Protein 6BS9 (pdb70)

Organism: Bacillus subtilis (strain 168) (NCBI:txid224308)

InterPro domains:
  IPR014198 Stage III sporulation protein AB [PF09548] (3-171)
  IPR014198 Stage III sporulation protein AB [PIRSF021435] (1-171)
  IPR014198 Stage III sporulation protein AB [TIGR02833] (3-171)

Secondary structure (DSSP, 8-state):
-HHHHHHHHHHHHHHHHHHHHHHHHH--S-HHHHHHHHHHHSPTTHHHHHHHHHHHHHS-S--HHHHHHHHHHHHGGGS---HHHHHHHHHHHHHTT--SHHHHHHHHHHHHHHHHHHHHHHHHHHHHT-/--TTHHHHHHHHHHHHHHHHHHHHHT-SS-HHHHHHHHHHHSPTTHHHHHHHHHHHHHSSS--HHHHHHHHHHHHGGGS---HHHHHHHHHHHHHHT--SHHHHHHHHHHHHHHHHHHHHHHHHHH-/-HHHHHHHHHHHHHHHHHHHHHH--S-HHHHHHHHHHTS-TTHHHHHHHHHHHHTSTT--HHHHHHHHHHHHGGGS---HHHHHHHHHHHHHHT--SHHHHHHHHHHHHHHHHHHHHHHHHH-/--TTHHHHHHHHHHHHHHHHHHHHHH--S-HHHHHHHHHHTS-TTHHHHHHHHHHHHHH-SS-HHHHHHHHHHHHGGGS---HHHHHHHHHHHHHHT--SHHHHHHHHHHHHHHHHHHHHHHHHHH-

Nearest PDB structures (foldseek):
  6bs9-assembly4_D  TM=9.910E-01  e=4.188E-15  Bacillus subtilis subsp. subtilis str. 168
  6hrn-assembly1_A  TM=2.417E-01  e=3.756E+00  Nostoc sp.
  8hfq-assembly1_e  TM=2.445E-01  e=6.783E+00  Synechocystis sp. PCC 6803 substr. Kazusa
  6bs9-assembly4_D  TM=1.003E+00  e=1.696E-15  Bacillus subtilis subsp. subtilis str. 168
  6bs9-assembly4_D  TM=1.008E+00  e=3.435E-17  Bacillus subtilis subsp. subtilis str. 168

Foldseek 3Di:
DLLVQALVLLVLVLVLLVQLLCCVQPNPDPSLRSLLVSLVPDDPDSSQLSPQLSVCVVPHPDQSLVSNLVSCVVSVVRGSYDPLLSVLSNQLSVLSPDPPSVVSSVSSVVSSVSSVVVSVVSVVVSVVVD/DDLVQALVLLVLVLVLLVQLLVCLQPNPDPQLRSLLVSLVPDDPDSSQLSPQLSVQVVVDPDQSLVSNLVSCVVSVVRGDYDPQLSVLSNQLSVLSPDPDNVVSSVSSVVSSVSSVVVSVVSVVVVD/DQALVLLVLVLVLLVQLLVVVLVPPDPSLVSLLVSLVVDDPDSSQLSPQLSVQVVDDVDQSLRSNLVSCVVSVVRGDYDVQLVVLSNQLSVLSPDPDSVVSSVSSVVSSVSSVVVSVVVVVVD/DDLVQALVLLVLVLVLLVQLLVVVLVPPDPNLRSLLVSLVVDDPDSSQLSPQLSVQVVVVPDDSLVSNLVSCVVSVVRGDYDVQLVVLSNQLSVLSPDPDSVVSSVSSVVSSVSSVVVSVVSVVVVD

Structure (mmCIF, N/CA/C/O backbone):
data_6BS9
#
_entry.id   6BS9
#
_cell.length_a   74.540
_cell.length_b   82.000
_cell.length_c   84.750
_cell.angle_alpha   90.000
_cell.angle_beta   90.000
_cell.angle_gamma   90.000
#
_symmetry.space_group_name_H-M   'P 21 2 21'
#
loop_
_entity.id
_entity.type
_entity.pdbx_description
1 polymer 'Stage III sporulation protein AB'
2 non-polymer 'SULFATE ION'
3 water water
#
loop_
_atom_site.group_PDB
_atom_site.id
_atom_site.type_symbol
_atom_site.label_atom_id
_atom_site.label_alt_id
_atom_site.label_comp_id
_atom_site.label_asym_id
_atom_site.label_entity_id
_atom_site.label_seq_id
_atom_site.pdbx_PDB_ins_code
_atom_site.Cartn_x
_atom_site.Cartn_y
_atom_site.Cartn_z
_atom_site.occupancy
_atom_site.B_iso_or_equiv
_atom_site.auth_seq_id
_atom_site.auth_comp_id
_atom_site.auth_asym_id
_atom_site.auth_atom_id
_atom_site.pdbx_PDB_model_num
ATOM 1 N N . GLY A 1 1 ? 16.709 -37.276 5.983 1.00 70.65 23 GLY A N 1
ATOM 2 C CA . GLY A 1 1 ? 18.017 -37.938 5.639 1.00 77.67 23 GLY A CA 1
ATOM 3 C C . GLY A 1 1 ? 18.844 -37.079 4.678 1.00 80.07 23 GLY A C 1
ATOM 4 O O . GLY A 1 1 ? 18.339 -36.663 3.623 1.00 74.15 23 GLY A O 1
ATOM 5 N N . SER A 1 2 ? 20.092 -36.776 5.072 1.00 79.97 24 SER A N 1
ATOM 6 C CA . SER A 1 2 ? 20.863 -35.681 4.470 1.00 77.11 24 SER A CA 1
ATOM 7 C C . SER A 1 2 ? 21.195 -35.875 3.045 1.00 73.62 24 SER A C 1
ATOM 8 O O . SER A 1 2 ? 20.992 -34.943 2.377 1.00 66.23 24 SER A O 1
ATOM 11 N N . HIS A 1 3 ? 21.652 -37.040 2.584 1.00 73.82 25 HIS A N 1
ATOM 12 C CA . HIS A 1 3 ? 21.824 -37.313 1.125 1.00 74.20 25 HIS A CA 1
ATOM 13 C C . HIS A 1 3 ? 20.577 -37.084 0.263 1.00 69.02 25 HIS A C 1
ATOM 14 O O . HIS A 1 3 ? 20.673 -36.687 -0.928 1.00 62.88 25 HIS A O 1
ATOM 21 N N . MET A 1 4 ? 19.434 -37.423 0.866 1.00 69.08 26 MET A N 1
ATOM 22 C CA . MET A 1 4 ? 18.116 -37.246 0.254 1.00 71.59 26 MET A CA 1
ATOM 23 C C . MET A 1 4 ? 17.632 -35.824 0.306 1.00 63.37 26 MET A C 1
ATOM 24 O O . MET A 1 4 ? 16.930 -35.404 -0.615 1.00 58.91 26 MET A O 1
ATOM 29 N N . GLU A 1 5 ? 17.888 -35.122 1.411 1.00 56.91 27 GLU A N 1
ATOM 30 C CA . GLU A 1 5 ? 17.289 -33.802 1.595 1.00 53.02 27 GLU A CA 1
ATOM 31 C C . GLU A 1 5 ? 18.047 -32.754 0.781 1.00 50.08 27 GLU A C 1
ATOM 32 O O . GLU A 1 5 ? 17.464 -31.795 0.329 1.00 46.98 27 GLU A O 1
ATOM 38 N N . ARG A 1 6 ? 19.364 -32.918 0.653 1.00 45.36 28 ARG A N 1
ATOM 39 C CA . ARG A 1 6 ? 20.210 -31.906 0.030 1.00 43.67 28 ARG A CA 1
ATOM 40 C C . ARG A 1 6 ? 19.812 -31.491 -1.416 1.00 38.78 28 ARG A C 1
ATOM 41 O O . ARG A 1 6 ? 19.652 -30.334 -1.667 1.00 37.09 28 ARG A O 1
ATOM 49 N N . PRO A 1 7 ? 19.628 -32.444 -2.339 1.00 38.47 29 PRO A N 1
ATOM 50 C CA . PRO A 1 7 ? 19.172 -32.077 -3.677 1.00 37.53 29 PRO A CA 1
ATOM 51 C C . PRO A 1 7 ? 17.857 -31.367 -3.713 1.00 37.93 29 PRO A C 1
ATOM 52 O O . PRO A 1 7 ? 17.707 -30.426 -4.496 1.00 36.63 29 PRO A O 1
ATOM 56 N N . ARG A 1 8 ? 16.905 -31.836 -2.888 1.00 38.25 30 ARG A N 1
ATOM 57 C CA . ARG A 1 8 ? 15.603 -31.230 -2.779 1.00 41.18 30 ARG A CA 1
ATOM 58 C C . ARG A 1 8 ? 15.717 -29.760 -2.297 1.00 37.46 30 ARG A C 1
ATOM 59 O O . ARG A 1 8 ? 15.004 -28.880 -2.807 1.00 33.50 30 ARG A O 1
ATOM 67 N N . GLN A 1 9 ? 16.605 -29.490 -1.361 1.00 33.33 31 GLN A N 1
ATOM 68 C CA . GLN A 1 9 ? 16.709 -28.150 -0.834 1.00 34.71 31 GLN A CA 1
ATOM 69 C C . GLN A 1 9 ? 17.427 -27.228 -1.832 1.00 34.95 31 GLN A C 1
ATOM 70 O O . GLN A 1 9 ? 17.048 -26.058 -1.992 1.00 32.87 31 GLN A O 1
ATOM 76 N N . ILE A 1 10 ? 18.383 -27.783 -2.584 1.00 31.84 32 ILE A N 1
ATOM 77 C CA . ILE A 1 10 ? 19.013 -27.006 -3.651 1.00 30.95 32 ILE A CA 1
ATOM 78 C C . ILE A 1 10 ? 18.011 -26.651 -4.711 1.00 30.15 32 ILE A C 1
ATOM 79 O O . ILE A 1 10 ? 17.942 -25.540 -5.167 1.00 29.95 32 ILE A O 1
ATOM 84 N N . ARG A 1 11 ? 17.145 -27.582 -5.032 1.00 32.20 33 ARG A N 1
ATOM 85 C CA . ARG A 1 11 ? 16.138 -27.359 -6.056 1.00 34.50 33 ARG A CA 1
ATOM 86 C C . ARG A 1 11 ? 15.213 -26.240 -5.672 1.00 33.81 33 ARG A C 1
ATOM 87 O O . ARG A 1 11 ? 14.891 -25.367 -6.489 1.00 35.74 33 ARG A O 1
ATOM 95 N N . GLN A 1 12 ? 14.775 -26.273 -4.420 1.00 35.67 34 GLN A N 1
ATOM 96 C CA . GLN A 1 12 ? 13.957 -25.182 -3.840 1.00 35.83 34 GLN A CA 1
ATOM 97 C C . GLN A 1 12 ? 14.652 -23.829 -3.858 1.00 35.12 34 GLN A C 1
ATOM 98 O O . GLN A 1 12 ? 14.018 -22.830 -4.137 1.00 34.10 34 GLN A O 1
ATOM 104 N N . LEU A 1 13 ? 15.972 -23.811 -3.522 1.00 34.27 35 LEU A N 1
ATOM 105 C CA . LEU A 1 13 ? 16.748 -22.579 -3.561 1.00 32.11 35 LEU A CA 1
ATOM 106 C C . LEU A 1 13 ? 16.850 -22.013 -4.985 1.00 32.11 35 LEU A C 1
ATOM 107 O O . LEU A 1 13 ? 16.682 -20.816 -5.185 1.00 30.88 35 LEU A O 1
ATOM 112 N N A ARG A 1 14 ? 17.060 -22.880 -5.965 0.50 31.57 36 ARG A N 1
ATOM 113 N N B ARG A 1 14 ? 17.059 -22.887 -5.967 0.50 32.60 36 ARG A N 1
ATOM 114 C CA A ARG A 1 14 ? 17.098 -22.473 -7.375 0.50 30.19 36 ARG A CA 1
ATOM 115 C CA B ARG A 1 14 ? 17.086 -22.436 -7.365 0.50 31.89 36 ARG A CA 1
ATOM 116 C C A ARG A 1 14 ? 15.762 -21.853 -7.798 0.50 31.80 36 ARG A C 1
ATOM 117 C C B ARG A 1 14 ? 15.756 -21.832 -7.785 0.50 32.83 36 ARG A C 1
ATOM 118 O O A ARG A 1 14 ? 15.749 -20.874 -8.532 0.50 34.56 36 ARG A O 1
ATOM 119 O O B ARG A 1 14 ? 15.746 -20.871 -8.532 0.50 35.61 36 ARG A O 1
ATOM 134 N N . ALA A 1 15 ? 14.637 -22.411 -7.342 1.00 31.03 37 ALA A N 1
ATOM 135 C CA . ALA A 1 15 ? 13.336 -21.863 -7.638 1.00 32.31 37 ALA A CA 1
ATOM 136 C C . ALA A 1 15 ? 13.182 -20.460 -7.045 1.00 32.83 37 ALA A C 1
ATOM 137 O O . ALA A 1 15 ? 12.752 -19.530 -7.700 1.00 32.68 37 ALA A O 1
ATOM 139 N N . ALA A 1 16 ? 13.457 -20.356 -5.757 1.00 31.13 38 ALA A N 1
ATOM 140 C CA . ALA A 1 16 ? 13.263 -19.149 -5.037 1.00 30.06 38 ALA A CA 1
ATOM 141 C C . ALA A 1 16 ? 14.194 -18.054 -5.561 1.00 31.62 38 ALA A C 1
ATOM 142 O O . ALA A 1 16 ? 13.736 -16.920 -5.784 1.00 29.85 38 ALA A O 1
ATOM 144 N N . LEU A 1 17 ? 15.490 -18.371 -5.738 1.00 30.15 39 LEU A N 1
ATOM 145 C CA . LEU A 1 17 ? 16.411 -17.372 -6.297 1.00 31.11 39 LEU A CA 1
ATOM 146 C C . LEU A 1 17 ? 16.127 -16.947 -7.741 1.00 29.21 39 LEU A C 1
ATOM 147 O O . LEU A 1 17 ? 16.308 -15.784 -8.118 1.00 27.41 39 LEU A O 1
ATOM 152 N N . GLN A 1 18 ? 15.600 -17.843 -8.536 1.00 29.90 40 GLN A N 1
ATOM 153 C CA . GLN A 1 18 ? 15.146 -17.420 -9.857 1.00 33.06 40 GLN A CA 1
ATOM 154 C C . GLN A 1 18 ? 14.037 -16.368 -9.741 1.00 33.50 40 GLN A C 1
ATOM 155 O O . GLN A 1 18 ? 14.030 -15.364 -10.455 1.00 36.08 40 GLN A O 1
ATOM 161 N N . SER A 1 19 ? 13.137 -16.547 -8.791 1.00 32.58 41 SER A N 1
ATOM 162 C CA . SER A 1 19 ? 12.054 -15.546 -8.589 1.00 32.05 41 SER A CA 1
ATOM 163 C C . SER A 1 19 ? 12.535 -14.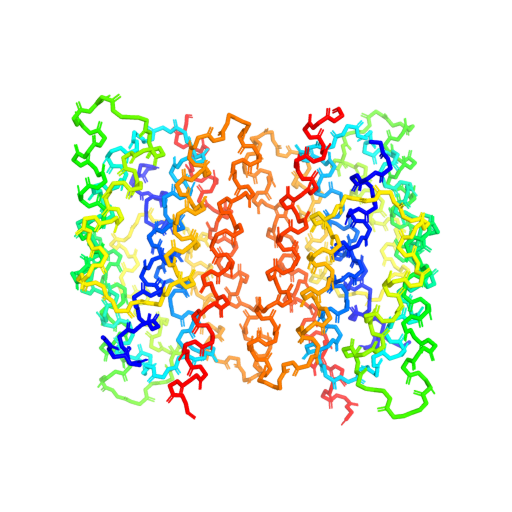256 -8.041 1.00 30.54 41 SER A C 1
ATOM 164 O O . SER A 1 19 ? 12.149 -13.198 -8.490 1.00 30.47 41 SER A O 1
ATOM 167 N N . LEU A 1 20 ? 13.510 -14.324 -7.162 1.00 31.88 42 LEU A N 1
ATOM 168 C CA . LEU A 1 20 ? 14.064 -13.078 -6.669 1.00 34.41 42 LEU A CA 1
ATOM 169 C C . LEU A 1 20 ? 14.874 -12.350 -7.723 1.00 36.36 42 LEU A C 1
ATOM 170 O O . LEU A 1 20 ? 14.805 -11.119 -7.779 1.00 39.28 42 LEU A O 1
ATOM 175 N N . GLU A 1 21 ? 15.680 -13.081 -8.506 1.00 36.78 43 GLU A N 1
ATOM 176 C CA . GLU A 1 21 ? 16.385 -12.474 -9.637 1.00 38.03 43 GLU A CA 1
ATOM 177 C C . GLU A 1 21 ? 15.443 -11.674 -10.495 1.00 36.75 43 GLU A C 1
ATOM 178 O O . GLU A 1 21 ? 15.729 -10.531 -10.856 1.00 41.25 43 GLU A O 1
ATOM 184 N N . ALA A 1 22 ? 14.308 -12.245 -10.841 1.00 36.05 44 ALA A N 1
ATOM 185 C CA . ALA A 1 22 ? 13.359 -11.504 -11.691 1.00 35.64 44 ALA A CA 1
ATOM 186 C C . ALA A 1 22 ? 12.881 -10.220 -11.038 1.00 37.92 44 ALA A C 1
ATOM 187 O O . ALA A 1 22 ? 12.756 -9.179 -11.689 1.00 37.89 44 ALA A O 1
ATOM 189 N N . GLU A 1 23 ? 12.603 -10.275 -9.745 1.00 40.70 45 GLU A N 1
ATOM 190 C CA . GLU A 1 23 ? 12.041 -9.077 -9.055 1.00 44.79 45 GLU A CA 1
ATOM 191 C C . GLU A 1 23 ? 13.077 -7.993 -8.887 1.00 42.87 45 GLU A C 1
ATOM 192 O O . GLU A 1 23 ? 12.784 -6.814 -9.022 1.00 44.38 45 GLU A O 1
ATOM 198 N N . ILE A 1 24 ? 14.303 -8.401 -8.618 1.00 39.98 46 ILE A N 1
ATOM 199 C CA . ILE A 1 24 ? 15.403 -7.452 -8.578 1.00 39.34 46 ILE A CA 1
ATOM 200 C C . ILE A 1 24 ? 15.544 -6.782 -9.943 1.00 40.40 46 ILE A C 1
ATOM 201 O O . ILE A 1 24 ? 15.611 -5.578 -10.030 1.00 43.78 46 ILE A O 1
ATOM 206 N N . MET A 1 25 ? 15.558 -7.580 -10.999 1.00 40.72 47 MET A N 1
ATOM 207 C CA . MET A 1 25 ? 15.844 -7.089 -12.362 1.00 45.17 47 MET A CA 1
ATOM 208 C C . MET A 1 25 ? 14.728 -6.224 -12.947 1.00 43.77 47 MET A C 1
ATOM 209 O O . MET A 1 25 ? 14.987 -5.162 -13.489 1.00 38.53 47 MET A O 1
ATOM 214 N N . TYR A 1 26 ? 13.488 -6.631 -12.786 1.00 45.66 48 TYR A N 1
ATOM 215 C CA . TYR A 1 26 ? 12.414 -5.974 -13.522 1.00 52.69 48 TYR A CA 1
ATOM 216 C C . TYR A 1 26 ? 11.132 -5.909 -12.777 1.00 56.19 48 TYR A C 1
ATOM 217 O O . TYR A 1 26 ? 10.173 -5.408 -13.307 1.00 62.54 48 TYR A O 1
ATOM 226 N N . GLY A 1 27 ? 11.131 -6.413 -11.555 1.00 61.43 49 GLY A N 1
ATOM 227 C CA . GLY A 1 27 ? 10.064 -6.271 -10.631 1.00 62.94 49 GLY A CA 1
ATOM 228 C C . GLY A 1 27 ? 9.727 -4.922 -10.111 1.00 58.82 49 GLY A C 1
ATOM 229 O O . GLY A 1 27 ? 10.542 -4.027 -9.989 1.00 62.57 49 GLY A O 1
ATOM 230 N N . HIS A 1 28 ? 8.463 -4.810 -9.835 1.00 59.41 50 HIS A N 1
ATOM 231 C CA . HIS A 1 28 ? 7.926 -3.658 -9.180 1.00 60.93 50 HIS A CA 1
ATOM 232 C C . HIS A 1 28 ? 7.535 -4.022 -7.753 1.00 53.51 50 HIS A C 1
ATOM 233 O O . HIS A 1 28 ? 6.939 -3.278 -7.042 1.00 57.11 50 HIS A O 1
ATOM 240 N N . THR A 1 29 ? 7.932 -5.201 -7.350 1.00 48.79 51 THR A N 1
ATOM 241 C CA . THR A 1 29 ? 7.649 -5.679 -6.041 1.00 48.37 51 THR A CA 1
ATOM 242 C C . THR A 1 29 ? 8.858 -5.332 -5.101 1.00 44.73 51 THR A C 1
ATOM 243 O O . THR A 1 29 ? 9.991 -5.628 -5.417 1.00 44.29 51 THR A O 1
ATOM 247 N N . PRO A 1 30 ? 8.593 -4.667 -3.968 1.00 43.69 52 PRO A N 1
ATOM 248 C CA . PRO A 1 30 ? 9.692 -4.521 -2.988 1.00 39.42 52 PRO A CA 1
ATOM 249 C C . PRO A 1 30 ? 10.254 -5.869 -2.560 1.00 38.53 52 PRO A C 1
ATOM 250 O O . PRO A 1 30 ? 9.548 -6.874 -2.496 1.00 37.01 52 PRO A O 1
ATOM 254 N N . LEU A 1 31 ? 11.565 -5.916 -2.437 1.00 37.13 53 LEU A N 1
ATOM 255 C CA . LEU A 1 31 ? 12.294 -7.152 -2.236 1.00 39.12 53 LEU A CA 1
ATOM 256 C C . LEU A 1 31 ? 11.711 -7.879 -0.972 1.00 37.01 53 LEU A C 1
ATOM 257 O O . LEU A 1 31 ? 11.596 -9.129 -0.931 1.00 37.21 53 LEU A O 1
ATOM 262 N N . HIS A 1 32 ? 11.405 -7.101 0.048 1.00 33.43 54 HIS A N 1
ATOM 263 C CA . HIS A 1 32 ? 10.864 -7.706 1.257 1.00 36.28 54 HIS A CA 1
ATOM 264 C C . HIS A 1 32 ? 9.532 -8.419 1.020 1.00 37.06 54 HIS A C 1
ATOM 265 O O . HIS A 1 32 ? 9.331 -9.534 1.494 1.00 36.88 54 HIS A O 1
ATOM 272 N N . THR A 1 33 ? 8.657 -7.829 0.218 1.00 36.38 55 THR A N 1
ATOM 273 C CA . THR A 1 33 ? 7.424 -8.475 -0.143 1.00 35.57 55 THR A CA 1
ATOM 274 C C . THR A 1 33 ? 7.672 -9.709 -1.040 1.00 34.90 55 THR A C 1
ATOM 275 O O . THR A 1 33 ? 7.108 -10.755 -0.829 1.00 37.01 55 THR A O 1
ATOM 279 N N . ALA A 1 34 ? 8.540 -9.611 -2.033 1.00 34.35 56 ALA A N 1
ATOM 280 C CA . ALA A 1 34 ? 8.836 -10.745 -2.902 1.00 32.16 56 ALA A CA 1
ATOM 281 C C . ALA A 1 34 ? 9.348 -11.937 -2.063 1.00 32.72 56 ALA A C 1
ATOM 282 O O . ALA A 1 34 ? 8.920 -13.079 -2.217 1.00 33.96 56 ALA A O 1
ATOM 284 N N . SER A 1 35 ? 10.241 -11.667 -1.130 1.00 31.01 57 SER A N 1
ATOM 285 C CA . SER A 1 35 ? 10.814 -12.725 -0.324 1.00 30.32 57 SER A CA 1
ATOM 286 C C . SER A 1 35 ? 9.735 -13.340 0.588 1.00 31.59 57 SER A C 1
ATOM 287 O O . SER A 1 35 ? 9.709 -14.575 0.798 1.00 28.85 57 SER A O 1
ATOM 290 N N . GLN A 1 36 ? 8.867 -12.509 1.135 1.00 32.67 58 GLN A N 1
ATOM 291 C CA . GLN A 1 36 ? 7.815 -13.028 1.999 1.00 35.62 58 GLN A CA 1
ATOM 292 C C . GLN A 1 36 ? 6.857 -13.906 1.174 1.00 36.11 58 GLN A C 1
ATOM 293 O O . GLN A 1 36 ? 6.451 -14.962 1.647 1.00 35.67 58 GLN A O 1
ATOM 299 N N . GLN A 1 37 ? 6.535 -13.509 -0.062 1.00 36.64 59 GLN A N 1
ATOM 300 C CA . GLN A 1 37 ? 5.646 -14.306 -0.925 1.00 37.24 59 GLN A CA 1
ATOM 301 C C . GLN A 1 37 ? 6.237 -15.678 -1.236 1.00 34.61 59 GLN A C 1
ATOM 302 O O . GLN A 1 37 ? 5.544 -16.687 -1.223 1.00 34.96 59 GLN A O 1
ATOM 308 N N . ILE A 1 38 ? 7.538 -15.722 -1.412 1.00 32.20 60 ILE A N 1
ATOM 309 C CA . ILE A 1 38 ? 8.208 -16.985 -1.579 1.00 32.34 60 ILE A CA 1
ATOM 310 C C . ILE A 1 38 ? 8.199 -17.772 -0.322 1.00 31.64 60 ILE A C 1
ATOM 311 O O . ILE A 1 38 ? 7.898 -18.979 -0.344 1.00 32.57 60 ILE A O 1
ATOM 316 N N . ALA A 1 39 ? 8.543 -17.148 0.798 1.00 30.82 61 ALA A N 1
ATOM 317 C CA . ALA A 1 39 ? 8.506 -17.867 2.086 1.00 32.10 61 ALA A CA 1
ATOM 318 C C . ALA A 1 39 ? 7.128 -18.597 2.325 1.00 34.35 61 ALA A C 1
ATOM 319 O O . ALA A 1 39 ? 7.108 -19.726 2.746 1.00 34.78 61 ALA A O 1
ATOM 321 N N . LYS A 1 40 ? 6.017 -17.955 1.976 1.00 37.21 62 LYS A N 1
ATOM 322 C CA . LYS A 1 40 ? 4.677 -18.521 2.208 1.00 39.84 62 LYS A CA 1
ATOM 323 C C . LYS A 1 40 ? 4.440 -19.799 1.418 1.00 40.45 62 LYS A C 1
ATOM 324 O O . LYS A 1 40 ? 3.700 -20.636 1.833 1.00 38.87 62 LYS A O 1
ATOM 330 N N . GLN A 1 41 ? 5.158 -19.975 0.321 1.00 42.43 63 GLN A N 1
ATOM 331 C CA . GLN A 1 41 ? 4.968 -21.121 -0.543 1.00 40.49 63 GLN A CA 1
ATOM 332 C C . GLN A 1 41 ? 5.917 -22.312 -0.258 1.00 40.02 63 GLN A C 1
ATOM 333 O O . GLN A 1 41 ? 5.497 -23.504 -0.111 1.00 39.04 63 GLN A O 1
ATOM 339 N N . LEU A 1 42 ? 7.168 -21.998 -0.061 1.00 39.04 64 LEU A N 1
ATOM 340 C CA . LEU A 1 42 ? 8.151 -23.037 0.239 1.00 37.31 64 LEU A CA 1
ATOM 341 C C . LEU A 1 42 ? 7.982 -23.726 1.594 1.00 35.22 64 LEU A C 1
ATOM 342 O O . LEU A 1 42 ? 7.553 -23.149 2.591 1.00 32.75 64 LEU A O 1
ATOM 347 N N . ALA A 1 43 ? 8.308 -24.998 1.583 1.00 34.60 65 ALA A N 1
ATOM 348 C CA . ALA A 1 43 ? 8.324 -25.816 2.746 1.00 34.96 65 ALA A CA 1
ATOM 349 C C . ALA A 1 43 ? 9.522 -25.450 3.598 1.00 33.56 65 ALA A C 1
ATOM 350 O O . ALA A 1 43 ? 10.492 -24.931 3.117 1.00 30.13 65 ALA A O 1
ATOM 352 N N . GLN A 1 44 ? 9.414 -25.797 4.869 1.00 34.65 66 GLN A N 1
ATOM 353 C CA . GLN A 1 44 ? 10.514 -25.660 5.812 1.00 36.13 66 GLN A CA 1
ATOM 354 C C . GLN A 1 44 ? 11.497 -26.769 5.570 1.00 33.30 66 GLN A C 1
ATOM 355 O O . GLN A 1 44 ? 11.093 -27.801 5.119 1.00 31.20 66 GLN A O 1
ATOM 361 N N . PRO A 1 45 ? 12.766 -26.554 5.842 1.00 32.84 67 PRO A N 1
ATOM 362 C CA . PRO A 1 45 ? 13.321 -25.339 6.516 1.00 34.29 67 PRO A CA 1
ATOM 363 C C . PRO A 1 45 ? 13.770 -24.194 5.573 1.00 35.67 67 PRO A C 1
ATOM 364 O O . PRO A 1 45 ? 14.010 -23.084 6.065 1.00 37.05 67 PRO A O 1
ATOM 368 N N . VAL A 1 46 ? 13.798 -24.415 4.251 1.00 32.68 68 VAL A N 1
ATOM 369 C CA . VAL A 1 46 ? 14.254 -23.365 3.330 1.00 31.76 68 VAL A CA 1
ATOM 370 C C . VAL A 1 46 ? 13.387 -22.124 3.378 1.00 32.57 68 VAL A C 1
ATOM 371 O O . VAL A 1 46 ? 13.887 -21.012 3.329 1.00 33.39 68 VAL A O 1
ATOM 375 N N . SER A 1 47 ? 12.088 -22.307 3.534 1.00 33.77 69 SER A N 1
ATOM 376 C CA . SER A 1 47 ? 11.158 -21.183 3.756 1.00 35.46 69 SER A CA 1
ATOM 377 C C . SER A 1 47 ? 11.627 -20.127 4.751 1.00 35.10 69 SER A C 1
ATOM 378 O O . SER A 1 47 ? 11.554 -18.927 4.471 1.00 38.08 69 SER A O 1
ATOM 381 N N . THR A 1 48 ? 12.219 -20.569 5.849 1.00 34.96 70 THR A N 1
ATOM 382 C CA . THR A 1 48 ? 12.704 -19.659 6.892 1.00 37.02 70 THR A CA 1
ATOM 383 C C . THR A 1 48 ? 13.863 -18.743 6.476 1.00 35.02 70 THR A C 1
ATOM 384 O O . THR A 1 48 ? 13.976 -17.590 6.915 1.00 35.44 70 THR A O 1
ATOM 388 N N . LEU A 1 49 ? 14.668 -19.188 5.520 1.00 33.15 71 LEU A N 1
ATOM 389 C CA . LEU A 1 49 ? 15.663 -18.292 4.954 1.00 33.08 71 LEU A CA 1
ATOM 390 C C . LEU A 1 49 ? 14.969 -17.045 4.382 1.00 32.40 71 LEU A C 1
ATOM 391 O O . LEU A 1 49 ? 15.467 -15.944 4.549 1.00 33.50 71 LEU A O 1
ATOM 396 N N . PHE A 1 50 ? 13.841 -17.250 3.684 1.00 31.94 72 PHE A N 1
ATOM 397 C CA . PHE A 1 50 ? 13.182 -16.198 2.946 1.00 31.80 72 PHE A CA 1
ATOM 398 C C . PHE A 1 50 ? 12.309 -15.326 3.824 1.00 33.32 72 PHE A C 1
ATOM 399 O O . PHE A 1 50 ? 12.267 -14.103 3.599 1.00 32.12 72 PHE A O 1
ATOM 407 N N . SER A 1 51 ? 11.700 -15.907 4.840 1.00 33.53 73 SER A N 1
ATOM 408 C CA . SER A 1 51 ? 10.973 -15.073 5.826 1.00 36.49 73 SER A CA 1
ATOM 409 C C . SER A 1 51 ? 11.926 -14.271 6.714 1.00 36.11 73 SER A C 1
ATOM 410 O O . SER A 1 51 ? 11.670 -13.100 6.961 1.00 37.33 73 SER A O 1
ATOM 413 N N . ALA A 1 52 ? 13.022 -14.882 7.143 1.00 34.69 74 ALA A N 1
ATOM 414 C CA . ALA A 1 52 ? 14.067 -14.113 7.844 1.00 35.53 74 ALA A CA 1
ATOM 415 C C . ALA A 1 52 ? 14.644 -12.963 7.026 1.00 36.03 74 ALA A C 1
ATOM 416 O O . ALA A 1 52 ? 14.847 -11.891 7.570 1.00 38.19 74 ALA A O 1
ATOM 418 N N . PHE A 1 53 ? 14.881 -13.190 5.732 1.00 35.18 75 PHE A N 1
ATOM 419 C CA . PHE A 1 53 ? 15.400 -12.167 4.845 1.00 34.20 75 PHE A CA 1
ATOM 420 C C . PHE A 1 53 ? 14.399 -11.016 4.735 1.00 35.21 75 PHE A C 1
ATOM 421 O O . PHE A 1 53 ? 14.778 -9.851 4.873 1.00 36.15 75 PHE A O 1
ATOM 429 N N . SER A 1 54 ? 13.131 -11.366 4.571 1.00 36.66 76 SER A N 1
ATOM 430 C CA . SER A 1 54 ? 12.039 -10.381 4.517 1.00 38.13 76 SER A CA 1
ATOM 431 C C . SER A 1 54 ? 11.948 -9.538 5.768 1.00 37.40 76 SER A C 1
ATOM 432 O O . SER A 1 54 ? 11.934 -8.334 5.721 1.00 35.69 76 SER A O 1
ATOM 435 N N . ASP A 1 55 ? 11.961 -10.178 6.930 1.00 38.28 77 ASP A N 1
ATOM 436 C CA . ASP A 1 55 ? 12.016 -9.425 8.176 1.00 39.43 77 ASP A CA 1
ATOM 437 C C . ASP A 1 55 ? 13.213 -8.455 8.223 1.00 40.51 77 ASP A C 1
ATOM 438 O O . ASP A 1 55 ? 13.093 -7.357 8.680 1.00 40.84 77 ASP A O 1
ATOM 443 N N . GLN A 1 56 ? 14.391 -8.917 7.842 1.00 44.93 78 GLN A N 1
ATOM 444 C CA . GLN A 1 56 ? 15.618 -8.135 8.056 1.00 47.85 78 GLN A CA 1
ATOM 445 C C . GLN A 1 56 ? 15.557 -6.939 7.179 1.00 46.42 78 GLN A C 1
ATOM 446 O O . GLN A 1 56 ? 15.914 -5.879 7.597 1.00 48.77 78 GLN A O 1
ATOM 452 N N . LEU A 1 57 ? 15.151 -7.135 5.941 1.00 47.87 79 LEU A N 1
ATOM 453 C CA . LEU A 1 57 ? 14.985 -6.029 5.022 1.00 47.50 79 LEU A CA 1
ATOM 454 C C . LEU A 1 57 ? 13.947 -5.028 5.457 1.00 51.56 79 LEU A C 1
ATOM 455 O O . LEU A 1 57 ? 14.184 -3.829 5.453 1.00 56.36 79 LEU A O 1
ATOM 460 N N . ASP A 1 58 ? 12.801 -5.520 5.911 1.00 52.05 80 ASP A N 1
ATOM 461 C CA . ASP A 1 58 ? 11.691 -4.629 6.143 1.00 53.52 80 ASP A CA 1
ATOM 462 C C . ASP A 1 58 ? 11.988 -3.644 7.275 1.00 55.62 80 ASP A C 1
ATOM 463 O O . ASP A 1 58 ? 11.803 -2.442 7.114 1.00 57.20 80 ASP A O 1
ATOM 468 N N . LYS A 1 59 ? 12.452 -4.201 8.397 1.00 62.99 81 LYS A N 1
ATOM 469 C CA . LYS A 1 59 ? 12.782 -3.537 9.662 1.00 69.04 81 LYS A CA 1
ATOM 470 C C . LYS A 1 59 ? 14.272 -3.645 9.819 1.00 68.51 81 LYS A C 1
ATOM 471 O O . LYS A 1 59 ? 14.843 -4.576 10.408 1.00 73.02 81 LYS A O 1
ATOM 477 N N . GLY A 1 60 ? 14.909 -2.693 9.169 1.00 70.05 82 GLY A N 1
ATOM 478 C CA . GLY A 1 60 ? 16.305 -2.802 8.851 1.00 71.64 82 GLY A CA 1
ATOM 479 C C . GLY A 1 60 ? 16.691 -1.524 8.095 1.00 73.60 82 GLY A C 1
ATOM 480 O O . GLY A 1 60 ? 15.966 -0.997 7.216 1.00 74.30 82 GLY A O 1
ATOM 481 N N . SER A 1 61 ? 17.808 -0.981 8.546 1.00 68.79 83 SER A N 1
ATOM 482 C CA . SER A 1 61 ? 18.567 -0.045 7.806 1.00 66.14 83 SER A CA 1
ATOM 483 C C . SER A 1 61 ? 19.682 -0.774 7.031 1.00 58.41 83 SER A C 1
ATOM 484 O O . SER A 1 61 ? 20.588 -0.132 6.541 1.00 51.48 83 SER A O 1
ATOM 487 N N . ASP A 1 62 ? 19.657 -2.100 7.061 1.00 55.75 84 ASP A N 1
ATOM 488 C CA . ASP A 1 62 ? 20.636 -2.957 6.421 1.00 53.02 84 ASP A CA 1
ATOM 489 C C . ASP A 1 62 ? 20.510 -2.883 4.917 1.00 49.87 84 ASP A C 1
ATOM 490 O O . ASP A 1 62 ? 19.402 -2.898 4.398 1.00 49.95 84 ASP A O 1
ATOM 495 N N . SER A 1 63 ? 21.633 -2.915 4.209 1.00 43.32 85 SER A N 1
ATOM 496 C CA . SER A 1 63 ? 21.615 -3.289 2.783 1.00 42.13 85 SER A CA 1
ATOM 497 C C . SER A 1 63 ? 21.037 -4.703 2.578 1.00 37.48 85 SER A C 1
ATOM 498 O O . SER A 1 63 ? 21.052 -5.524 3.449 1.00 34.13 85 SER A O 1
ATOM 501 N N . ALA A 1 64 ? 20.589 -4.986 1.381 1.00 38.10 86 ALA A N 1
ATOM 502 C CA . ALA A 1 64 ? 20.077 -6.316 1.069 1.00 38.53 86 ALA A CA 1
ATOM 503 C C . ALA A 1 64 ? 21.153 -7.374 1.284 1.00 38.80 86 ALA A C 1
ATOM 504 O O . ALA A 1 64 ? 20.884 -8.441 1.797 1.00 37.89 86 ALA A O 1
ATOM 506 N N . LYS A 1 65 ? 22.389 -7.016 0.950 1.00 39.33 87 LYS A N 1
ATOM 507 C CA . LYS A 1 65 ? 23.531 -7.875 1.154 1.00 39.78 87 LYS A CA 1
ATOM 508 C C . LYS A 1 65 ? 23.693 -8.241 2.602 1.00 40.31 87 LYS A C 1
ATOM 509 O O . LYS A 1 65 ? 23.922 -9.411 2.919 1.00 41.78 87 LYS A O 1
ATOM 515 N N . THR A 1 66 ? 23.619 -7.255 3.487 1.00 41.71 88 THR A N 1
ATOM 516 C CA . THR A 1 66 ? 23.841 -7.520 4.881 1.00 41.82 88 THR A CA 1
ATOM 517 C C . THR A 1 66 ? 22.658 -8.364 5.399 1.00 42.86 88 THR A C 1
ATOM 518 O O . THR A 1 66 ? 22.869 -9.344 6.132 1.00 42.73 88 THR A O 1
ATOM 522 N N . ALA A 1 67 ? 21.444 -7.996 5.013 1.00 38.50 89 ALA A N 1
ATOM 523 C CA . ALA A 1 67 ? 20.243 -8.741 5.436 1.00 39.17 89 ALA A CA 1
ATOM 524 C C . ALA A 1 67 ? 20.271 -10.186 5.003 1.00 38.46 89 ALA A C 1
ATOM 525 O O . ALA A 1 67 ? 19.901 -11.088 5.790 1.00 40.12 89 ALA A O 1
ATOM 527 N N . TRP A 1 68 ? 20.762 -10.416 3.796 1.00 36.98 90 TRP A N 1
ATOM 528 C CA . TRP A 1 68 ? 20.931 -11.771 3.322 1.00 36.10 90 TRP A CA 1
ATOM 529 C C . TRP A 1 68 ? 21.958 -12.608 4.130 1.00 37.95 90 TRP A C 1
ATOM 530 O O . TRP A 1 68 ? 21.658 -13.744 4.557 1.00 33.28 90 TRP A O 1
ATOM 541 N N . GLU A 1 69 ? 23.128 -12.034 4.347 1.00 43.86 91 GLU A N 1
ATOM 542 C CA . GLU A 1 69 ? 24.191 -12.702 5.108 1.00 49.45 91 GLU A CA 1
ATOM 543 C C . GLU A 1 69 ? 23.721 -13.081 6.493 1.00 47.26 91 GLU A C 1
ATOM 544 O O . GLU A 1 69 ? 23.928 -14.211 6.928 1.00 49.83 91 GLU A O 1
ATOM 550 N N . GLN A 1 70 ? 23.069 -12.145 7.165 1.00 44.51 92 GLN A N 1
ATOM 551 C CA . GLN A 1 70 ? 22.534 -12.373 8.507 1.00 45.02 92 GLN A CA 1
ATOM 552 C C . GLN A 1 70 ? 21.483 -13.492 8.500 1.00 40.77 92 GLN A C 1
ATOM 553 O O . GLN A 1 70 ? 21.505 -14.359 9.333 1.00 42.64 92 GLN A O 1
ATOM 559 N N . SER A 1 71 ? 20.586 -13.493 7.520 1.00 37.36 93 SER A N 1
ATOM 560 C CA . SER A 1 71 ? 19.560 -14.507 7.471 1.00 38.06 93 SER A CA 1
ATOM 561 C C . SER A 1 71 ? 20.129 -15.859 7.174 1.00 36.70 93 SER A C 1
ATOM 562 O O . SER A 1 71 ? 19.757 -16.872 7.758 1.00 36.49 93 SER A O 1
ATOM 565 N N . LEU A 1 72 ? 21.084 -15.860 6.297 1.00 39.14 94 LEU A N 1
ATOM 566 C CA . LEU A 1 72 ? 21.774 -17.086 5.986 1.00 42.93 94 LEU A CA 1
ATOM 567 C C . LEU A 1 72 ? 22.441 -17.778 7.208 1.00 42.67 94 LEU A C 1
ATOM 568 O O . LEU A 1 72 ? 22.331 -19.008 7.382 1.00 39.29 94 LEU A O 1
ATOM 573 N N . LYS A 1 73 ? 23.174 -17.010 7.999 1.00 48.62 95 LYS A N 1
ATOM 574 C CA . LYS A 1 73 ? 23.866 -17.537 9.204 1.00 51.72 95 LYS A CA 1
ATOM 575 C C . LYS A 1 73 ? 22.881 -18.023 10.235 1.00 51.84 95 LYS A C 1
ATOM 576 O O . LYS A 1 73 ? 23.066 -19.049 10.894 1.00 50.71 95 LYS A O 1
ATOM 582 N N . LYS A 1 74 ? 21.823 -17.255 10.379 1.00 52.35 96 LYS A N 1
ATOM 583 C CA . LYS A 1 74 ? 20.785 -17.574 11.329 1.00 50.30 96 LYS A CA 1
ATOM 584 C C . LYS A 1 74 ? 20.159 -18.925 10.986 1.00 48.68 96 LYS A C 1
ATOM 585 O O . LYS A 1 74 ? 19.872 -19.705 11.884 1.00 53.76 96 LYS A O 1
ATOM 591 N N . VAL A 1 75 ? 19.913 -19.231 9.710 1.00 43.46 97 VAL A N 1
ATOM 592 C CA . VAL A 1 75 ? 19.167 -20.457 9.388 1.00 42.38 97 VAL A CA 1
ATOM 593 C C . VAL A 1 75 ? 20.068 -21.612 9.047 1.00 41.02 97 VAL A C 1
ATOM 594 O O . VAL A 1 75 ? 19.607 -22.759 8.991 1.00 40.15 97 VAL A O 1
ATOM 598 N N . TRP A 1 76 ? 21.332 -21.317 8.803 1.00 40.46 98 TRP A N 1
ATOM 599 C CA . TRP A 1 76 ? 22.220 -22.285 8.228 1.00 43.84 98 TRP A CA 1
ATOM 600 C C . TRP A 1 76 ? 22.163 -23.684 8.803 1.00 47.20 98 TRP A C 1
ATOM 601 O O . TRP A 1 76 ? 22.075 -24.674 8.053 1.00 52.72 98 TRP A O 1
ATOM 612 N N . ASP A 1 77 ? 22.203 -23.803 10.117 1.00 51.21 99 ASP A N 1
ATOM 613 C CA . ASP A 1 77 ? 22.237 -25.121 10.758 1.00 51.69 99 ASP A CA 1
ATOM 614 C C . ASP A 1 77 ? 20.943 -25.905 10.606 1.00 48.05 99 ASP A C 1
ATOM 615 O O . ASP A 1 77 ? 20.929 -27.089 10.821 1.00 45.46 99 ASP A O 1
ATOM 620 N N . THR A 1 78 ? 19.833 -25.258 10.233 1.00 42.78 100 THR A N 1
ATOM 621 C CA . THR A 1 78 ? 18.609 -26.009 9.987 1.00 40.73 100 THR A CA 1
ATOM 622 C C . THR A 1 78 ? 18.589 -26.716 8.619 1.00 41.45 100 THR A C 1
ATOM 623 O O . THR A 1 78 ? 17.726 -27.574 8.341 1.00 38.46 100 THR A O 1
ATOM 627 N N . LEU A 1 79 ? 19.485 -26.306 7.737 1.00 42.00 101 LEU A N 1
ATOM 628 C CA . LEU A 1 79 ? 19.457 -26.786 6.370 1.00 41.47 101 LEU A CA 1
ATOM 629 C C . LEU A 1 79 ? 20.294 -28.036 6.304 1.00 43.82 101 LEU A C 1
ATOM 630 O O . LEU A 1 79 ? 20.998 -28.359 7.259 1.00 46.84 101 LEU A O 1
ATOM 635 N N . SER A 1 80 ? 20.181 -28.738 5.184 1.00 47.42 102 SER A N 1
ATOM 636 C CA . SER A 1 80 ? 20.883 -30.013 4.922 1.00 47.26 102 SER A CA 1
ATOM 637 C C . SER A 1 80 ? 21.862 -29.848 3.744 1.00 43.00 102 SER A C 1
ATOM 638 O O . SER A 1 80 ? 21.958 -30.689 2.886 1.00 43.96 102 SER A O 1
ATOM 641 N N . LEU A 1 81 ? 22.636 -28.774 3.777 1.00 39.77 103 LEU A N 1
ATOM 642 C CA . LEU A 1 81 ? 23.545 -28.439 2.709 1.00 39.49 103 LEU A CA 1
ATOM 643 C C . LEU A 1 81 ? 25.019 -28.551 3.145 1.00 40.02 103 LEU A C 1
ATOM 644 O O . LEU A 1 81 ? 25.317 -28.489 4.302 1.00 40.39 103 LEU A O 1
ATOM 649 N N . LYS A 1 82 ? 25.907 -28.614 2.179 1.00 43.84 104 LYS A N 1
ATOM 650 C CA . LYS A 1 82 ? 27.357 -28.594 2.386 1.00 48.81 104 LYS A CA 1
ATOM 651 C C . LYS A 1 82 ? 27.928 -27.190 2.262 1.00 49.48 104 LYS A C 1
ATOM 652 O O . LYS A 1 82 ? 27.250 -26.250 1.838 1.00 49.73 104 LYS A O 1
ATOM 658 N N . LYS A 1 83 ? 29.157 -27.046 2.717 1.00 50.42 105 LYS A N 1
ATOM 659 C CA . LYS A 1 83 ? 29.855 -25.761 2.726 1.00 53.39 105 LYS A CA 1
ATOM 660 C C . LYS A 1 83 ? 29.900 -25.106 1.360 1.00 47.43 105 LYS A C 1
ATOM 661 O O . LYS A 1 83 ? 29.794 -23.896 1.240 1.00 47.09 105 LYS A O 1
ATOM 667 N N . SER A 1 84 ? 30.052 -25.917 0.327 1.00 45.94 106 SER A N 1
ATOM 668 C CA . SER A 1 84 ? 30.019 -25.421 -1.059 1.00 46.22 106 SER A CA 1
ATOM 669 C C . SER A 1 84 ? 28.720 -24.659 -1.325 1.00 43.16 106 SER A C 1
ATOM 670 O O . SER A 1 84 ? 28.791 -23.548 -1.833 1.00 45.10 106 SER A O 1
ATOM 673 N N . GLU A 1 85 ? 27.572 -25.164 -0.865 1.00 40.43 107 GLU A N 1
ATOM 674 C CA . GLU A 1 85 ? 26.318 -24.383 -0.980 1.00 41.95 107 GLU A CA 1
ATOM 675 C C . GLU A 1 85 ? 26.333 -23.073 -0.180 1.00 41.90 107 GLU A C 1
ATOM 676 O O . GLU A 1 85 ? 25.789 -22.050 -0.634 1.00 37.89 107 GLU A O 1
ATOM 682 N N . TYR A 1 86 ? 26.877 -23.120 1.037 1.00 43.11 108 TYR A N 1
ATOM 683 C CA . TYR A 1 86 ? 26.994 -21.929 1.900 1.00 44.45 108 TYR A CA 1
ATOM 684 C C . TYR A 1 86 ? 27.735 -20.842 1.141 1.00 42.47 108 TYR A C 1
ATOM 685 O O . TYR A 1 86 ? 27.298 -19.684 1.119 1.00 39.91 108 TYR A O 1
ATOM 694 N N . GLU A 1 87 ? 28.850 -21.221 0.522 1.00 39.42 109 GLU A N 1
ATOM 695 C CA . GLU A 1 87 ? 29.678 -20.256 -0.175 1.00 40.33 109 GLU A CA 1
ATOM 696 C C . GLU A 1 87 ? 28.933 -19.678 -1.384 1.00 38.12 109 GLU A C 1
ATOM 697 O O . GLU A 1 87 ? 28.987 -18.498 -1.631 1.00 38.73 109 GLU A O 1
ATOM 703 N N . VAL A 1 88 ? 28.220 -20.522 -2.104 1.00 36.22 110 VAL A N 1
ATOM 704 C CA . VAL A 1 88 ? 27.421 -20.036 -3.172 1.00 36.42 110 VAL A CA 1
ATOM 705 C C . VAL A 1 88 ? 26.367 -19.069 -2.678 1.00 35.28 110 VAL A C 1
ATOM 706 O O . VAL A 1 88 ? 26.195 -17.990 -3.257 1.00 33.88 110 VAL A O 1
ATOM 710 N N . LEU A 1 89 ? 25.660 -19.426 -1.604 1.00 36.82 111 LEU A N 1
ATOM 711 C CA . LEU A 1 89 ? 24.649 -18.535 -1.051 1.00 36.81 111 LEU A CA 1
ATOM 712 C C . LEU A 1 89 ? 25.222 -17.219 -0.508 1.00 39.87 111 LEU A C 1
ATOM 713 O O . LEU A 1 89 ? 24.610 -16.163 -0.656 1.00 45.21 111 LEU A O 1
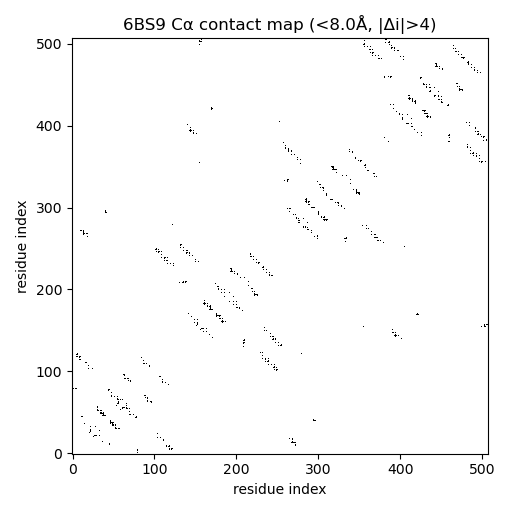ATOM 718 N N . LYS A 1 90 ? 26.408 -17.275 0.061 1.00 42.16 112 LYS A N 1
ATOM 719 C CA . LYS A 1 90 ? 27.130 -16.080 0.487 1.00 47.51 112 LYS A CA 1
ATOM 720 C C . LYS A 1 90 ? 27.481 -15.220 -0.699 1.00 42.89 112 LYS A C 1
ATOM 721 O O . LYS A 1 90 ? 27.282 -14.015 -0.644 1.00 40.48 112 LYS A O 1
ATOM 727 N N . GLN A 1 91 ? 28.013 -15.817 -1.766 1.00 43.12 113 GLN A N 1
ATOM 728 C CA . GLN A 1 91 ? 28.297 -15.058 -3.023 1.00 44.33 113 GLN A CA 1
ATOM 729 C C . GLN A 1 91 ? 27.032 -14.427 -3.611 1.00 38.66 113 GLN A C 1
ATOM 730 O O . GLN A 1 91 ? 27.079 -13.313 -4.117 1.00 38.32 113 GLN A O 1
ATOM 736 N N . PHE A 1 92 ? 25.893 -15.092 -3.476 1.00 36.50 114 PHE A N 1
ATOM 737 C CA . PHE A 1 92 ? 24.639 -14.465 -3.865 1.00 36.30 114 PHE A CA 1
ATOM 738 C C . PHE A 1 92 ? 24.364 -13.177 -3.048 1.00 38.42 114 PHE A C 1
ATOM 739 O O . PHE A 1 92 ? 23.971 -12.164 -3.605 1.00 38.62 114 PHE A O 1
ATOM 747 N N . GLY A 1 93 ? 24.553 -13.213 -1.731 1.00 41.15 115 GLY A N 1
ATOM 748 C CA . GLY A 1 93 ? 24.447 -11.987 -0.935 1.00 41.64 115 GLY A CA 1
ATOM 749 C C . GLY A 1 93 ? 25.357 -10.862 -1.416 1.00 41.11 115 GLY A C 1
ATOM 750 O O . GLY A 1 93 ? 24.908 -9.745 -1.580 1.00 43.75 115 GLY A O 1
ATOM 751 N N . GLU A 1 94 ? 26.626 -11.172 -1.635 1.00 43.68 116 GLU A N 1
ATOM 752 C CA . GLU A 1 94 ? 27.649 -10.224 -2.090 1.00 44.88 116 GLU A CA 1
ATOM 753 C C . GLU A 1 94 ? 27.183 -9.602 -3.401 1.00 43.19 116 GLU A C 1
ATOM 754 O O . GLU A 1 94 ? 27.191 -8.375 -3.572 1.00 45.89 116 GLU A O 1
ATOM 760 N N . THR A 1 95 ? 26.559 -10.414 -4.242 1.00 40.80 117 THR A N 1
ATOM 761 C CA . THR A 1 95 ? 25.947 -9.954 -5.451 1.00 43.45 117 THR A CA 1
ATOM 762 C C . THR A 1 95 ? 24.876 -8.895 -5.332 1.00 42.70 117 THR A C 1
ATOM 763 O O . THR A 1 95 ? 24.607 -8.124 -6.270 1.00 46.09 117 THR A O 1
ATOM 767 N N . LEU A 1 96 ? 24.147 -8.884 -4.235 1.00 45.39 118 LEU A N 1
ATOM 768 C CA . LEU A 1 96 ? 23.065 -7.890 -4.068 1.00 44.66 118 LEU A CA 1
ATOM 769 C C . LEU A 1 96 ? 23.602 -6.486 -3.954 1.00 42.39 118 LEU A C 1
ATOM 770 O O . LEU A 1 96 ? 22.839 -5.512 -4.040 1.00 44.50 118 LEU A O 1
ATOM 775 N N . GLY A 1 97 ? 24.862 -6.416 -3.553 1.00 43.92 119 GLY A N 1
ATOM 776 C CA . GLY A 1 97 ? 25.566 -5.163 -3.423 1.00 48.19 119 GLY A CA 1
ATOM 777 C C . GLY A 1 97 ? 26.367 -4.708 -4.600 1.00 49.44 119 GLY A C 1
ATOM 778 O O . GLY A 1 97 ? 27.046 -3.707 -4.496 1.00 53.24 119 GLY A O 1
ATOM 779 N N . ILE A 1 98 ? 26.270 -5.414 -5.725 1.00 50.47 120 ILE A N 1
ATOM 780 C CA . ILE A 1 98 ? 26.842 -4.961 -6.983 1.00 50.85 120 ILE A CA 1
ATOM 781 C C . ILE A 1 98 ? 25.958 -3.851 -7.598 1.00 49.27 120 ILE A C 1
ATOM 782 O O . ILE A 1 98 ? 24.799 -4.058 -7.882 1.00 46.95 120 ILE A O 1
ATOM 787 N N . HIS A 1 99 ? 26.546 -2.676 -7.823 1.00 55.47 121 HIS A N 1
ATOM 788 C CA . HIS A 1 99 ? 25.834 -1.503 -8.386 1.00 60.17 121 HIS A CA 1
ATOM 789 C C . HIS A 1 99 ? 25.677 -1.532 -9.923 1.00 57.23 121 HIS A C 1
ATOM 790 O O . HIS A 1 99 ? 24.638 -1.125 -10.405 1.00 54.50 121 HIS A O 1
ATOM 797 N N . ASP A 1 100 ? 26.655 -2.074 -10.681 1.00 54.00 122 ASP A N 1
ATOM 798 C CA . ASP A 1 100 ? 26.528 -2.221 -12.143 1.00 51.60 122 ASP A CA 1
ATOM 799 C C . ASP A 1 100 ? 25.422 -3.218 -12.456 1.00 52.12 122 ASP A C 1
ATOM 800 O O . ASP A 1 100 ? 25.478 -4.361 -11.986 1.00 54.20 122 ASP A O 1
ATOM 805 N N . ARG A 1 101 ? 24.401 -2.799 -13.193 1.00 49.89 123 ARG A N 1
ATOM 806 C CA . ARG A 1 101 ? 23.196 -3.624 -13.373 1.00 52.57 123 ARG A CA 1
ATOM 807 C C . ARG A 1 101 ? 23.488 -4.969 -14.089 1.00 47.74 123 ARG A C 1
ATOM 808 O O . ARG A 1 101 ? 23.004 -6.022 -13.675 1.00 46.77 123 ARG A O 1
ATOM 816 N N . ILE A 1 102 ? 24.326 -4.926 -15.107 1.00 47.40 124 ILE A N 1
ATOM 817 C CA . ILE A 1 102 ? 24.565 -6.095 -15.957 1.00 45.85 124 ILE A CA 1
ATOM 818 C C . ILE A 1 102 ? 25.432 -7.090 -15.222 1.00 44.95 124 ILE A C 1
ATOM 819 O O . ILE A 1 102 ? 25.176 -8.289 -15.266 1.00 40.51 124 ILE A O 1
ATOM 824 N N . SER A 1 103 ? 26.440 -6.560 -14.534 1.00 43.89 125 SER A N 1
ATOM 825 C CA . SER A 1 103 ? 27.327 -7.371 -13.737 1.00 44.47 125 SER A CA 1
ATOM 826 C C . SER A 1 103 ? 26.574 -8.068 -12.595 1.00 41.31 125 SER A C 1
ATOM 827 O O . SER A 1 103 ? 26.719 -9.267 -12.393 1.00 39.31 125 SER A O 1
ATOM 830 N N . GLN A 1 104 ? 25.686 -7.347 -11.936 1.00 40.15 126 GLN A N 1
ATOM 831 C CA . GLN A 1 104 ? 24.860 -7.948 -10.894 1.00 42.30 126 GLN A CA 1
ATOM 832 C C . GLN A 1 104 ? 24.032 -9.112 -11.450 1.00 42.07 126 GLN A C 1
ATOM 833 O O . GLN A 1 104 ? 24.003 -10.227 -10.901 1.00 42.75 126 GLN A O 1
ATOM 839 N N . GLN A 1 105 ? 23.367 -8.831 -12.545 1.00 41.35 127 GLN A N 1
ATOM 840 C CA . GLN A 1 105 ? 22.536 -9.826 -13.197 1.00 43.90 127 GLN A CA 1
ATOM 841 C C . GLN A 1 105 ? 23.323 -11.100 -13.532 1.00 41.36 127 GLN A C 1
ATOM 842 O O . GLN A 1 105 ? 22.861 -12.206 -13.261 1.00 42.17 127 GLN A O 1
ATOM 848 N N . LYS A 1 106 ? 24.512 -10.934 -14.123 1.00 38.45 128 LYS A N 1
ATOM 849 C CA . LYS A 1 106 ? 25.337 -12.053 -14.507 1.00 36.13 128 LYS A CA 1
ATOM 850 C C . LYS A 1 106 ? 25.859 -12.783 -13.286 1.00 33.64 128 LYS A C 1
ATOM 851 O O . LYS A 1 106 ? 25.946 -14.015 -13.320 1.00 30.87 128 LYS A O 1
ATOM 857 N N . HIS A 1 107 ? 26.146 -12.063 -12.201 1.00 33.39 129 HIS A N 1
ATOM 858 C CA . HIS A 1 107 ? 26.588 -12.760 -10.975 1.00 35.08 129 HIS A CA 1
ATOM 859 C C . HIS A 1 107 ? 25.432 -13.519 -10.292 1.00 34.31 129 HIS A C 1
ATOM 860 O O . HIS A 1 107 ? 25.659 -14.590 -9.715 1.00 32.06 129 HIS A O 1
ATOM 867 N N . ILE A 1 108 ? 24.199 -13.029 -10.437 1.00 33.80 130 ILE A N 1
ATOM 868 C CA . ILE A 1 108 ? 23.039 -13.792 -9.959 1.00 33.80 130 ILE A CA 1
ATOM 869 C C . ILE A 1 108 ? 22.860 -15.033 -10.768 1.00 32.50 130 ILE A C 1
ATOM 870 O O . ILE A 1 108 ? 22.669 -16.132 -10.206 1.00 31.16 130 ILE A O 1
ATOM 875 N N . LYS A 1 109 ? 22.993 -14.901 -12.089 1.00 32.66 131 LYS A N 1
ATOM 876 C CA . LYS A 1 109 ? 22.922 -16.095 -12.957 1.00 31.61 131 LYS A CA 1
ATOM 877 C C . LYS A 1 109 ? 23.985 -17.120 -12.574 1.00 32.13 131 LYS A C 1
ATOM 878 O O . LYS A 1 109 ? 23.713 -18.325 -12.558 1.00 33.71 131 LYS A O 1
ATOM 884 N N . LEU A 1 110 ? 25.197 -16.657 -12.249 1.00 32.35 132 LEU A N 1
ATOM 885 C CA . LEU A 1 110 ? 26.299 -17.575 -11.821 1.00 33.63 132 LEU A CA 1
ATOM 886 C C . LEU A 1 110 ? 25.973 -18.355 -10.566 1.00 31.79 132 LEU A C 1
ATOM 887 O O . LEU A 1 110 ? 26.206 -19.555 -10.524 1.00 31.71 132 LEU A O 1
ATOM 892 N N . ALA A 1 111 ? 25.398 -17.660 -9.566 1.00 30.60 133 ALA A N 1
ATOM 893 C CA . ALA A 1 111 ? 24.880 -18.320 -8.404 1.00 30.61 133 ALA A CA 1
ATOM 894 C C . ALA A 1 111 ? 23.883 -19.410 -8.741 1.00 30.10 133 ALA A C 1
ATOM 895 O O . ALA A 1 111 ? 24.006 -20.539 -8.269 1.00 33.90 133 ALA A O 1
ATOM 897 N N . LEU A 1 112 ? 22.911 -19.089 -9.573 1.00 30.11 134 LEU A N 1
ATOM 898 C CA . LEU A 1 112 ? 21.911 -20.067 -10.022 1.00 30.26 134 LEU A CA 1
ATOM 899 C C . LEU A 1 112 ? 22.481 -21.242 -10.735 1.00 29.49 134 LEU A C 1
ATOM 900 O O . LEU A 1 112 ? 22.093 -22.388 -10.481 1.00 31.54 134 LEU A O 1
ATOM 905 N N . THR A 1 113 ? 23.426 -21.003 -11.616 1.00 30.25 135 THR A N 1
ATOM 906 C CA . THR A 1 113 ? 24.082 -22.118 -12.319 1.00 30.73 135 THR A CA 1
ATOM 907 C C . THR A 1 113 ? 24.919 -22.941 -11.405 1.00 31.06 135 THR A C 1
ATOM 908 O O . THR A 1 113 ? 25.006 -24.157 -11.569 1.00 29.92 135 THR A O 1
ATOM 912 N N . HIS A 1 114 ? 25.561 -22.288 -10.441 1.00 34.11 136 HIS A N 1
ATOM 913 C CA . HIS A 1 114 ? 26.343 -23.025 -9.475 1.00 36.74 136 HIS A CA 1
ATOM 914 C C . HIS A 1 114 ? 25.513 -23.985 -8.683 1.00 36.44 136 HIS A C 1
ATOM 915 O O . HIS A 1 114 ? 25.870 -25.173 -8.519 1.00 37.74 136 HIS A O 1
ATOM 922 N N . LEU A 1 115 ? 24.349 -23.515 -8.277 1.00 37.50 137 LEU A N 1
ATOM 923 C CA . LEU A 1 115 ? 23.368 -24.405 -7.611 1.00 37.43 137 LEU A CA 1
ATOM 924 C C . LEU A 1 115 ? 22.892 -25.554 -8.523 1.00 35.58 137 LEU A C 1
ATOM 925 O O . LEU A 1 115 ? 22.717 -26.682 -8.072 1.00 35.72 137 LEU A O 1
ATOM 930 N N . GLU A 1 116 ? 22.714 -25.280 -9.806 1.00 32.43 138 GLU A N 1
ATOM 931 C CA . GLU A 1 116 ? 22.366 -26.339 -10.766 1.00 33.42 138 GLU A CA 1
ATOM 932 C C . GLU A 1 116 ? 23.417 -27.433 -10.796 1.00 32.18 138 GLU A C 1
ATOM 933 O O . GLU A 1 116 ? 23.127 -28.647 -10.819 1.00 32.59 138 GLU A O 1
ATOM 939 N N . ALA A 1 117 ? 24.662 -26.990 -10.740 1.00 31.50 139 ALA A N 1
ATOM 940 C CA . ALA A 1 117 ? 25.780 -27.890 -10.766 1.00 34.96 139 ALA A CA 1
ATOM 941 C C . ALA A 1 117 ? 25.828 -28.676 -9.453 1.00 36.21 139 ALA A C 1
ATOM 942 O O . ALA A 1 117 ? 25.997 -29.892 -9.481 1.00 39.41 139 ALA A O 1
ATOM 944 N N . SER A 1 118 ? 25.659 -27.984 -8.327 1.00 34.71 140 SER A N 1
ATOM 945 C CA . SER A 1 118 ? 25.663 -28.700 -7.019 1.00 34.78 140 SER A CA 1
ATOM 946 C C . SER A 1 118 ? 24.476 -29.657 -6.858 1.00 35.04 140 SER A C 1
ATOM 947 O O . SER A 1 118 ? 24.659 -30.781 -6.375 1.00 34.18 140 SER A O 1
ATOM 950 N N . GLU A 1 119 ? 23.312 -29.274 -7.378 1.00 32.31 141 GLU A N 1
ATOM 951 C CA . GLU A 1 119 ? 22.236 -30.202 -7.458 1.00 32.21 141 GLU A CA 1
ATOM 952 C C . GLU A 1 119 ? 22.598 -31.470 -8.197 1.00 34.46 141 GLU A C 1
ATOM 953 O O . GLU A 1 119 ? 22.230 -32.558 -7.767 1.00 39.76 141 GLU A O 1
ATOM 959 N N . ALA A 1 120 ? 23.282 -31.371 -9.333 1.00 33.89 142 ALA A N 1
ATOM 960 C CA . ALA A 1 120 ? 23.689 -32.562 -10.032 1.00 33.25 142 ALA A CA 1
ATOM 961 C C . ALA A 1 120 ? 24.621 -33.456 -9.179 1.00 35.05 142 ALA A C 1
ATOM 962 O O . ALA A 1 120 ? 24.542 -34.675 -9.312 1.00 36.04 142 ALA A O 1
ATOM 964 N N . ASP A 1 121 ? 25.592 -32.831 -8.477 1.00 36.65 143 ASP A N 1
ATOM 965 C CA . ASP A 1 121 ? 26.586 -33.519 -7.659 1.00 37.19 143 ASP A CA 1
ATOM 966 C C . ASP A 1 121 ? 25.862 -34.277 -6.544 1.00 40.38 143 ASP A C 1
ATOM 967 O O . ASP A 1 121 ? 26.062 -35.468 -6.372 1.00 46.16 143 ASP A O 1
ATOM 972 N N . ALA A 1 122 ? 24.897 -33.603 -5.923 1.00 41.12 144 ALA A N 1
ATOM 973 C CA . ALA A 1 122 ? 24.099 -34.179 -4.911 1.00 40.73 144 ALA A CA 1
ATOM 974 C C . ALA A 1 122 ? 23.205 -35.326 -5.366 1.00 39.01 144 ALA A C 1
ATOM 975 O O . ALA A 1 122 ? 23.175 -36.367 -4.713 1.00 38.89 144 ALA A O 1
ATOM 977 N N . GLU A 1 123 ? 22.593 -35.196 -6.520 1.00 39.83 145 GLU A N 1
ATOM 978 C CA . GLU A 1 123 ? 21.858 -36.303 -7.101 1.00 40.29 145 GLU A CA 1
ATOM 979 C C . GLU A 1 123 ? 22.766 -37.490 -7.418 1.00 44.35 145 GLU A C 1
ATOM 980 O O . GLU A 1 123 ? 22.335 -38.648 -7.302 1.00 45.53 145 GLU A O 1
ATOM 986 N N . GLN A 1 124 ? 23.969 -37.202 -7.926 1.00 47.28 146 GLN A N 1
ATOM 987 C CA . GLN A 1 124 ? 24.943 -38.248 -8.260 1.00 48.54 146 GLN A CA 1
ATOM 988 C C . GLN A 1 124 ? 25.373 -39.018 -6.989 1.00 48.69 146 GLN A C 1
ATOM 989 O O . GLN A 1 124 ? 25.358 -40.259 -7.004 1.00 48.43 146 GLN A O 1
ATOM 995 N N . ALA A 1 125 ? 25.702 -38.290 -5.914 1.00 46.47 147 ALA A N 1
ATOM 996 C CA . ALA A 1 125 ? 26.007 -38.903 -4.585 1.00 49.29 147 ALA A CA 1
ATOM 997 C C . ALA A 1 125 ? 24.879 -39.814 -4.048 1.00 53.57 147 ALA A C 1
ATOM 998 O O . ALA A 1 125 ? 25.141 -40.963 -3.716 1.00 59.05 147 ALA A O 1
ATOM 1000 N N . GLN A 1 126 ? 23.639 -39.312 -4.106 1.00 54.24 148 GLN A N 1
ATOM 1001 C CA . GLN A 1 126 ? 22.420 -40.056 -3.789 1.00 55.45 148 GLN A CA 1
ATOM 1002 C C . GLN A 1 126 ? 22.280 -41.324 -4.566 1.00 56.40 148 GLN A C 1
ATOM 1003 O O . GLN A 1 126 ? 22.045 -42.417 -3.997 1.00 62.35 148 GLN A O 1
ATOM 1009 N N . ALA A 1 127 ? 22.366 -41.175 -5.885 1.00 55.21 149 ALA A N 1
ATOM 1010 C CA . ALA A 1 127 ? 22.176 -42.311 -6.784 1.00 56.14 149 ALA A CA 1
ATOM 1011 C C . ALA A 1 127 ? 23.255 -43.364 -6.462 1.00 56.40 149 ALA A C 1
ATOM 1012 O O . ALA A 1 127 ? 22.948 -44.542 -6.447 1.00 55.11 149 ALA A O 1
ATOM 1014 N N . LYS A 1 128 ? 24.474 -42.902 -6.152 1.00 57.94 150 LYS A N 1
ATOM 1015 C CA . LYS A 1 128 ? 25.652 -43.766 -5.836 1.00 63.43 150 LYS A CA 1
ATOM 1016 C C . LYS A 1 128 ? 25.342 -44.641 -4.611 1.00 65.15 150 LYS A C 1
ATOM 1017 O O . LYS A 1 128 ? 25.543 -45.854 -4.554 1.00 68.16 150 LYS A O 1
ATOM 1023 N N . ASN A 1 129 ? 24.755 -43.980 -3.653 1.00 69.60 151 ASN A N 1
ATOM 1024 C CA . ASN A 1 129 ? 24.192 -44.585 -2.468 1.00 72.90 151 ASN A CA 1
ATOM 1025 C C . ASN A 1 129 ? 22.971 -45.492 -2.676 1.00 76.96 151 ASN A C 1
ATOM 1026 O O . ASN A 1 129 ? 22.376 -45.872 -1.690 1.00 76.94 151 ASN A O 1
ATOM 1031 N N . GLU A 1 130 ? 22.546 -45.814 -3.907 1.00 83.74 152 GLU A N 1
ATOM 1032 C CA . GLU A 1 130 ? 21.337 -46.668 -4.112 1.00 84.95 152 GLU A CA 1
ATOM 1033 C C . GLU A 1 130 ? 21.456 -47.570 -5.344 1.00 80.36 152 GLU A C 1
ATOM 1034 O O . GLU A 1 130 ? 22.430 -48.307 -5.484 1.00 79.11 152 GLU A O 1
ATOM 1040 N N . GLY B 1 1 ? 48.223 -7.646 -21.125 1.00 88.92 23 GLY B N 1
ATOM 1041 C CA . GLY B 1 1 ? 47.116 -7.423 -22.092 1.00 88.55 23 GLY B CA 1
ATOM 1042 C C . GLY B 1 1 ? 46.065 -6.388 -21.694 1.00 90.74 23 GLY B C 1
ATOM 1043 O O . GLY B 1 1 ? 45.775 -6.173 -20.508 1.00 89.89 23 GLY B O 1
ATOM 1044 N N . SER B 1 2 ? 45.445 -5.803 -22.718 1.00 89.47 24 SER B N 1
ATOM 1045 C CA . SER B 1 2 ? 44.502 -4.702 -22.553 1.00 85.04 24 SER B CA 1
ATOM 1046 C C . SER B 1 2 ? 43.211 -5.024 -21.696 1.00 82.71 24 SER B C 1
ATOM 1047 O O . SER B 1 2 ? 42.589 -6.129 -21.696 1.00 76.27 24 SER B O 1
ATOM 1050 N N . HIS B 1 3 ? 42.792 -4.039 -20.921 1.00 80.50 25 HIS B N 1
ATOM 1051 C CA . HIS B 1 3 ? 41.416 -4.128 -20.455 1.00 85.92 25 HIS B CA 1
ATOM 1052 C C . HIS B 1 3 ? 40.419 -4.007 -21.654 1.00 79.52 25 HIS B C 1
ATOM 1053 O O . HIS B 1 3 ? 39.254 -4.326 -21.491 1.00 71.99 25 HIS B O 1
ATOM 1060 N N . MET B 1 4 ? 40.898 -3.631 -22.849 1.00 74.02 26 MET B N 1
ATOM 1061 C CA . MET B 1 4 ? 40.126 -3.659 -24.110 1.00 70.62 26 MET B CA 1
ATOM 1062 C C . MET B 1 4 ? 40.105 -5.060 -24.750 1.00 60.54 26 MET B C 1
ATOM 1063 O O . MET B 1 4 ? 39.061 -5.493 -25.275 1.00 62.56 26 MET B O 1
ATOM 1068 N N . GLU B 1 5 ? 41.189 -5.829 -24.643 1.00 53.37 27 GLU B N 1
ATOM 1069 C CA . GLU B 1 5 ? 41.266 -7.156 -25.280 1.00 49.23 27 GLU B CA 1
ATOM 1070 C C . GLU B 1 5 ? 40.537 -8.216 -24.421 1.00 46.93 27 GLU B C 1
ATOM 1071 O O . GLU B 1 5 ? 39.948 -9.138 -24.951 1.00 39.40 27 GLU B O 1
ATOM 1077 N N . ARG B 1 6 ? 40.588 -8.089 -23.104 1.00 43.99 28 ARG B N 1
ATOM 1078 C CA . ARG B 1 6 ? 40.059 -9.106 -22.219 1.00 41.33 28 ARG B CA 1
ATOM 1079 C C . ARG B 1 6 ? 38.554 -9.465 -22.436 1.00 41.15 28 ARG B C 1
ATOM 1080 O O . ARG B 1 6 ? 38.253 -10.627 -22.575 1.00 38.43 28 ARG B O 1
ATOM 1088 N N . PRO B 1 7 ? 37.632 -8.492 -22.537 1.00 41.30 29 PRO B N 1
ATOM 1089 C CA . PRO B 1 7 ? 36.223 -8.810 -22.749 1.00 42.33 29 PRO B CA 1
ATOM 1090 C C . PRO B 1 7 ? 35.985 -9.493 -24.067 1.00 41.49 29 PRO B C 1
ATOM 1091 O O . PRO B 1 7 ? 35.194 -10.431 -24.119 1.00 41.46 29 PRO B O 1
ATOM 1095 N N . ARG B 1 8 ? 36.699 -9.051 -25.079 1.00 41.07 30 ARG B N 1
ATOM 1096 C CA . ARG B 1 8 ? 36.624 -9.606 -26.418 1.00 46.13 30 ARG B CA 1
ATOM 1097 C C . ARG B 1 8 ? 37.111 -11.062 -26.466 1.00 41.45 30 ARG B C 1
ATOM 1098 O O . ARG B 1 8 ? 36.466 -11.913 -27.076 1.00 40.21 30 ARG B O 1
ATOM 1106 N N . GLN B 1 9 ? 38.154 -11.368 -25.727 1.00 37.13 31 GLN B N 1
ATOM 1107 C CA . GLN B 1 9 ? 38.634 -12.719 -25.667 1.00 35.70 31 GLN B CA 1
ATOM 1108 C C . GLN B 1 9 ? 37.715 -13.638 -24.853 1.00 33.40 31 GLN B C 1
ATOM 1109 O O . GLN B 1 9 ? 37.465 -14.798 -25.229 1.00 33.06 31 GLN B O 1
ATOM 1115 N N . ILE B 1 10 ? 37.164 -13.110 -23.781 1.00 32.48 32 ILE B N 1
ATOM 1116 C CA . ILE B 1 10 ? 36.152 -13.872 -23.019 1.00 33.49 32 ILE B CA 1
ATOM 1117 C C . ILE B 1 10 ? 34.932 -14.161 -23.887 1.00 30.92 32 ILE B C 1
ATOM 1118 O O . ILE B 1 10 ? 34.452 -15.285 -23.920 1.00 29.69 32 ILE B O 1
ATOM 1123 N N . ARG B 1 11 ? 34.525 -13.198 -24.688 1.00 33.02 33 ARG B N 1
ATOM 1124 C CA . ARG B 1 11 ? 33.363 -13.382 -25.576 1.00 35.75 33 ARG B CA 1
ATOM 1125 C C . ARG B 1 11 ? 33.579 -14.505 -26.570 1.00 34.39 33 ARG B C 1
ATOM 1126 O O . ARG B 1 11 ? 32.705 -15.370 -26.763 1.00 30.12 33 ARG B O 1
ATOM 1134 N N . GLN B 1 12 ? 34.780 -14.510 -27.149 1.00 33.97 34 GLN B N 1
ATOM 1135 C CA . GLN B 1 12 ? 35.224 -15.544 -28.036 1.00 34.20 34 GLN B CA 1
ATOM 1136 C C . GLN B 1 12 ? 35.257 -16.922 -27.382 1.00 33.66 34 GLN B C 1
ATOM 1137 O O . GLN B 1 12 ? 34.871 -17.919 -28.022 1.00 32.23 34 GLN B O 1
ATOM 1143 N N . LEU B 1 13 ? 35.763 -16.987 -26.149 1.00 32.43 35 LEU B N 1
ATOM 1144 C CA . LEU B 1 13 ? 35.815 -18.247 -25.400 1.00 31.17 35 LEU B CA 1
ATOM 1145 C C . LEU B 1 13 ? 34.430 -18.796 -25.094 1.00 33.68 35 LEU B C 1
ATOM 1146 O O . LEU B 1 13 ? 34.162 -19.982 -25.283 1.00 31.02 35 LEU B O 1
ATOM 1151 N N . ARG B 1 14 ? 33.498 -17.905 -24.754 1.00 34.00 36 ARG B N 1
ATOM 1152 C CA . ARG B 1 14 ? 32.085 -18.286 -24.574 1.00 35.21 36 ARG B CA 1
ATOM 1153 C C . ARG B 1 14 ? 31.431 -18.848 -25.815 1.00 33.85 36 ARG B C 1
ATOM 1154 O O . ARG B 1 14 ? 30.700 -19.824 -25.738 1.00 32.71 36 ARG B O 1
ATOM 1162 N N . ALA B 1 15 ? 31.762 -18.270 -26.989 1.00 32.69 37 ALA B N 1
ATOM 1163 C CA . ALA B 1 15 ? 31.285 -18.789 -28.265 1.00 32.14 37 ALA B CA 1
ATOM 1164 C C . ALA B 1 15 ? 31.834 -20.189 -28.571 1.00 31.57 37 ALA B C 1
ATOM 1165 O O . ALA B 1 15 ? 31.094 -21.114 -28.851 1.00 31.74 37 ALA B O 1
ATOM 1167 N N . ALA B 1 16 ? 33.144 -20.306 -28.454 1.00 31.89 38 ALA B N 1
ATOM 1168 C CA . ALA B 1 16 ? 33.831 -21.542 -28.727 1.00 28.82 38 ALA B CA 1
ATOM 1169 C C . ALA B 1 16 ? 33.417 -22.679 -27.745 1.00 28.95 38 ALA B C 1
ATOM 1170 O O . ALA B 1 16 ? 33.073 -23.773 -28.217 1.00 27.62 38 ALA B O 1
ATOM 1172 N N . LEU B 1 17 ? 33.371 -22.392 -26.437 1.00 27.13 39 LEU B N 1
ATOM 1173 C CA . LEU B 1 17 ? 32.955 -23.385 -25.456 1.00 29.05 39 LEU B CA 1
ATOM 1174 C C . LEU B 1 17 ? 31.451 -23.750 -25.503 1.00 30.10 39 LEU B C 1
ATOM 1175 O O . LEU B 1 17 ? 31.078 -24.918 -25.328 1.00 31.42 39 LEU B O 1
ATOM 1180 N N . GLN B 1 18 ? 30.617 -22.837 -25.900 1.00 28.95 40 GLN B N 1
ATOM 1181 C CA . GLN B 1 18 ? 29.272 -23.241 -26.180 1.00 32.04 40 GLN B CA 1
ATOM 1182 C C . GLN B 1 18 ? 29.214 -24.288 -27.306 1.00 32.78 40 GLN B C 1
ATOM 1183 O O . GLN B 1 18 ? 28.445 -25.251 -27.249 1.00 35.39 40 GLN B O 1
ATOM 1189 N N . SER B 1 19 ? 29.978 -24.084 -28.362 1.00 29.49 41 SER B N 1
ATOM 1190 C CA . SER B 1 19 ? 29.944 -25.049 -29.467 1.00 28.15 41 SER B CA 1
ATOM 1191 C C . SER B 1 19 ? 30.550 -26.371 -29.059 1.00 27.68 41 SER B C 1
ATOM 1192 O O . SER B 1 19 ? 30.055 -27.402 -29.420 1.00 26.83 41 SER B O 1
ATOM 1195 N N . LEU B 1 20 ? 31.599 -26.334 -28.246 1.00 28.79 42 LEU B N 1
ATOM 1196 C CA . LEU B 1 20 ? 32.154 -27.588 -27.792 1.00 31.17 42 LEU B CA 1
ATOM 1197 C C . LEU B 1 20 ? 31.199 -28.322 -26.868 1.00 31.93 42 LEU B C 1
ATOM 1198 O O . LEU B 1 20 ? 31.076 -29.550 -26.949 1.00 32.17 42 LEU B O 1
ATOM 1203 N N . GLU B 1 21 ? 30.539 -27.587 -25.978 1.00 32.39 43 GLU B N 1
ATOM 1204 C CA . GLU B 1 21 ? 29.490 -28.190 -25.139 1.00 33.01 43 GLU B CA 1
ATOM 1205 C C . GLU B 1 21 ? 28.470 -28.944 -25.947 1.00 31.38 43 GLU B C 1
ATOM 1206 O O . GLU B 1 21 ? 28.127 -30.099 -25.592 1.00 29.70 43 GLU B O 1
ATOM 1212 N N . ALA B 1 22 ? 27.993 -28.336 -27.028 1.00 29.72 44 ALA B N 1
ATOM 1213 C CA . ALA B 1 22 ? 27.003 -29.020 -27.830 1.00 32.13 44 ALA B CA 1
ATOM 1214 C C . ALA B 1 22 ? 27.524 -30.315 -28.429 1.00 34.47 44 ALA B C 1
ATOM 1215 O O . ALA B 1 22 ? 26.826 -31.347 -28.421 1.00 35.96 44 ALA B O 1
ATOM 1217 N N . GLU B 1 23 ? 28.762 -30.295 -28.868 1.00 36.06 45 GLU B N 1
ATOM 1218 C CA . GLU B 1 23 ? 29.348 -31.485 -29.535 1.00 36.70 45 GLU B CA 1
ATOM 1219 C C . GLU B 1 23 ? 29.625 -32.607 -28.526 1.00 36.84 45 GLU B C 1
ATOM 1220 O O . GLU B 1 23 ? 29.404 -33.772 -28.828 1.00 35.69 45 GLU B O 1
ATOM 1226 N N . ILE B 1 24 ? 30.093 -32.226 -27.344 1.00 35.19 46 ILE B N 1
ATOM 1227 C CA . ILE B 1 24 ? 30.267 -33.187 -26.256 1.00 38.21 46 ILE B CA 1
ATOM 1228 C C . ILE B 1 24 ? 28.954 -33.849 -25.845 1.00 39.39 46 ILE B C 1
ATOM 1229 O O . ILE B 1 24 ? 28.837 -35.066 -25.883 1.00 43.39 46 ILE B O 1
ATOM 1234 N N . MET B 1 25 ? 27.930 -33.031 -25.657 1.00 40.97 47 MET B N 1
ATOM 1235 C CA . MET B 1 25 ? 26.598 -33.481 -25.236 1.00 43.99 47 MET B CA 1
ATOM 1236 C C . MET B 1 25 ? 25.805 -34.291 -26.256 1.00 46.05 47 MET B C 1
ATOM 1237 O O . MET B 1 25 ? 25.301 -35.391 -25.938 1.00 46.83 47 MET B O 1
ATOM 1242 N N . TYR B 1 26 ? 25.767 -33.853 -27.501 1.00 47.42 48 TYR B N 1
ATOM 1243 C CA . TYR B 1 26 ? 24.888 -34.527 -28.455 1.00 48.76 48 TYR B CA 1
ATOM 1244 C C . TYR B 1 26 ? 25.422 -34.571 -29.838 1.00 47.45 48 TYR B C 1
ATOM 1245 O O . TYR B 1 26 ? 24.838 -35.224 -30.660 1.00 48.72 48 TYR B O 1
ATOM 1254 N N . GLY B 1 27 ? 26.571 -33.940 -30.087 1.00 51.22 49 GLY B N 1
ATOM 1255 C CA . GLY B 1 27 ? 27.301 -34.015 -31.317 1.00 52.58 49 GLY B CA 1
ATOM 1256 C C . GLY B 1 27 ? 27.687 -35.348 -31.855 1.00 51.41 49 GLY B C 1
ATOM 1257 O O . GLY B 1 27 ? 27.949 -36.310 -31.137 1.00 56.95 49 GLY B O 1
ATOM 1258 N N . HIS B 1 28 ? 27.725 -35.375 -33.159 1.00 51.17 50 HIS B N 1
ATOM 1259 C CA . HIS B 1 28 ? 28.291 -36.473 -33.869 1.00 50.89 50 HIS B CA 1
ATOM 1260 C C . HIS B 1 28 ? 29.628 -36.077 -34.477 1.00 48.24 50 HIS B C 1
ATOM 1261 O O . HIS B 1 28 ? 30.214 -36.822 -35.244 1.00 51.51 50 HIS B O 1
ATOM 1268 N N . THR B 1 29 ? 30.137 -34.946 -34.035 1.00 45.08 51 THR B N 1
ATOM 1269 C CA . THR B 1 29 ? 31.467 -34.513 -34.379 1.00 46.22 51 THR B CA 1
ATOM 1270 C C . THR B 1 29 ? 32.504 -34.869 -33.284 1.00 42.67 51 THR B C 1
ATOM 1271 O O . THR B 1 29 ? 32.319 -34.601 -32.093 1.00 47.11 51 THR B O 1
ATOM 1275 N N . PRO B 1 30 ? 33.555 -35.598 -33.648 1.00 39.83 52 PRO B N 1
ATOM 1276 C CA . PRO B 1 30 ? 34.611 -35.856 -32.610 1.00 36.73 52 PRO B CA 1
ATOM 1277 C C . PRO B 1 30 ? 35.122 -34.547 -32.098 1.00 36.82 52 PRO B C 1
ATOM 1278 O O . PRO B 1 30 ? 35.312 -33.611 -32.855 1.00 46.62 52 PRO B O 1
ATOM 1282 N N . LEU B 1 31 ? 35.455 -34.521 -30.841 1.00 37.10 53 LEU B N 1
ATOM 1283 C CA . LEU B 1 31 ? 35.999 -33.370 -30.193 1.00 36.51 53 LEU B CA 1
ATOM 1284 C C . LEU B 1 31 ? 37.230 -32.727 -30.915 1.00 35.58 53 LEU B C 1
ATOM 1285 O O . LEU B 1 31 ? 37.326 -31.494 -31.074 1.00 34.40 53 LEU B O 1
ATOM 1290 N N . HIS B 1 32 ? 38.170 -33.549 -31.374 1.00 35.01 54 HIS B N 1
ATOM 1291 C CA . HIS B 1 32 ? 39.331 -33.012 -32.100 1.00 37.14 54 HIS B CA 1
ATOM 1292 C C . HIS B 1 32 ? 38.901 -32.235 -33.349 1.00 33.65 54 HIS B C 1
ATOM 1293 O O . HIS B 1 32 ? 39.434 -31.174 -33.657 1.00 35.03 54 HIS B O 1
ATOM 1300 N N . THR B 1 33 ? 37.941 -32.767 -34.067 1.00 34.12 55 THR B N 1
ATOM 1301 C CA . THR B 1 33 ? 37.470 -32.122 -35.288 1.00 33.43 55 THR B CA 1
ATOM 1302 C C . THR B 1 33 ? 36.698 -30.852 -34.945 1.00 31.94 55 THR B C 1
ATOM 1303 O O . THR B 1 33 ? 36.909 -29.828 -35.530 1.00 31.78 55 THR B O 1
ATOM 1307 N N . ALA B 1 34 ? 35.816 -30.921 -33.953 1.00 33.23 56 ALA B N 1
ATOM 1308 C CA . ALA B 1 34 ? 35.084 -29.752 -33.512 1.00 31.77 56 ALA B CA 1
ATOM 1309 C C . ALA B 1 34 ? 36.024 -28.604 -33.103 1.00 31.94 56 ALA B C 1
ATOM 1310 O O . ALA B 1 34 ? 35.870 -27.485 -33.538 1.00 29.34 56 ALA B O 1
ATOM 1312 N N . SER B 1 35 ? 37.052 -28.909 -32.340 1.00 32.84 57 SER B N 1
ATOM 1313 C CA . SER B 1 35 ? 37.980 -27.925 -31.916 1.00 30.94 57 SER B CA 1
ATOM 1314 C C . SER B 1 35 ? 38.759 -27.338 -33.076 1.00 33.09 57 SER B C 1
ATOM 1315 O O . SER B 1 35 ? 38.983 -26.110 -33.151 1.00 29.80 57 SER B O 1
ATOM 1318 N N . GLN B 1 36 ? 39.181 -28.186 -33.999 1.00 35.16 58 GLN B N 1
ATOM 1319 C CA . GLN B 1 36 ? 39.886 -27.662 -35.200 1.00 38.10 58 GLN B CA 1
ATOM 1320 C C . GLN B 1 36 ? 38.958 -26.734 -36.015 1.00 36.21 58 GLN B C 1
ATOM 1321 O O . GLN B 1 36 ? 39.415 -25.698 -36.492 1.00 35.40 58 GLN B O 1
ATOM 1327 N N . GLN B 1 37 ? 37.684 -27.114 -36.198 1.00 34.37 59 GLN B N 1
ATOM 1328 C CA . GLN B 1 37 ? 36.753 -26.286 -36.980 1.00 36.58 59 GLN B CA 1
ATOM 1329 C C . GLN B 1 37 ? 36.626 -24.902 -36.321 1.00 35.68 59 GLN B C 1
ATOM 1330 O O . GLN B 1 37 ? 36.558 -23.864 -37.002 1.00 35.65 59 GLN B O 1
ATOM 1336 N N . ILE B 1 38 ? 36.616 -24.875 -35.007 1.00 32.80 60 ILE B N 1
ATOM 1337 C CA . ILE B 1 38 ? 36.570 -23.606 -34.300 1.00 31.99 60 ILE B CA 1
ATOM 1338 C C . ILE B 1 38 ? 37.851 -22.844 -34.522 1.00 31.40 60 ILE B C 1
ATOM 1339 O O . ILE B 1 38 ? 37.826 -21.637 -34.760 1.00 33.32 60 ILE B O 1
ATOM 1344 N N . ALA B 1 39 ? 38.973 -23.510 -34.393 1.00 31.01 61 ALA B N 1
ATOM 1345 C CA . ALA B 1 39 ? 40.242 -22.828 -34.527 1.00 31.98 61 ALA B CA 1
ATOM 1346 C C . ALA B 1 39 ? 40.393 -22.099 -35.869 1.00 34.12 61 ALA B C 1
ATOM 1347 O O . ALA B 1 39 ? 40.827 -20.950 -35.907 1.00 33.21 61 ALA B O 1
ATOM 1349 N N . LYS B 1 40 ? 39.882 -22.713 -36.931 1.00 35.51 62 LYS B N 1
ATOM 1350 C CA . LYS B 1 40 ? 39.940 -22.132 -38.257 1.00 36.16 62 LYS B CA 1
ATOM 1351 C C . LYS B 1 40 ? 39.212 -20.828 -38.334 1.00 35.56 62 LYS B C 1
ATOM 1352 O O . LYS B 1 40 ? 39.550 -19.989 -39.126 1.00 35.63 62 LYS B O 1
ATOM 1358 N N . GLN B 1 41 ? 38.200 -20.630 -37.508 1.00 37.03 63 GLN B N 1
ATOM 1359 C CA . GLN B 1 41 ? 37.364 -19.440 -37.606 1.00 36.91 63 GLN B CA 1
ATOM 1360 C C . GLN B 1 41 ? 37.821 -18.277 -36.733 1.00 36.05 63 GLN B C 1
ATOM 1361 O O . GLN B 1 41 ? 37.888 -17.097 -37.130 1.00 36.60 63 GLN B O 1
ATOM 1367 N N . LEU B 1 42 ? 38.150 -18.611 -35.516 1.00 36.98 64 LEU B N 1
ATOM 1368 C CA . LEU B 1 42 ? 38.473 -17.582 -34.508 1.00 35.06 64 LEU B CA 1
ATOM 1369 C C . LEU B 1 42 ? 39.775 -16.897 -34.848 1.00 33.03 64 LEU B C 1
ATOM 1370 O O . LEU B 1 42 ? 40.698 -17.507 -35.346 1.00 30.91 64 LEU B O 1
ATOM 1375 N N . ALA B 1 43 ? 39.824 -15.648 -34.469 1.00 32.71 65 ALA B N 1
ATOM 1376 C CA . ALA B 1 43 ? 40.999 -14.850 -34.554 1.00 33.43 65 ALA B CA 1
ATOM 1377 C C . ALA B 1 43 ? 41.976 -15.278 -33.472 1.00 34.91 65 ALA B C 1
ATOM 1378 O O . ALA B 1 43 ? 41.606 -15.809 -32.439 1.00 36.42 65 ALA B O 1
ATOM 1380 N N . GLN B 1 44 ? 43.237 -15.022 -33.738 1.00 38.91 66 GLN B N 1
ATOM 1381 C CA . GLN B 1 44 ? 44.302 -15.225 -32.774 1.00 40.22 66 GLN B CA 1
ATOM 1382 C C . GLN B 1 44 ? 44.273 -14.089 -31.778 1.00 37.69 66 GLN B C 1
ATOM 1383 O O . GLN B 1 44 ? 43.768 -13.005 -32.067 1.00 32.64 66 GLN B O 1
ATOM 1389 N N . PRO B 1 45 ? 44.726 -14.337 -30.563 1.00 39.85 67 PRO B N 1
ATOM 1390 C CA . PRO B 1 45 ? 45.392 -15.592 -30.117 1.00 38.16 67 PRO B CA 1
ATOM 1391 C C . PRO B 1 45 ? 44.480 -16.726 -29.588 1.00 36.98 67 PRO B C 1
ATOM 1392 O O . PRO B 1 45 ? 44.962 -17.840 -29.406 1.00 34.02 67 PRO B O 1
ATOM 1396 N N . VAL B 1 46 ? 43.187 -16.464 -29.365 1.00 36.60 68 VAL B N 1
ATOM 1397 C CA . VAL B 1 46 ? 42.304 -17.495 -28.803 1.00 36.86 68 VAL B CA 1
ATOM 1398 C C . VAL B 1 46 ? 42.210 -18.724 -29.685 1.00 36.84 68 VAL B C 1
ATOM 1399 O O . VAL B 1 46 ? 42.185 -19.853 -29.201 1.00 34.54 68 VAL B O 1
ATOM 1403 N N . SER B 1 47 ? 42.227 -18.491 -30.993 1.00 37.33 69 SER B N 1
ATOM 1404 C CA . SER B 1 47 ? 42.262 -19.569 -31.959 1.00 35.97 69 SER B CA 1
ATOM 1405 C C . SER B 1 47 ? 43.244 -20.693 -31.580 1.00 35.12 69 SER B C 1
ATOM 1406 O O . SER B 1 47 ? 42.954 -21.871 -31.726 1.00 34.09 69 SER B O 1
ATOM 1409 N N . THR B 1 48 ? 44.420 -20.317 -31.106 1.00 36.24 70 THR B N 1
ATOM 1410 C CA . THR B 1 48 ? 45.513 -21.254 -30.869 1.00 36.83 70 THR B CA 1
ATOM 1411 C C . THR B 1 48 ? 45.221 -22.179 -29.699 1.00 36.77 70 THR B C 1
ATOM 1412 O O . THR B 1 48 ? 45.665 -23.321 -29.672 1.00 38.74 70 THR B O 1
ATOM 1416 N N . LEU B 1 49 ? 44.393 -21.739 -28.757 1.00 35.62 71 LEU B N 1
ATOM 1417 C CA . LEU B 1 49 ? 43.956 -22.642 -27.736 1.00 33.62 71 LEU B CA 1
ATOM 1418 C C . LEU B 1 49 ? 43.274 -23.824 -28.350 1.00 31.43 71 LEU B C 1
ATOM 1419 O O . LEU B 1 49 ? 43.497 -24.974 -27.918 1.00 32.74 71 LEU B O 1
ATOM 1424 N N . PHE B 1 50 ? 42.439 -23.576 -29.346 1.00 31.39 72 PHE B N 1
ATOM 1425 C CA . PHE B 1 50 ? 41.583 -24.631 -29.957 1.00 32.08 72 PHE B CA 1
ATOM 1426 C C . PHE B 1 50 ? 42.295 -25.478 -31.002 1.00 32.21 72 PHE B C 1
ATOM 1427 O O . PHE B 1 50 ? 42.071 -26.692 -31.008 1.00 32.31 72 PHE B O 1
ATOM 1435 N N . SER B 1 51 ? 43.262 -24.896 -31.742 1.00 31.97 73 SER B N 1
ATOM 1436 C CA . SER B 1 51 ? 44.136 -25.737 -32.587 1.00 33.58 73 SER B CA 1
ATOM 1437 C C . SER B 1 51 ? 45.134 -26.566 -31.775 1.00 34.75 73 SER B C 1
ATOM 1438 O O . SER B 1 51 ? 45.295 -27.744 -32.056 1.00 36.62 73 SER B O 1
ATOM 1441 N N . ALA B 1 52 ? 45.726 -25.991 -30.730 1.00 32.97 74 ALA B N 1
ATOM 1442 C CA . ALA B 1 52 ? 46.555 -26.779 -29.824 1.00 34.32 74 ALA B CA 1
ATOM 1443 C C . ALA B 1 52 ? 45.827 -27.930 -29.159 1.00 34.82 74 ALA B C 1
ATOM 1444 O O . ALA B 1 52 ? 46.371 -29.021 -29.063 1.00 33.73 74 ALA B O 1
ATOM 1446 N N . PHE B 1 53 ? 44.556 -27.699 -28.761 1.00 36.43 75 PHE B N 1
ATOM 1447 C CA . PHE B 1 53 ? 43.743 -28.741 -28.156 1.00 36.21 75 PHE B CA 1
ATOM 1448 C C . PHE B 1 53 ? 43.512 -29.847 -29.151 1.00 37.15 75 PHE B C 1
ATOM 1449 O O . PHE B 1 53 ? 43.662 -31.038 -28.823 1.00 36.29 75 PHE B O 1
ATOM 1457 N N . SER B 1 54 ? 43.143 -29.451 -30.356 1.00 37.22 76 SER B N 1
ATOM 1458 C CA . SER B 1 54 ? 42.902 -30.419 -31.442 1.00 37.36 76 SER B CA 1
ATOM 1459 C C . SER B 1 54 ? 44.165 -31.274 -31.728 1.00 38.91 76 SER B C 1
ATOM 1460 O O . SER B 1 54 ? 44.084 -32.498 -31.785 1.00 34.16 76 SER B O 1
ATOM 1463 N N . ASP B 1 55 ? 45.314 -30.624 -31.861 1.00 43.19 77 ASP B N 1
ATOM 1464 C CA . ASP B 1 55 ? 46.602 -31.343 -31.999 1.00 47.55 77 ASP B CA 1
ATOM 1465 C C . ASP B 1 55 ? 46.847 -32.315 -30.864 1.00 48.42 77 ASP B C 1
ATOM 1466 O O . ASP B 1 55 ? 47.194 -33.455 -31.115 1.00 54.35 77 ASP B O 1
ATOM 1471 N N . GLN B 1 56 ? 46.634 -31.890 -29.624 1.00 49.59 78 GLN B N 1
ATOM 1472 C CA . GLN B 1 56 ? 46.995 -32.733 -28.481 1.00 47.90 78 GLN B CA 1
ATOM 1473 C C . GLN B 1 56 ? 46.080 -33.908 -28.467 1.00 47.40 78 GLN B C 1
ATOM 1474 O O . GLN B 1 56 ? 46.515 -34.991 -28.237 1.00 52.78 78 GLN B O 1
ATOM 1480 N N . LEU B 1 57 ? 44.780 -33.701 -28.680 1.00 46.50 79 LEU B N 1
ATOM 1481 C CA . LEU B 1 57 ? 43.858 -34.840 -28.794 1.00 47.86 79 LEU B CA 1
ATOM 1482 C C . LEU B 1 57 ? 44.352 -35.813 -29.921 1.00 48.36 79 LEU B C 1
ATOM 1483 O O . LEU B 1 57 ? 44.207 -36.959 -29.769 1.00 49.53 79 LEU B O 1
ATOM 1488 N N . ASP B 1 58 ? 44.824 -35.283 -31.056 1.00 52.25 80 ASP B N 1
ATOM 1489 C CA . ASP B 1 58 ? 45.420 -36.015 -32.238 1.00 60.46 80 ASP B CA 1
ATOM 1490 C C . ASP B 1 58 ? 46.904 -36.490 -32.238 1.00 63.70 80 ASP B C 1
ATOM 1491 O O . ASP B 1 58 ? 47.266 -37.328 -33.032 1.00 61.15 80 ASP B O 1
ATOM 1496 N N . LYS B 1 59 ? 47.719 -35.968 -31.336 1.00 67.93 81 LYS B N 1
ATOM 1497 C CA . LYS B 1 59 ? 49.109 -36.363 -31.145 1.00 72.85 81 LYS B CA 1
ATOM 1498 C C . LYS B 1 59 ? 49.301 -37.716 -30.409 1.00 73.51 81 LYS B C 1
ATOM 1499 O O . LYS B 1 59 ? 50.427 -38.191 -30.347 1.00 74.17 81 LYS B O 1
ATOM 1505 N N . GLY B 1 60 ? 48.255 -38.302 -29.809 1.00 68.16 82 GLY B N 1
ATOM 1506 C CA . GLY B 1 60 ? 48.454 -39.461 -28.945 1.00 61.97 82 GLY B CA 1
ATOM 1507 C C . GLY B 1 60 ? 47.219 -39.967 -28.290 1.00 59.45 82 GLY B C 1
ATOM 1508 O O . GLY B 1 60 ? 46.152 -39.725 -28.813 1.00 55.50 82 GLY B O 1
ATOM 1509 N N . SER B 1 61 ? 47.382 -40.610 -27.134 1.00 51.58 83 SER B N 1
ATOM 1510 C CA . SER B 1 61 ? 46.291 -41.155 -26.356 1.00 54.62 83 SER B CA 1
ATOM 1511 C C . SER B 1 61 ? 45.888 -40.343 -25.084 1.00 54.47 83 SER B C 1
ATOM 1512 O O . SER B 1 61 ? 45.292 -40.909 -24.179 1.00 52.76 83 SER B O 1
ATOM 1515 N N . ASP B 1 62 ? 46.219 -39.054 -24.966 1.00 56.94 84 ASP B N 1
ATOM 1516 C CA . ASP B 1 62 ? 45.821 -38.242 -23.759 1.00 58.78 84 ASP B CA 1
ATOM 1517 C C . ASP B 1 62 ? 44.299 -38.251 -23.576 1.00 58.46 84 ASP B C 1
ATOM 1518 O O . ASP B 1 62 ? 43.595 -38.186 -24.575 1.00 58.31 84 ASP B O 1
ATOM 1523 N N . SER B 1 63 ? 43.796 -38.258 -22.338 1.00 57.28 85 SER B N 1
ATOM 1524 C CA . SER B 1 63 ? 42.392 -37.875 -22.097 1.00 53.52 85 SER B CA 1
ATOM 1525 C C . SER B 1 63 ? 42.145 -36.459 -22.615 1.00 47.88 85 SER B C 1
ATOM 1526 O O . SER B 1 63 ? 43.033 -35.626 -22.649 1.00 45.13 85 SER B O 1
ATOM 1529 N N . ALA B 1 64 ? 40.894 -36.142 -22.862 1.00 45.39 86 ALA B N 1
ATOM 1530 C CA . ALA B 1 64 ? 40.536 -34.771 -23.214 1.00 44.15 86 ALA B CA 1
ATOM 1531 C C . ALA B 1 64 ? 40.945 -33.739 -22.123 1.00 42.23 86 ALA B C 1
ATOM 1532 O O . ALA B 1 64 ? 41.445 -32.641 -22.422 1.00 40.92 86 ALA B O 1
ATOM 1534 N N . LYS B 1 65 ? 40.782 -34.132 -20.875 1.00 41.09 87 LYS B N 1
ATOM 1535 C CA . LYS B 1 65 ? 41.168 -33.309 -19.727 1.00 42.62 87 LYS B CA 1
ATOM 1536 C C . LYS B 1 65 ? 42.646 -32.988 -19.766 1.00 42.67 87 LYS B C 1
ATOM 1537 O O . LYS B 1 65 ? 43.023 -31.835 -19.550 1.00 40.53 87 LYS B O 1
ATOM 1543 N N . THR B 1 66 ? 43.474 -33.988 -20.078 1.00 43.97 88 THR B N 1
ATOM 1544 C CA . THR B 1 66 ? 44.931 -33.792 -20.078 1.00 44.16 88 THR B CA 1
ATOM 1545 C C . THR B 1 66 ? 45.296 -32.895 -21.231 1.00 41.22 88 THR B C 1
ATOM 1546 O O . THR B 1 66 ? 46.047 -31.915 -21.069 1.00 40.93 88 THR B O 1
ATOM 1550 N N . ALA B 1 67 ? 44.681 -33.149 -22.370 1.00 39.51 89 ALA B N 1
ATOM 1551 C CA . ALA B 1 67 ? 44.965 -32.343 -23.558 1.00 37.67 89 ALA B CA 1
ATOM 1552 C C . ALA B 1 67 ? 44.595 -30.893 -23.382 1.00 39.16 89 ALA B C 1
ATOM 1553 O O . ALA B 1 67 ? 45.317 -29.997 -23.849 1.00 40.81 89 ALA B O 1
ATOM 1555 N N . TRP B 1 68 ? 43.469 -30.655 -22.711 1.00 39.01 90 TRP B N 1
ATOM 1556 C CA . TRP B 1 68 ? 43.042 -29.308 -22.465 1.00 37.69 90 TRP B CA 1
ATOM 1557 C C . TRP B 1 68 ? 43.986 -28.546 -21.571 1.00 38.92 90 TRP B C 1
ATOM 1558 O O . TRP B 1 68 ? 44.374 -27.399 -21.856 1.00 37.32 90 TRP B O 1
ATOM 1569 N N . GLU B 1 69 ? 44.346 -29.167 -20.468 1.00 44.78 91 GLU B N 1
ATOM 1570 C CA . GLU B 1 69 ? 45.227 -28.518 -19.483 1.00 49.67 91 GLU B CA 1
ATOM 1571 C C . GLU B 1 69 ? 46.531 -28.142 -20.130 1.00 44.53 91 GLU B C 1
ATOM 1572 O O . GLU B 1 69 ? 47.019 -27.038 -19.915 1.00 46.69 91 GLU B O 1
ATOM 1578 N N . GLN B 1 70 ? 47.088 -29.067 -20.902 1.00 44.06 92 GLN B N 1
ATOM 1579 C CA . GLN B 1 70 ? 48.364 -28.844 -21.579 1.00 46.23 92 GLN B CA 1
ATOM 1580 C C . GLN B 1 70 ? 48.253 -27.695 -22.582 1.00 43.31 92 GLN B C 1
ATOM 1581 O O . GLN B 1 70 ? 49.087 -26.803 -22.632 1.00 40.97 92 GLN B O 1
ATOM 1587 N N . SER B 1 71 ? 47.177 -27.683 -23.355 1.00 39.53 93 SER B N 1
ATOM 1588 C CA . SER B 1 71 ? 46.987 -26.598 -24.325 1.00 38.43 93 SER B CA 1
ATOM 1589 C C . SER B 1 71 ? 46.810 -25.262 -23.639 1.00 37.49 93 SER B C 1
ATOM 1590 O O . SER B 1 71 ? 47.322 -24.229 -24.100 1.00 37.59 93 SER B O 1
ATOM 1593 N N . LEU B 1 72 ? 46.073 -25.269 -22.537 1.00 35.36 94 LEU B N 1
ATOM 1594 C CA . LEU B 1 72 ? 45.828 -24.042 -21.800 1.00 37.84 94 LEU B CA 1
ATOM 1595 C C . LEU B 1 72 ? 47.104 -23.381 -21.250 1.00 41.12 94 LEU B C 1
ATOM 1596 O O . LEU B 1 72 ? 47.312 -22.168 -21.422 1.00 44.74 94 LEU B O 1
ATOM 1601 N N . LYS B 1 73 ? 47.984 -24.181 -20.673 1.00 48.56 95 LYS B N 1
ATOM 1602 C CA . LYS B 1 73 ? 49.275 -23.691 -20.176 1.00 55.32 95 LYS B CA 1
ATOM 1603 C C . LYS B 1 73 ? 50.150 -23.218 -21.290 1.00 54.63 95 LYS B C 1
ATOM 1604 O O . LYS B 1 73 ? 50.869 -22.195 -21.173 1.00 56.51 95 LYS B O 1
ATOM 1610 N N . LYS B 1 74 ? 50.153 -23.978 -22.365 1.00 53.08 96 LYS B N 1
ATOM 1611 C CA . LYS B 1 74 ? 50.983 -23.608 -23.514 1.00 55.14 96 LYS B CA 1
ATOM 1612 C C . LYS B 1 74 ? 50.600 -22.205 -24.098 1.00 50.10 96 LYS B C 1
ATOM 1613 O O . LYS B 1 74 ? 51.452 -21.422 -24.440 1.00 44.58 96 LYS B O 1
ATOM 1619 N N . VAL B 1 75 ? 49.311 -21.892 -24.197 1.00 49.67 97 VAL B N 1
ATOM 1620 C CA . VAL B 1 75 ? 48.887 -20.639 -24.848 1.00 43.84 97 VAL B CA 1
ATOM 1621 C C . VAL B 1 75 ? 48.676 -19.509 -23.862 1.00 40.96 97 VAL B C 1
ATOM 1622 O O . VAL B 1 75 ? 48.595 -18.358 -24.261 1.00 39.77 97 VAL B O 1
ATOM 1626 N N . TRP B 1 76 ? 48.598 -19.830 -22.584 1.00 42.19 98 TRP B N 1
ATOM 1627 C CA . TRP B 1 76 ? 48.171 -18.877 -21.587 1.00 45.40 98 TRP B CA 1
ATOM 1628 C C . TRP B 1 76 ? 48.766 -17.484 -21.704 1.00 48.35 98 TRP B C 1
ATOM 1629 O O . TRP B 1 76 ? 48.058 -16.484 -21.647 1.00 46.71 98 TRP B O 1
ATOM 1640 N N . ASP B 1 77 ? 50.077 -17.416 -21.875 1.00 52.17 99 ASP B N 1
ATOM 1641 C CA . ASP B 1 77 ? 50.780 -16.119 -21.904 1.00 56.55 99 ASP B CA 1
ATOM 1642 C C . ASP B 1 77 ? 50.504 -15.300 -23.143 1.00 51.18 99 ASP B C 1
ATOM 1643 O O . ASP B 1 77 ? 50.696 -14.113 -23.140 1.00 54.01 99 ASP B O 1
ATOM 1648 N N . THR B 1 78 ? 50.029 -15.902 -24.202 1.00 48.74 100 THR B N 1
ATOM 1649 C CA . THR B 1 78 ? 49.591 -15.122 -25.366 1.00 47.72 100 THR B CA 1
ATOM 1650 C C . THR B 1 78 ? 48.189 -14.421 -25.186 1.00 46.88 100 THR B C 1
ATOM 1651 O O . THR B 1 78 ? 47.831 -13.509 -25.952 1.00 46.64 100 THR B O 1
ATOM 1655 N N . LEU B 1 79 ? 47.433 -14.824 -24.178 1.00 43.58 101 LEU B N 1
ATOM 1656 C CA . LEU B 1 79 ? 46.098 -14.295 -23.990 1.00 44.94 101 LEU B CA 1
ATOM 1657 C C . LEU B 1 79 ? 46.174 -13.053 -23.103 1.00 44.74 101 LEU B C 1
ATOM 1658 O O . LEU B 1 79 ? 47.229 -12.771 -22.570 1.00 47.74 101 LEU B O 1
ATOM 1663 N N . SER B 1 80 ? 45.049 -12.349 -22.957 1.00 40.95 102 SER B N 1
ATOM 1664 C CA . SER B 1 80 ? 44.959 -11.107 -22.213 1.00 40.16 102 SER B CA 1
ATOM 1665 C C . SER B 1 80 ? 43.967 -11.242 -21.075 1.00 40.89 102 SER B C 1
ATOM 1666 O O . SER B 1 80 ? 43.098 -10.416 -20.896 1.00 41.40 102 SER B O 1
ATOM 1669 N N . LEU B 1 81 ? 44.051 -12.361 -20.358 1.00 41.39 103 LEU B N 1
ATOM 1670 C CA . LEU B 1 81 ? 43.075 -12.720 -19.362 1.00 40.84 103 LEU B CA 1
ATOM 1671 C C . LEU B 1 81 ? 43.689 -12.642 -17.961 1.00 45.86 103 LEU B C 1
ATOM 1672 O O . LEU B 1 81 ? 44.900 -12.721 -17.814 1.00 45.92 103 LEU B O 1
ATOM 1677 N N . LYS B 1 82 ? 42.848 -12.577 -16.946 1.00 46.58 104 LYS B N 1
ATOM 1678 C CA . LYS B 1 82 ? 43.264 -12.651 -15.547 1.00 51.45 104 LYS B CA 1
ATOM 1679 C C . LYS B 1 82 ? 43.201 -14.075 -15.006 1.00 52.95 104 LYS B C 1
ATOM 1680 O O . LYS B 1 82 ? 42.662 -14.990 -15.631 1.00 50.36 104 LYS B O 1
ATOM 1686 N N . LYS B 1 83 ? 43.827 -14.261 -13.856 1.00 53.10 105 LYS B N 1
ATOM 1687 C CA . LYS B 1 83 ? 43.917 -15.560 -13.172 1.00 55.28 105 LYS B CA 1
ATOM 1688 C C . LYS B 1 83 ? 42.514 -16.201 -12.990 1.00 50.81 105 LYS B C 1
ATOM 1689 O O . LYS B 1 83 ? 42.344 -17.419 -13.100 1.00 50.28 105 LYS B O 1
ATOM 1695 N N . SER B 1 84 ? 41.537 -15.377 -12.664 1.00 47.93 106 SER B N 1
ATOM 1696 C CA . SER B 1 84 ? 40.205 -15.840 -12.527 1.00 49.73 106 SER B CA 1
ATOM 1697 C C . SER B 1 84 ? 39.735 -16.593 -13.790 1.00 48.57 106 SER B C 1
ATOM 1698 O O . SER B 1 84 ? 39.180 -17.675 -13.655 1.00 49.07 106 SER B O 1
ATOM 1701 N N . GLU B 1 85 ? 40.016 -16.069 -14.992 1.00 43.80 107 GLU B N 1
ATOM 1702 C CA . GLU B 1 85 ? 39.706 -16.796 -16.236 1.00 40.88 107 GLU B CA 1
ATOM 1703 C C . GLU B 1 85 ? 40.480 -18.094 -16.370 1.00 41.44 107 GLU B C 1
ATOM 1704 O O . GLU B 1 85 ? 39.938 -19.097 -16.836 1.00 46.02 107 GLU B O 1
ATOM 1710 N N . TYR B 1 86 ? 41.742 -18.098 -15.951 1.00 42.79 108 TYR B N 1
ATOM 1711 C CA . TYR B 1 86 ? 42.559 -19.297 -15.978 1.00 44.71 108 TYR B CA 1
ATOM 1712 C C . TYR B 1 86 ? 41.901 -20.386 -15.187 1.00 42.88 108 TYR B C 1
ATOM 1713 O O . TYR B 1 86 ? 41.811 -21.531 -15.640 1.00 41.06 108 TYR B O 1
ATOM 1722 N N . GLU B 1 87 ? 41.454 -20.040 -13.980 1.00 47.01 109 GLU B N 1
ATOM 1723 C CA . GLU B 1 87 ? 40.856 -21.033 -13.076 1.00 47.36 109 GLU B CA 1
ATOM 1724 C C . GLU B 1 87 ? 39.560 -21.560 -13.671 1.00 42.12 109 GLU B C 1
ATOM 1725 O O . GLU B 1 87 ? 39.304 -22.735 -13.647 1.00 42.27 109 GLU B O 1
ATOM 1731 N N . VAL B 1 88 ? 38.765 -20.687 -14.235 1.00 38.43 110 VAL B N 1
ATOM 1732 C CA . VAL B 1 88 ? 37.568 -21.130 -14.917 1.00 38.24 110 VAL B CA 1
ATOM 1733 C C . VAL B 1 88 ? 37.865 -22.068 -16.092 1.00 37.46 110 VAL B C 1
ATOM 1734 O O . VAL B 1 88 ? 37.297 -23.138 -16.175 1.00 34.80 110 VAL B O 1
ATOM 1738 N N . LEU B 1 89 ? 38.852 -21.714 -16.912 1.00 37.21 111 LEU B N 1
ATOM 1739 C CA . LEU B 1 89 ? 39.292 -22.595 -17.970 1.00 36.75 111 LEU B CA 1
ATOM 1740 C C . LEU B 1 89 ? 39.896 -23.915 -17.550 1.00 36.59 111 LEU B C 1
ATOM 1741 O O . LEU B 1 89 ? 39.631 -24.963 -18.166 1.00 35.96 111 LEU B O 1
ATOM 1746 N N . LYS B 1 90 ? 40.630 -23.905 -16.467 1.00 38.65 112 LYS B N 1
ATOM 1747 C CA . LYS B 1 90 ? 41.097 -25.141 -15.849 1.00 41.39 112 LYS B CA 1
ATOM 1748 C C . LYS B 1 90 ? 39.958 -25.999 -15.326 1.00 38.25 112 LYS B C 1
ATOM 1749 O O . LYS B 1 90 ? 39.963 -27.186 -15.570 1.00 40.21 112 LYS B O 1
ATOM 1755 N N . GLN B 1 91 ? 38.998 -25.422 -14.609 1.00 37.29 113 GLN B N 1
ATOM 1756 C CA . GLN B 1 91 ? 37.789 -26.187 -14.201 1.00 38.00 113 GLN B CA 1
ATOM 1757 C C . GLN B 1 91 ? 37.115 -26.789 -15.433 1.00 34.72 113 GLN B C 1
ATOM 1758 O O . GLN B 1 91 ? 36.525 -27.865 -15.328 1.00 36.40 113 GLN B O 1
ATOM 1764 N N . PHE B 1 92 ? 37.079 -26.065 -16.552 1.00 30.98 114 PHE B N 1
ATOM 1765 C CA . PHE B 1 92 ? 36.488 -26.636 -17.761 1.00 32.56 114 PHE B CA 1
ATOM 1766 C C . PHE B 1 92 ? 37.207 -27.905 -18.218 1.00 32.73 114 PHE B C 1
ATOM 1767 O O . PHE B 1 92 ? 36.576 -28.890 -18.504 1.00 33.73 114 PHE B O 1
ATOM 1775 N N . GLY B 1 93 ? 38.532 -27.917 -18.159 1.00 33.34 115 GLY B N 1
ATOM 1776 C CA . GLY B 1 93 ? 39.269 -29.147 -18.388 1.00 33.27 115 GLY B CA 1
ATOM 1777 C C . GLY B 1 93 ? 38.881 -30.276 -17.479 1.00 35.44 115 GLY B C 1
ATOM 1778 O O . GLY B 1 93 ? 38.660 -31.385 -17.930 1.00 38.44 115 GLY B O 1
ATOM 1779 N N . GLU B 1 94 ? 38.786 -29.998 -16.189 1.00 40.80 116 GLU B N 1
ATOM 1780 C CA . GLU B 1 94 ? 38.441 -31.019 -15.179 1.00 43.64 116 GLU B CA 1
ATOM 1781 C C . GLU B 1 94 ? 37.135 -31.607 -15.542 1.00 41.41 116 GLU B C 1
ATOM 1782 O O . GLU B 1 94 ? 36.952 -32.798 -15.479 1.00 39.67 116 GLU B O 1
ATOM 1788 N N . THR B 1 95 ? 36.231 -30.727 -15.984 1.00 40.88 117 THR B N 1
ATOM 1789 C CA . THR B 1 95 ? 34.895 -31.098 -16.404 1.00 39.23 117 THR B CA 1
ATOM 1790 C C . THR B 1 95 ? 34.838 -32.093 -17.549 1.00 36.78 117 THR B C 1
ATOM 1791 O O . THR B 1 95 ? 33.899 -32.880 -17.628 1.00 36.02 117 THR B O 1
ATOM 1795 N N . LEU B 1 96 ? 35.835 -32.095 -18.421 1.00 36.49 118 LEU B N 1
ATOM 1796 C CA . LEU B 1 96 ? 35.883 -33.079 -19.524 1.00 33.67 118 LEU B CA 1
ATOM 1797 C C . LEU B 1 96 ? 36.114 -34.501 -19.075 1.00 34.58 118 LEU B C 1
ATOM 1798 O O . LEU B 1 96 ? 35.805 -35.462 -19.808 1.00 33.48 118 LEU B O 1
ATOM 1803 N N . GLY B 1 97 ? 36.660 -34.649 -17.865 1.00 37.10 119 GLY B N 1
ATOM 1804 C CA . GLY B 1 97 ? 36.819 -35.947 -17.222 1.00 40.23 119 GLY B CA 1
ATOM 1805 C C . GLY B 1 97 ? 35.698 -36.415 -16.292 1.00 42.84 119 GLY B C 1
ATOM 1806 O O . GLY B 1 97 ? 35.846 -37.462 -15.697 1.00 42.96 119 GLY B O 1
ATOM 1807 N N . ILE B 1 98 ? 34.604 -35.662 -16.172 1.00 42.67 120 ILE B N 1
ATOM 1808 C CA . ILE B 1 98 ? 33.458 -36.089 -15.376 1.00 42.46 120 ILE B CA 1
ATOM 1809 C C . ILE B 1 98 ? 32.658 -37.155 -16.122 1.00 43.91 120 ILE B C 1
ATOM 1810 O O . ILE B 1 98 ? 32.214 -36.934 -17.248 1.00 48.20 120 ILE B O 1
ATOM 1815 N N . HIS B 1 99 ? 32.479 -38.305 -15.477 1.00 44.05 121 HIS B N 1
ATOM 1816 C CA . HIS B 1 99 ? 31.828 -39.461 -16.070 1.00 44.87 121 HIS B CA 1
ATOM 1817 C C . HIS B 1 99 ? 30.315 -39.331 -16.061 1.00 40.59 121 HIS B C 1
ATOM 1818 O O . HIS B 1 99 ? 29.650 -39.797 -16.988 1.00 37.74 121 HIS B O 1
ATOM 1825 N N . ASP B 1 100 ? 29.738 -38.839 -14.972 1.00 39.58 122 ASP B N 1
ATOM 1826 C CA . ASP B 1 100 ? 28.275 -38.680 -14.876 1.00 40.40 122 ASP B CA 1
ATOM 1827 C C . ASP B 1 100 ? 27.825 -37.643 -15.894 1.00 37.56 122 ASP B C 1
ATOM 1828 O O . ASP B 1 100 ? 28.299 -36.528 -15.903 1.00 35.73 122 ASP B O 1
ATOM 1833 N N . ARG B 1 101 ? 26.928 -38.012 -16.773 1.00 38.03 123 ARG B N 1
ATOM 1834 C CA . ARG B 1 101 ? 26.553 -37.138 -17.872 1.00 39.55 123 ARG B CA 1
ATOM 1835 C C . ARG B 1 101 ? 25.949 -35.796 -17.490 1.00 40.04 123 ARG B C 1
ATOM 1836 O O . ARG B 1 101 ? 26.296 -34.755 -18.057 1.00 40.49 123 ARG B O 1
ATOM 1844 N N . ILE B 1 102 ? 25.041 -35.838 -16.542 1.00 38.66 124 ILE B N 1
ATOM 1845 C CA . ILE B 1 102 ? 24.288 -34.685 -16.164 1.00 37.87 124 ILE B CA 1
ATOM 1846 C C . ILE B 1 102 ? 25.187 -33.721 -15.402 1.00 37.54 124 ILE B C 1
ATOM 1847 O O . ILE B 1 102 ? 25.107 -32.519 -15.602 1.00 35.34 124 ILE B O 1
ATOM 1852 N N . SER B 1 103 ? 25.994 -34.281 -14.531 1.00 37.53 125 SER B N 1
ATOM 1853 C CA . SER B 1 103 ? 26.920 -33.512 -13.777 1.00 39.44 125 SER B CA 1
ATOM 1854 C C . SER B 1 103 ? 27.927 -32.834 -14.684 1.00 36.49 125 SER B C 1
ATOM 1855 O O . SER B 1 103 ? 28.192 -31.627 -14.529 1.00 35.10 125 SER B O 1
ATOM 1858 N N . GLN B 1 104 ? 28.438 -33.551 -15.670 1.00 34.60 126 GLN B N 1
ATOM 1859 C CA . GLN B 1 104 ? 29.382 -32.937 -16.616 1.00 35.31 126 GLN B CA 1
ATOM 1860 C C . GLN B 1 104 ? 28.718 -31.736 -17.306 1.00 35.26 126 GLN B C 1
ATOM 1861 O O . GLN B 1 104 ? 29.276 -30.646 -17.407 1.00 37.05 126 GLN B O 1
ATOM 1867 N N . GLN B 1 105 ? 27.537 -31.987 -17.814 1.00 35.84 127 GLN B N 1
ATOM 1868 C CA . GLN B 1 105 ? 26.762 -30.970 -18.479 1.00 40.08 127 GLN B CA 1
ATOM 1869 C C . GLN B 1 105 ? 26.546 -29.719 -17.647 1.00 35.88 127 GLN B C 1
ATOM 1870 O O . GLN B 1 105 ? 26.802 -28.585 -18.142 1.00 35.08 127 GLN B O 1
ATOM 1876 N N . LYS B 1 106 ? 26.136 -29.900 -16.402 1.00 32.65 128 LYS B N 1
ATOM 1877 C CA . LYS B 1 106 ? 25.930 -28.772 -15.488 1.00 32.82 128 LYS B CA 1
ATOM 1878 C C . LYS B 1 106 ? 27.214 -28.061 -15.095 1.00 31.93 128 LYS B C 1
ATOM 1879 O O . LYS B 1 106 ? 27.239 -26.851 -15.050 1.00 30.70 128 LYS B O 1
ATOM 1885 N N . HIS B 1 107 ? 28.324 -28.789 -15.013 1.00 33.66 129 HIS B N 1
ATOM 1886 C CA . HIS B 1 107 ? 29.631 -28.132 -14.807 1.00 34.99 129 HIS B CA 1
ATOM 1887 C C . HIS B 1 107 ? 30.146 -27.394 -16.010 1.00 33.80 129 HIS B C 1
ATOM 1888 O O . HIS B 1 107 ? 30.792 -26.367 -15.877 1.00 33.36 129 HIS B O 1
ATOM 1895 N N . ILE B 1 108 ? 29.813 -27.870 -17.199 1.00 34.39 130 ILE B N 1
ATOM 1896 C CA . ILE B 1 108 ? 30.133 -27.090 -18.383 1.00 34.52 130 ILE B CA 1
ATOM 1897 C C . ILE B 1 108 ? 29.351 -25.803 -18.419 1.00 33.49 130 ILE B C 1
ATOM 1898 O O . ILE B 1 108 ? 29.905 -24.721 -18.717 1.00 32.73 130 ILE B O 1
ATOM 1903 N N . LYS B 1 109 ? 28.050 -25.919 -18.136 1.00 32.91 131 LYS B N 1
ATOM 1904 C CA . LYS B 1 109 ? 27.224 -24.748 -18.058 1.00 33.36 131 LYS B CA 1
ATOM 1905 C C . LYS B 1 109 ? 27.802 -23.747 -17.042 1.00 32.57 131 LYS B C 1
ATOM 1906 O O . LYS B 1 109 ? 27.779 -22.520 -17.312 1.00 34.11 131 LYS B O 1
ATOM 1912 N N . LEU B 1 110 ? 28.332 -24.247 -15.931 1.00 30.51 132 LEU B N 1
ATOM 1913 C CA . LEU B 1 110 ? 28.904 -23.390 -14.900 1.00 32.90 132 LEU B CA 1
ATOM 1914 C C . LEU B 1 110 ? 30.069 -22.601 -15.405 1.00 33.80 132 LEU B C 1
ATOM 1915 O O . LEU B 1 110 ? 30.170 -21.388 -15.129 1.00 31.29 132 LEU B O 1
ATOM 1920 N N . ALA B 1 111 ? 30.949 -23.291 -16.146 1.00 35.32 133 ALA B N 1
ATOM 1921 C CA . ALA B 1 111 ? 32.049 -22.635 -16.799 1.00 34.61 133 ALA B CA 1
ATOM 1922 C C . ALA B 1 111 ? 31.595 -21.509 -17.687 1.00 35.76 133 ALA B C 1
ATOM 1923 O O . ALA B 1 111 ? 32.113 -20.403 -17.611 1.00 35.29 133 ALA B O 1
ATOM 1925 N N . LEU B 1 112 ? 30.594 -21.779 -18.510 1.00 35.68 134 LEU B N 1
ATOM 1926 C CA . LEU B 1 112 ? 30.085 -20.765 -19.416 1.00 34.23 134 LEU B CA 1
ATOM 1927 C C . LEU B 1 112 ? 29.479 -19.587 -18.721 1.00 36.04 134 LEU B C 1
ATOM 1928 O O . LEU B 1 112 ? 29.684 -18.456 -19.143 1.00 37.99 134 LEU B O 1
ATOM 1933 N N . THR B 1 113 ? 28.665 -19.842 -17.681 1.00 32.87 135 THR B N 1
ATOM 1934 C CA . THR B 1 113 ? 28.069 -18.754 -16.937 1.00 32.28 135 THR B CA 1
ATOM 1935 C C . THR B 1 113 ? 29.114 -17.964 -16.176 1.00 30.52 135 THR B C 1
ATOM 1936 O O . THR B 1 113 ? 29.005 -16.770 -16.053 1.00 29.71 135 THR B O 1
ATOM 1940 N N . HIS B 1 114 ? 30.129 -18.637 -15.693 1.00 30.78 136 HIS B N 1
ATOM 1941 C CA . HIS B 1 114 ? 31.220 -17.920 -15.060 1.00 34.52 136 HIS B CA 1
ATOM 1942 C C . HIS B 1 114 ? 31.884 -16.964 -15.994 1.00 32.30 136 HIS B C 1
ATOM 1943 O O . HIS B 1 114 ? 32.154 -15.807 -15.619 1.00 33.02 136 HIS B O 1
ATOM 1950 N N . LEU B 1 115 ? 32.108 -17.413 -17.210 1.00 31.62 137 LEU B N 1
ATOM 1951 C CA . LEU B 1 115 ? 32.687 -16.529 -18.245 1.00 35.73 137 LEU B CA 1
ATOM 1952 C C . LEU B 1 115 ? 31.799 -15.368 -18.577 1.00 35.84 137 LEU B C 1
ATOM 1953 O O . LEU B 1 115 ? 32.243 -14.240 -18.761 1.00 37.02 137 LEU B O 1
ATOM 1958 N N . GLU B 1 116 ? 30.508 -15.623 -18.642 1.00 36.96 138 GLU B N 1
ATOM 1959 C CA . GLU B 1 116 ? 29.572 -14.528 -18.865 1.00 37.65 138 GLU B CA 1
ATOM 1960 C C . GLU B 1 116 ? 29.625 -13.475 -17.752 1.00 37.54 138 GLU B C 1
ATOM 1961 O O . GLU B 1 116 ? 29.567 -12.248 -17.993 1.00 36.94 138 GLU B O 1
ATOM 1967 N N . ALA B 1 117 ? 29.840 -13.948 -16.535 1.00 35.64 139 ALA B N 1
ATOM 1968 C CA . ALA B 1 117 ? 29.974 -13.054 -15.401 1.00 36.35 139 ALA B CA 1
ATOM 1969 C C . ALA B 1 117 ? 31.280 -12.302 -15.484 1.00 36.22 139 ALA B C 1
ATOM 1970 O O . ALA B 1 117 ? 31.292 -11.076 -15.273 1.00 36.01 139 ALA B O 1
ATOM 1972 N N . SER B 1 118 ? 32.385 -13.014 -15.746 1.00 34.23 140 SER B N 1
ATOM 1973 C CA . SER B 1 118 ? 33.664 -12.323 -15.885 1.00 36.20 140 SER B CA 1
ATOM 1974 C C . SER B 1 118 ? 33.669 -11.330 -17.061 1.00 37.92 140 SER B C 1
ATOM 1975 O O . SER B 1 118 ? 34.245 -10.229 -16.967 1.00 38.20 140 SER B O 1
ATOM 1978 N N . GLU B 1 119 ? 32.998 -11.684 -18.160 1.00 36.54 141 GLU B N 1
ATOM 1979 C CA . GLU B 1 119 ? 32.841 -10.715 -19.258 1.00 37.83 141 GLU B CA 1
ATOM 1980 C C . GLU B 1 119 ? 32.172 -9.421 -18.781 1.00 37.07 141 GLU B C 1
ATOM 1981 O O . GLU B 1 119 ? 32.598 -8.358 -19.152 1.00 37.18 141 GLU B O 1
ATOM 1987 N N . ALA B 1 120 ? 31.121 -9.525 -17.968 1.00 36.73 142 ALA B N 1
ATOM 1988 C CA . ALA B 1 120 ? 30.495 -8.343 -17.444 1.00 38.15 142 ALA B CA 1
ATOM 1989 C C . ALA B 1 120 ? 31.436 -7.503 -16.576 1.00 38.22 142 ALA B C 1
ATOM 1990 O O . ALA B 1 120 ? 31.367 -6.264 -16.638 1.00 37.79 142 ALA B O 1
ATOM 1992 N N . ASP B 1 121 ? 32.233 -8.168 -15.736 1.00 40.07 143 ASP B N 1
ATOM 1993 C CA . ASP B 1 121 ? 33.203 -7.525 -14.843 1.00 43.48 143 ASP B CA 1
ATOM 1994 C C . ASP B 1 121 ? 34.227 -6.775 -15.705 1.00 44.65 143 ASP B C 1
ATOM 1995 O O . ASP B 1 121 ? 34.501 -5.579 -15.481 1.00 49.61 143 ASP B O 1
ATOM 2000 N N . ALA B 1 122 ? 34.726 -7.459 -16.711 1.00 41.72 144 ALA B N 1
ATOM 2001 C CA . ALA B 1 122 ? 35.674 -6.859 -17.608 1.00 45.59 144 ALA B CA 1
ATOM 2002 C C . ALA B 1 122 ? 35.113 -5.651 -18.359 1.00 46.82 144 ALA B C 1
ATOM 2003 O O . ALA B 1 122 ? 35.831 -4.633 -18.517 1.00 51.42 144 ALA B O 1
ATOM 2005 N N . GLU B 1 123 ? 33.876 -5.742 -18.817 1.00 44.72 145 GLU B N 1
ATOM 2006 C CA . GLU B 1 123 ? 33.272 -4.606 -19.496 1.00 46.71 145 GLU B CA 1
ATOM 2007 C C . GLU B 1 123 ? 33.127 -3.429 -18.556 1.00 52.40 145 GLU B C 1
ATOM 2008 O O . GLU B 1 123 ? 33.209 -2.271 -18.982 1.00 50.96 145 GLU B O 1
ATOM 2014 N N . GLN B 1 124 ? 32.779 -3.736 -17.296 1.00 58.17 146 GLN B N 1
ATOM 2015 C CA . GLN B 1 124 ? 32.575 -2.705 -16.267 1.00 58.37 146 GLN B CA 1
ATOM 2016 C C . GLN B 1 124 ? 33.902 -1.984 -15.983 1.00 57.87 146 GLN B C 1
ATOM 2017 O O . GLN B 1 124 ? 33.932 -0.761 -15.959 1.00 55.90 146 GLN B O 1
ATOM 2023 N N . ALA B 1 125 ? 34.982 -2.756 -15.815 1.00 58.86 147 ALA B N 1
ATOM 2024 C CA . ALA B 1 125 ? 36.334 -2.197 -15.646 1.00 59.99 147 ALA B CA 1
ATOM 2025 C C . ALA B 1 125 ? 36.719 -1.254 -16.792 1.00 59.71 147 ALA B C 1
ATOM 2026 O O . ALA B 1 125 ? 37.193 -0.129 -16.556 1.00 61.32 147 ALA B O 1
ATOM 2028 N N . GLN B 1 126 ? 36.482 -1.714 -18.015 1.00 60.14 148 GLN B N 1
ATOM 2029 C CA . GLN B 1 126 ? 36.670 -0.908 -19.251 1.00 65.04 148 GLN B CA 1
ATOM 2030 C C . GLN B 1 126 ? 35.930 0.448 -19.214 1.00 63.49 148 GLN B C 1
ATOM 2031 O O . GLN B 1 126 ? 36.519 1.450 -19.550 1.00 60.59 148 GLN B O 1
ATOM 2037 N N . ALA B 1 127 ? 34.687 0.475 -18.742 1.00 60.81 149 ALA B N 1
ATOM 20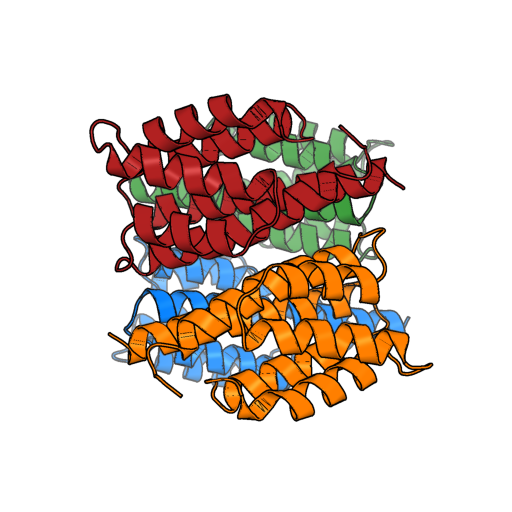38 C CA . ALA B 1 127 ? 33.824 1.680 -18.806 1.00 65.26 149 ALA B CA 1
ATOM 2039 C C . ALA B 1 127 ? 34.326 2.955 -18.114 1.00 60.93 149 ALA B C 1
ATOM 2040 O O . ALA B 1 127 ? 34.569 2.897 -16.936 1.00 62.64 149 ALA B O 1
ATOM 2042 N N . MET C 1 4 ? -0.480 -7.264 -13.206 1.00 77.58 26 MET C N 1
ATOM 2043 C CA . MET C 1 4 ? -0.973 -7.540 -11.821 1.00 76.20 26 MET C CA 1
ATOM 2044 C C . MET C 1 4 ? -0.762 -9.032 -11.404 1.00 68.64 26 MET C C 1
ATOM 2045 O O . MET C 1 4 ? 0.348 -9.404 -10.895 1.00 70.46 26 MET C O 1
ATOM 2050 N N . GLU C 1 5 ? -1.750 -9.885 -11.639 1.00 60.62 27 GLU C N 1
ATOM 2051 C CA . GLU C 1 5 ? -1.667 -11.293 -11.262 1.00 59.63 27 GLU C CA 1
ATOM 2052 C C . GLU C 1 5 ? -0.815 -12.077 -12.289 1.00 54.26 27 GLU C C 1
ATOM 2053 O O . GLU C 1 5 ? -0.103 -12.990 -11.945 1.00 46.34 27 GLU C O 1
ATOM 2059 N N . ARG C 1 6 ? -0.871 -11.681 -13.552 1.00 52.07 28 ARG C N 1
ATOM 2060 C CA . ARG C 1 6 ? -0.203 -12.405 -14.635 1.00 49.05 28 ARG C CA 1
ATOM 2061 C C . ARG C 1 6 ? 1.338 -12.622 -14.469 1.00 46.67 28 ARG C C 1
ATOM 2062 O O . ARG C 1 6 ? 1.764 -13.731 -14.568 1.00 44.63 28 ARG C O 1
ATOM 2070 N N . PRO C 1 7 ? 2.157 -11.566 -14.245 1.00 45.36 29 PRO C N 1
ATOM 2071 C CA . PRO C 1 7 ? 3.597 -11.772 -14.009 1.00 45.07 29 PRO C CA 1
ATOM 2072 C C . PRO C 1 7 ? 3.917 -12.664 -12.849 1.00 42.41 29 PRO C C 1
ATOM 2073 O O . PRO C 1 7 ? 4.787 -13.494 -12.956 1.00 44.06 29 PRO C O 1
ATOM 2077 N N . ARG C 1 8 ? 3.175 -12.515 -11.760 1.00 44.63 30 ARG C N 1
ATOM 2078 C CA . ARG C 1 8 ? 3.331 -13.337 -10.586 1.00 44.19 30 ARG C CA 1
ATOM 2079 C C . ARG C 1 8 ? 3.021 -14.801 -10.881 1.00 39.82 30 ARG C C 1
ATOM 2080 O O . ARG C 1 8 ? 3.686 -15.710 -10.402 1.00 38.55 30 ARG C O 1
ATOM 2088 N N . GLN C 1 9 ? 1.991 -15.064 -11.658 1.00 37.05 31 GLN C N 1
ATOM 2089 C CA . GLN C 1 9 ? 1.678 -16.426 -11.973 1.00 37.16 31 GLN C CA 1
ATOM 2090 C C . GLN C 1 9 ? 2.752 -17.058 -12.891 1.00 33.32 31 GLN C C 1
ATOM 2091 O O . GLN C 1 9 ? 3.029 -18.254 -12.829 1.00 32.44 31 GLN C O 1
ATOM 2097 N N . ILE C 1 10 ? 3.244 -16.268 -13.811 1.00 35.70 32 ILE C N 1
ATOM 2098 C CA . ILE C 1 10 ? 4.253 -16.738 -14.749 1.00 38.16 32 ILE C CA 1
ATOM 2099 C C . ILE C 1 10 ? 5.510 -17.049 -13.945 1.00 37.50 32 ILE C C 1
ATOM 2100 O O . ILE C 1 10 ? 6.074 -18.086 -14.137 1.00 34.63 32 ILE C O 1
ATOM 2105 N N . ARG C 1 11 ? 5.810 -16.211 -12.976 1.00 35.38 33 ARG C N 1
ATOM 2106 C CA . ARG C 1 11 ? 6.940 -16.430 -12.116 1.00 38.82 33 ARG C CA 1
ATOM 2107 C C . ARG C 1 11 ? 6.835 -17.738 -11.377 1.00 38.64 33 ARG C C 1
ATOM 2108 O O . ARG C 1 11 ? 7.805 -18.518 -11.343 1.00 38.14 33 ARG C O 1
ATOM 2116 N N . GLN C 1 12 ? 5.648 -17.998 -10.812 1.00 39.18 34 GLN C N 1
ATOM 2117 C CA . GLN C 1 12 ? 5.331 -19.278 -10.155 1.00 38.34 34 GLN C CA 1
ATOM 2118 C C . GLN C 1 12 ? 5.466 -20.475 -11.096 1.00 34.59 34 GLN C C 1
ATOM 2119 O O . GLN C 1 12 ? 5.976 -21.520 -10.708 1.00 36.28 34 GLN C O 1
ATOM 2125 N N . LEU C 1 13 ? 4.991 -20.325 -12.320 1.00 33.85 35 LEU C N 1
ATOM 2126 C CA . LEU C 1 13 ? 5.087 -21.401 -13.301 1.00 34.57 35 LEU C CA 1
ATOM 2127 C C . LEU C 1 13 ? 6.535 -21.685 -13.631 1.00 33.36 35 LEU C C 1
ATOM 2128 O O . LEU C 1 13 ? 6.900 -22.837 -13.777 1.00 33.65 35 LEU C O 1
ATOM 2133 N N . ARG C 1 14 ? 7.340 -20.626 -13.795 1.00 33.43 36 ARG C N 1
ATOM 2134 C CA . ARG C 1 14 ? 8.735 -20.831 -14.054 1.00 36.20 36 ARG C CA 1
ATOM 2135 C C . ARG C 1 14 ? 9.419 -21.551 -12.922 1.00 33.59 36 ARG C C 1
ATOM 2136 O O . ARG C 1 14 ? 10.293 -22.342 -13.190 1.00 32.49 36 ARG C O 1
ATOM 2144 N N . ALA C 1 15 ? 9.059 -21.215 -11.682 1.00 33.73 37 ALA C N 1
ATOM 2145 C CA . ALA C 1 15 ? 9.607 -21.914 -10.514 1.00 35.93 37 ALA C CA 1
ATOM 2146 C C . ALA C 1 15 ? 9.238 -23.407 -10.499 1.00 34.46 37 ALA C C 1
ATOM 2147 O O . ALA C 1 15 ? 10.109 -24.264 -10.407 1.00 36.73 37 ALA C O 1
ATOM 2149 N N . ALA C 1 16 ? 7.961 -23.674 -10.696 1.00 30.26 38 ALA C N 1
ATOM 2150 C CA . ALA C 1 16 ? 7.481 -25.005 -10.744 1.00 32.64 38 ALA C CA 1
ATOM 2151 C C . ALA C 1 16 ? 8.066 -25.816 -11.885 1.00 32.91 38 ALA C C 1
ATOM 2152 O O . ALA C 1 16 ? 8.558 -26.942 -11.683 1.00 33.47 38 ALA C O 1
ATOM 2154 N N . LEU C 1 17 ? 7.971 -25.290 -13.103 1.00 31.44 39 LEU C N 1
ATOM 2155 C CA . LEU C 1 17 ? 8.491 -26.021 -14.244 1.00 32.52 39 LEU C CA 1
ATOM 2156 C C . LEU C 1 17 ? 10.015 -26.225 -14.137 1.00 33.30 39 LEU C C 1
ATOM 2157 O O . LEU C 1 17 ? 10.542 -27.225 -14.602 1.00 34.48 39 LEU C O 1
ATOM 2162 N N . GLN C 1 18 ? 10.728 -25.299 -13.513 1.00 34.47 40 GLN C N 1
ATOM 2163 C CA . GLN C 1 18 ? 12.142 -25.536 -13.351 1.00 37.70 40 GLN C CA 1
ATOM 2164 C C . GLN C 1 18 ? 12.383 -26.762 -12.482 1.00 35.20 40 GLN C C 1
ATOM 2165 O O . GLN C 1 18 ? 13.262 -27.557 -12.743 1.00 37.63 40 GLN C O 1
ATOM 2171 N N . SER C 1 19 ? 11.634 -26.865 -11.407 1.00 34.57 41 SER C N 1
ATOM 2172 C CA . SER C 1 19 ? 11.779 -27.972 -10.516 1.00 35.75 41 SER C CA 1
ATOM 2173 C C . SER C 1 19 ? 11.368 -29.235 -11.193 1.00 34.54 41 SER C C 1
ATOM 2174 O O . SER C 1 19 ? 12.028 -30.247 -11.022 1.00 31.91 41 SER C O 1
ATOM 2177 N N . LEU C 1 20 ? 10.291 -29.179 -11.963 1.00 33.54 42 LEU C N 1
ATOM 2178 C CA . LEU C 1 20 ? 9.836 -30.348 -12.638 1.00 35.47 42 LEU C CA 1
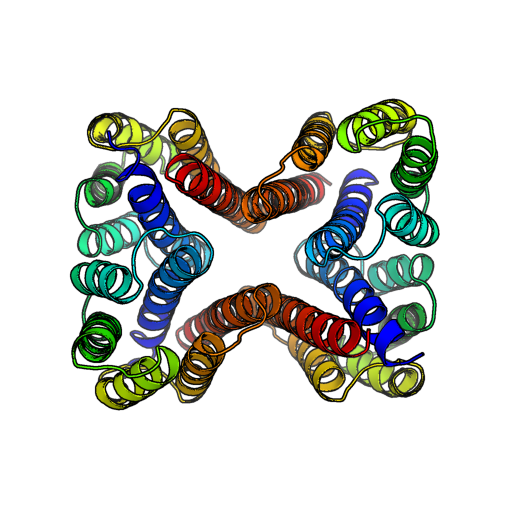ATOM 2179 C C . LEU C 1 20 ? 10.860 -30.839 -13.699 1.00 36.75 42 LEU C C 1
ATOM 2180 O O . LEU C 1 20 ? 11.145 -32.042 -13.804 1.00 39.01 42 LEU C O 1
ATOM 2185 N N . GLU C 1 21 ? 11.431 -29.911 -14.450 1.00 35.51 43 GLU C N 1
ATOM 2186 C CA . GLU C 1 21 ? 12.495 -30.206 -15.376 1.00 35.84 43 GLU C CA 1
ATOM 2187 C C . GLU C 1 21 ? 13.649 -30.959 -14.710 1.00 36.33 43 GLU C C 1
ATOM 2188 O O . GLU C 1 21 ? 14.106 -31.956 -15.233 1.00 33.74 43 GLU C O 1
ATOM 2194 N N . ALA C 1 22 ? 14.108 -30.475 -13.567 1.00 35.92 44 ALA C N 1
ATOM 2195 C CA . ALA C 1 22 ? 15.200 -31.121 -12.884 1.00 37.66 44 ALA C CA 1
ATOM 2196 C C . ALA C 1 22 ? 14.831 -32.544 -12.511 1.00 37.68 44 ALA C C 1
ATOM 2197 O O . ALA C 1 22 ? 15.632 -33.473 -12.662 1.00 35.59 44 ALA C O 1
ATOM 2199 N N . GLU C 1 23 ? 13.616 -32.740 -12.032 1.00 39.95 45 GLU C N 1
ATOM 2200 C CA . GLU C 1 23 ? 13.213 -34.100 -11.571 1.00 42.28 45 GLU C CA 1
ATOM 2201 C C . GLU C 1 23 ? 13.082 -35.075 -12.735 1.00 38.97 45 GLU C C 1
ATOM 2202 O O . GLU C 1 23 ? 13.379 -36.256 -12.607 1.00 36.87 45 GLU C O 1
ATOM 2208 N N . ILE C 1 24 ? 12.559 -34.572 -13.854 1.00 36.15 46 ILE 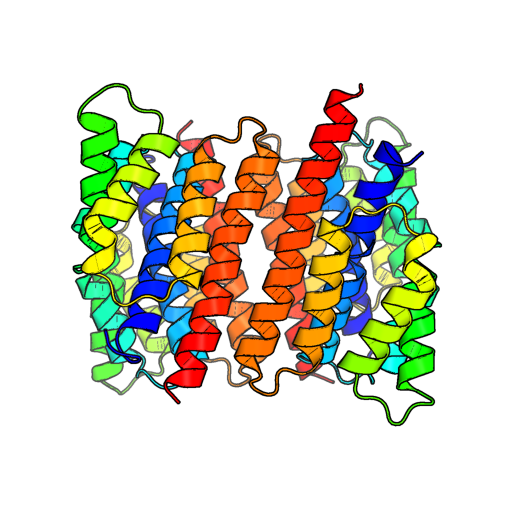C N 1
ATOM 2209 C CA . ILE C 1 24 ? 12.447 -35.361 -15.064 1.00 36.04 46 ILE C CA 1
ATOM 2210 C C . ILE C 1 24 ? 13.831 -35.731 -15.516 1.00 37.51 46 ILE C C 1
ATOM 2211 O O . ILE C 1 24 ? 14.102 -36.904 -15.713 1.00 43.84 46 ILE C O 1
ATOM 2216 N N . MET C 1 25 ? 14.736 -34.766 -15.587 1.00 37.16 47 MET C N 1
ATOM 2217 C CA . MET C 1 25 ? 16.120 -35.023 -16.010 1.00 37.79 47 MET C CA 1
ATOM 2218 C C . MET C 1 25 ? 16.866 -36.022 -15.139 1.00 40.05 47 MET C C 1
ATOM 2219 O O . MET C 1 25 ? 17.650 -36.815 -15.647 1.00 39.84 47 MET C O 1
ATOM 2224 N N . TYR C 1 26 ? 16.743 -35.906 -13.811 1.00 37.88 48 TYR C N 1
ATOM 2225 C CA . TYR C 1 26 ? 17.430 -36.849 -12.905 1.00 38.89 48 TYR C CA 1
ATOM 2226 C C . TYR C 1 26 ? 16.867 -38.237 -12.960 1.00 40.68 48 TYR C C 1
ATOM 2227 O O . TYR C 1 26 ? 17.510 -39.183 -12.540 1.00 41.06 48 TYR C O 1
ATOM 2236 N N . GLY C 1 27 ? 15.679 -38.369 -13.530 1.00 42.86 49 GLY C N 1
ATOM 2237 C CA . GLY C 1 27 ? 15.180 -39.720 -13.929 1.00 40.79 49 GLY C CA 1
ATOM 2238 C C . GLY C 1 27 ? 14.680 -40.712 -12.882 1.00 42.60 49 GLY C C 1
ATOM 2239 O O . GLY C 1 27 ? 14.292 -41.821 -13.264 1.00 40.34 49 GLY C O 1
ATOM 2240 N N . HIS C 1 28 ? 14.568 -40.309 -11.598 1.00 44.97 50 HIS C N 1
ATOM 2241 C CA . HIS C 1 28 ? 14.212 -41.243 -10.494 1.00 44.43 50 HIS C CA 1
ATOM 2242 C C . HIS C 1 28 ? 12.961 -40.834 -9.670 1.00 47.12 50 HIS C C 1
ATOM 2243 O O . HIS C 1 28 ? 12.516 -41.629 -8.877 1.00 51.18 50 HIS C O 1
ATOM 2250 N N . THR C 1 29 ? 12.403 -39.609 -9.720 1.00 51.73 51 THR C N 1
ATOM 2251 C CA . THR C 1 29 ? 11.139 -39.351 -8.996 1.00 53.63 51 THR C CA 1
ATOM 2252 C C . THR C 1 29 ? 9.999 -39.587 -10.005 1.00 55.23 51 THR C C 1
ATOM 2253 O O . THR C 1 29 ? 10.015 -39.028 -11.086 1.00 47.72 51 THR C O 1
ATOM 2257 N N . PRO C 1 30 ? 9.004 -40.416 -9.642 1.00 55.81 52 PRO C N 1
ATOM 2258 C CA . PRO C 1 30 ? 7.865 -40.509 -10.560 1.00 51.09 52 PRO C CA 1
ATOM 2259 C C . PRO C 1 30 ? 7.198 -39.157 -10.732 1.00 43.74 52 PRO C C 1
ATOM 2260 O O . PRO C 1 30 ? 7.102 -38.330 -9.822 1.00 40.55 52 PRO C O 1
ATOM 2264 N N . LEU C 1 31 ? 6.751 -38.932 -11.917 1.00 40.84 53 LEU C N 1
ATOM 2265 C CA . LEU C 1 31 ? 6.212 -37.637 -12.248 1.00 41.75 53 LEU C CA 1
ATOM 2266 C C . LEU C 1 31 ? 4.958 -37.177 -11.405 1.00 40.75 53 LEU C C 1
ATOM 2267 O O . LEU C 1 31 ? 4.872 -35.986 -10.945 1.00 35.52 53 LEU C O 1
ATOM 2272 N N . HIS C 1 32 ? 4.119 -38.147 -11.051 1.00 36.03 54 HIS C N 1
ATOM 2273 C CA . HIS C 1 32 ? 3.011 -37.869 -10.175 1.00 35.98 54 HIS C CA 1
ATOM 2274 C C . HIS C 1 32 ? 3.416 -37.392 -8.775 1.00 33.90 54 HIS C C 1
ATOM 2275 O O . HIS C 1 32 ? 2.915 -36.406 -8.282 1.00 31.88 54 HIS C O 1
ATOM 2282 N N . THR C 1 33 ? 4.463 -37.979 -8.248 1.00 37.57 55 THR C N 1
ATOM 2283 C CA . THR C 1 33 ? 5.037 -37.532 -6.964 1.00 39.64 55 THR C CA 1
ATOM 2284 C C . THR C 1 33 ? 5.707 -36.148 -7.078 1.00 38.12 55 THR C C 1
ATOM 2285 O O . THR C 1 33 ? 5.446 -35.254 -6.281 1.00 36.96 55 THR C O 1
ATOM 2289 N N . ALA C 1 34 ? 6.532 -35.947 -8.096 1.00 33.87 56 ALA C N 1
ATOM 2290 C CA . ALA C 1 34 ? 7.114 -34.646 -8.273 1.00 33.61 56 ALA C CA 1
ATOM 2291 C C . ALA C 1 34 ? 6.078 -33.516 -8.322 1.00 32.92 56 ALA C C 1
ATOM 2292 O O . ALA C 1 34 ? 6.231 -32.422 -7.771 1.00 31.25 56 ALA C O 1
ATOM 2294 N N . SER C 1 35 ? 5.039 -33.748 -9.098 1.00 35.23 57 SER C N 1
ATOM 2295 C CA . SER C 1 35 ? 4.013 -32.688 -9.353 1.00 33.06 57 SER C CA 1
ATOM 2296 C C . SER C 1 35 ? 3.241 -32.424 -8.066 1.00 32.61 57 SER C C 1
ATOM 2297 O O . SER C 1 35 ? 2.947 -31.289 -7.749 1.00 30.22 57 SER C O 1
ATOM 2300 N N . GLN C 1 36 ? 2.972 -33.488 -7.311 1.00 36.36 58 GLN C N 1
ATOM 2301 C CA . GLN C 1 36 ? 2.268 -33.320 -6.043 1.00 39.39 58 GLN C CA 1
ATOM 2302 C C . GLN C 1 36 ? 3.136 -32.536 -5.068 1.00 37.03 58 GLN C C 1
ATOM 2303 O O . GLN C 1 36 ? 2.636 -31.631 -4.410 1.00 36.01 58 GLN C O 1
ATOM 2309 N N . GLN C 1 37 ? 4.443 -32.808 -5.037 1.00 38.71 59 GLN C N 1
ATOM 2310 C CA . GLN C 1 37 ? 5.373 -32.048 -4.145 1.00 40.42 59 GLN C CA 1
ATOM 2311 C C . GLN C 1 37 ? 5.422 -30.562 -4.470 1.00 37.14 59 GLN C C 1
ATOM 2312 O O . GLN C 1 37 ? 5.414 -29.701 -3.579 1.00 31.57 59 GLN C O 1
ATOM 2318 N N . ILE C 1 38 ? 5.379 -30.251 -5.768 1.00 36.92 60 ILE C N 1
ATOM 2319 C CA . ILE C 1 38 ? 5.297 -28.863 -6.180 1.00 36.14 60 ILE C CA 1
ATOM 2320 C C . ILE C 1 38 ? 3.955 -28.237 -5.840 1.00 34.92 60 ILE C C 1
ATOM 2321 O O . ILE C 1 38 ? 3.877 -27.152 -5.278 1.00 33.58 60 ILE C O 1
ATOM 2326 N N . ALA C 1 39 ? 2.873 -28.947 -6.113 1.00 35.46 61 ALA C N 1
ATOM 2327 C CA . ALA C 1 39 ? 1.548 -28.426 -5.759 1.00 34.57 61 ALA C CA 1
ATOM 2328 C C . ALA C 1 39 ? 1.502 -27.971 -4.303 1.00 34.76 61 ALA C C 1
ATOM 2329 O O . ALA C 1 39 ? 0.899 -26.967 -4.003 1.00 32.16 61 ALA C O 1
ATOM 2331 N N . LYS C 1 40 ? 2.083 -28.761 -3.402 1.00 36.35 62 LYS C N 1
ATOM 2332 C CA . LYS C 1 40 ? 1.999 -28.476 -1.968 1.00 42.76 62 LYS C CA 1
ATOM 2333 C C . LYS C 1 40 ? 2.663 -27.140 -1.643 1.00 42.19 62 LYS C C 1
ATOM 2334 O O . LYS C 1 40 ? 2.273 -26.499 -0.717 1.00 44.10 62 LYS C O 1
ATOM 2340 N N . GLN C 1 41 ? 3.631 -26.745 -2.445 1.00 43.73 63 GLN C N 1
ATOM 2341 C CA . GLN C 1 41 ? 4.425 -25.569 -2.233 1.00 43.84 63 GLN C CA 1
ATOM 2342 C C . GLN C 1 41 ? 4.131 -24.450 -3.235 1.00 44.18 63 GLN C C 1
ATOM 2343 O O . GLN C 1 41 ? 5.061 -23.654 -3.548 1.00 44.91 63 GLN C O 1
ATOM 2349 N N . LEU C 1 42 ? 2.915 -24.394 -3.788 1.00 39.47 64 LEU C N 1
ATOM 2350 C CA . LEU C 1 42 ? 2.427 -23.225 -4.469 1.00 38.60 64 LEU C CA 1
ATOM 2351 C C . LEU C 1 42 ? 1.088 -22.763 -3.949 1.00 37.55 64 LEU C C 1
ATOM 2352 O O . LEU C 1 42 ? 0.230 -23.573 -3.611 1.00 36.17 64 LEU C O 1
ATOM 2357 N N . ALA C 1 43 ? 0.894 -21.456 -3.997 1.00 34.20 65 ALA C N 1
ATOM 2358 C CA . ALA C 1 43 ? -0.402 -20.883 -3.779 1.00 34.03 65 ALA C CA 1
ATOM 2359 C C . ALA C 1 43 ? -1.328 -21.138 -4.951 1.00 33.04 65 ALA C C 1
ATOM 2360 O O . ALA C 1 43 ? -0.917 -21.382 -6.079 1.00 32.69 65 ALA C O 1
ATOM 2362 N N . GLN C 1 44 ? -2.613 -21.064 -4.661 1.00 34.57 66 GLN C N 1
ATOM 2363 C CA . GLN C 1 44 ? -3.652 -21.122 -5.666 1.00 33.93 66 GLN C CA 1
ATOM 2364 C C . GLN C 1 44 ? -3.683 -19.821 -6.452 1.00 34.92 66 GLN C C 1
ATOM 2365 O O . GLN C 1 44 ? -3.344 -18.803 -5.892 1.00 34.53 66 GLN C O 1
ATOM 2371 N N . PRO C 1 45 ? -4.083 -19.843 -7.738 1.00 36.22 67 PRO C N 1
ATOM 2372 C CA . PRO C 1 45 ? -4.665 -21.009 -8.423 1.00 33.82 67 PRO C CA 1
ATOM 2373 C C . PRO C 1 45 ? -3.665 -21.899 -9.143 1.00 33.00 67 PRO C C 1
ATOM 2374 O O . PRO C 1 45 ? -4.020 -23.024 -9.552 1.00 33.71 67 PRO C O 1
ATOM 2378 N N . VAL C 1 46 ? -2.415 -21.449 -9.276 1.00 32.43 68 VAL C N 1
ATOM 2379 C CA . VAL C 1 46 ? -1.407 -22.228 -10.067 1.00 31.05 68 VAL C CA 1
ATOM 2380 C C . VAL C 1 46 ? -1.159 -23.607 -9.461 1.00 30.46 68 VAL C C 1
ATOM 2381 O O . VAL C 1 46 ? -1.033 -24.612 -10.161 1.00 32.04 68 VAL C O 1
ATOM 2385 N N . SER C 1 47 ? -1.215 -23.679 -8.142 1.00 32.27 69 SER C N 1
ATOM 2386 C CA . SER C 1 47 ? -1.076 -24.991 -7.425 1.00 32.33 69 SER C CA 1
ATOM 2387 C C . SER C 1 47 ? -1.914 -26.102 -8.065 1.00 31.66 69 SER C C 1
ATOM 2388 O O . SER C 1 47 ? -1.476 -27.239 -8.184 1.00 33.57 69 SER C O 1
ATOM 2391 N N . THR C 1 48 ? -3.129 -25.761 -8.405 1.00 32.55 70 THR C N 1
ATOM 2392 C CA . THR C 1 48 ? -4.113 -26.736 -8.886 1.00 32.36 70 THR C CA 1
ATOM 2393 C C . THR C 1 48 ? -3.740 -27.345 -10.253 1.00 31.26 70 THR C C 1
ATOM 2394 O O . THR C 1 48 ? -4.046 -28.474 -10.518 1.00 28.26 70 THR C O 1
ATOM 2398 N N . LEU C 1 49 ? -3.020 -26.591 -11.061 1.00 31.70 71 LEU C N 1
ATOM 2399 C CA . LEU C 1 49 ? -2.470 -27.183 -12.253 1.00 32.09 71 LEU C CA 1
ATOM 2400 C C . LEU C 1 49 ? -1.623 -28.404 -11.930 1.00 31.55 71 LEU C C 1
ATOM 2401 O O . LEU C 1 49 ? -1.767 -29.448 -12.588 1.00 31.19 71 LEU C O 1
ATOM 2406 N N . PHE C 1 50 ? -0.827 -28.320 -10.856 1.00 30.24 72 PHE C N 1
ATOM 2407 C CA . PHE C 1 50 ? 0.116 -29.390 -10.513 1.00 30.71 72 PHE C CA 1
ATOM 2408 C C . PHE C 1 50 ? -0.515 -30.514 -9.728 1.00 32.83 72 PHE C C 1
ATOM 2409 O O . PHE C 1 50 ? -0.138 -31.679 -9.948 1.00 31.82 72 PHE C O 1
ATOM 2417 N N . SER C 1 51 ? -1.505 -30.201 -8.867 1.00 31.38 73 SER C N 1
ATOM 2418 C CA . SER C 1 51 ? -2.250 -31.287 -8.187 1.00 31.67 73 SER C CA 1
ATOM 2419 C C . SER C 1 51 ? -3.141 -32.008 -9.156 1.00 30.52 73 SER C C 1
ATOM 2420 O O . SER C 1 51 ? -3.227 -33.217 -9.101 1.00 31.45 73 SER C O 1
ATOM 2423 N N . ALA C 1 52 ? -3.795 -31.275 -10.071 1.00 31.11 74 ALA C N 1
ATOM 2424 C CA . ALA C 1 52 ? -4.630 -31.929 -11.090 1.00 31.78 74 ALA C CA 1
ATOM 2425 C C . ALA C 1 52 ? -3.799 -32.837 -11.963 1.00 32.99 74 ALA C C 1
ATOM 2426 O O . ALA C 1 52 ? -4.247 -33.928 -12.328 1.00 38.46 74 ALA C O 1
ATOM 2428 N N . PHE C 1 53 ? -2.599 -32.386 -12.324 1.00 31.73 75 PHE C N 1
ATOM 2429 C CA . PHE C 1 53 ? -1.691 -33.191 -13.174 1.00 30.06 75 PHE C CA 1
ATOM 2430 C C . PHE C 1 53 ? -1.321 -34.481 -12.449 1.00 30.56 75 PHE C C 1
ATOM 2431 O O . PHE C 1 53 ? -1.412 -35.578 -13.025 1.00 26.72 75 PHE C O 1
ATOM 2439 N N . SER C 1 54 ? -0.946 -34.341 -11.167 1.00 29.95 76 SER C N 1
ATOM 2440 C CA . SER C 1 54 ? -0.658 -35.478 -10.324 1.00 33.46 76 SER C CA 1
ATOM 2441 C C . SER C 1 54 ? -1.827 -36.481 -10.282 1.00 32.69 76 SER C C 1
ATOM 2442 O O . SER C 1 54 ? -1.648 -37.676 -10.454 1.00 34.84 76 SER C O 1
ATOM 2445 N N . ASP C 1 55 ? -3.012 -36.018 -10.040 1.00 34.93 77 ASP C N 1
ATOM 2446 C CA . ASP C 1 55 ? -4.186 -36.913 -10.034 1.00 36.48 77 ASP C CA 1
ATOM 2447 C C . ASP C 1 55 ? -4.387 -37.612 -11.376 1.00 37.77 77 ASP C C 1
ATOM 2448 O O . ASP C 1 55 ? -4.666 -38.779 -11.405 1.00 37.16 77 ASP C O 1
ATOM 2453 N N . GLN C 1 56 ? -4.260 -36.874 -12.481 1.00 37.33 78 GLN C N 1
ATOM 2454 C CA . GLN C 1 56 ? -4.536 -37.442 -13.774 1.00 39.29 78 GLN C CA 1
ATOM 2455 C C . GLN C 1 56 ? -3.526 -38.521 -14.096 1.00 39.75 78 GLN C C 1
ATOM 2456 O O . GLN C 1 56 ? -3.896 -39.572 -14.575 1.00 41.75 78 GLN C O 1
ATOM 2462 N N . LEU C 1 57 ? -2.252 -38.262 -13.834 1.00 38.67 79 LEU C N 1
ATOM 2463 C CA . LEU C 1 57 ? -1.196 -39.295 -13.959 1.00 39.04 79 LEU C CA 1
ATOM 2464 C C . LEU C 1 57 ? -1.497 -40.530 -13.141 1.00 40.12 79 LEU C C 1
ATOM 2465 O O . LEU C 1 57 ? -1.302 -41.618 -13.603 1.00 40.67 79 LEU C O 1
ATOM 2470 N N . ASP C 1 58 ? -2.056 -40.353 -11.957 1.00 40.80 80 ASP C N 1
ATOM 2471 C CA . ASP C 1 58 ? -2.512 -41.508 -11.184 1.00 44.97 80 ASP C CA 1
ATOM 2472 C C . ASP C 1 58 ? -3.669 -42.310 -11.821 1.00 47.70 80 ASP C C 1
ATOM 2473 O O . ASP C 1 58 ? -3.938 -43.399 -11.339 1.00 48.24 80 ASP C O 1
ATOM 2478 N N . LYS C 1 59 ? -4.341 -41.747 -12.827 1.00 48.37 81 LYS C N 1
ATOM 2479 C CA . LYS C 1 59 ? -5.490 -42.359 -13.537 1.00 51.49 81 LYS C CA 1
ATOM 2480 C C . LYS C 1 59 ? -5.129 -43.100 -14.813 1.00 47.47 81 LYS C C 1
ATOM 2481 O O . LYS C 1 59 ? -4.416 -42.582 -15.645 1.00 45.24 81 LYS C O 1
ATOM 2487 N N . GLY C 1 60 ? -5.715 -44.263 -14.999 1.00 45.21 82 GLY C N 1
ATOM 2488 C CA . GLY C 1 60 ? -5.620 -44.975 -16.263 1.00 47.82 82 GLY C CA 1
ATOM 2489 C C . GLY C 1 60 ? -4.239 -45.312 -16.681 1.00 46.10 82 GLY C C 1
ATOM 2490 O O . GLY C 1 60 ? -3.399 -45.448 -15.846 1.00 44.16 82 GLY C O 1
ATOM 2491 N N . SER C 1 61 ? -4.062 -45.513 -17.977 1.00 50.43 83 SER C N 1
ATOM 2492 C CA . SER C 1 61 ? -2.764 -45.536 -18.607 1.00 57.22 83 SER C CA 1
ATOM 2493 C C . SER C 1 61 ? -2.377 -44.167 -19.296 1.00 58.96 83 SER C C 1
ATOM 2494 O O . SER C 1 61 ? -1.616 -44.221 -20.232 1.00 61.83 83 SER C O 1
ATOM 2497 N N . ASP C 1 62 ? -2.755 -42.956 -18.817 1.00 60.74 84 ASP C N 1
ATOM 2498 C CA . ASP C 1 62 ? -2.573 -41.744 -19.664 1.00 62.88 84 ASP C CA 1
ATOM 2499 C C . ASP C 1 62 ? -1.091 -41.507 -19.936 1.00 58.52 84 ASP C C 1
ATOM 2500 O O . ASP C 1 62 ? -0.287 -41.576 -19.028 1.00 51.40 84 ASP C O 1
ATOM 2505 N N . SER C 1 63 ? -0.731 -41.139 -21.157 1.00 57.24 85 SER C N 1
ATOM 2506 C CA . SER C 1 63 ? 0.587 -40.522 -21.287 1.00 52.89 85 SER C CA 1
ATOM 2507 C C . SER C 1 63 ? 0.647 -39.239 -20.456 1.00 45.49 85 SER C C 1
ATOM 2508 O O . SER C 1 63 ? -0.339 -38.573 -20.151 1.00 44.86 85 SER C O 1
ATOM 2511 N N . ALA C 1 64 ? 1.837 -38.892 -20.063 1.00 44.45 86 ALA C N 1
ATOM 2512 C CA . ALA C 1 64 ? 2.040 -37.654 -19.307 1.00 42.79 86 ALA C CA 1
ATOM 2513 C C . ALA C 1 64 ? 1.573 -36.426 -20.083 1.00 41.55 86 ALA C C 1
ATOM 2514 O O . ALA C 1 64 ? 0.940 -35.499 -19.567 1.00 40.23 86 ALA C O 1
ATOM 2516 N N . LYS C 1 65 ? 1.826 -36.483 -21.369 1.00 42.80 87 LYS C N 1
ATOM 2517 C CA . LYS C 1 65 ? 1.370 -35.454 -22.253 1.00 47.01 87 LYS C CA 1
ATOM 2518 C C . LYS C 1 65 ? -0.161 -35.318 -22.180 1.00 45.23 87 LYS C C 1
ATOM 2519 O O . LYS C 1 65 ? -0.649 -34.191 -22.193 1.00 45.98 87 LYS C O 1
ATOM 2525 N N . THR C 1 66 ? -0.903 -36.432 -22.222 1.00 42.42 88 THR C N 1
ATOM 2526 C CA . THR C 1 66 ? -2.388 -36.378 -22.198 1.00 41.06 88 THR C CA 1
ATOM 2527 C C . THR C 1 66 ? -2.855 -35.833 -20.861 1.00 39.54 88 THR C C 1
ATOM 2528 O O . THR C 1 66 ? -3.665 -34.919 -20.798 1.00 41.50 88 THR C O 1
ATOM 2532 N N . ALA C 1 67 ? -2.261 -36.331 -19.791 1.00 37.85 89 ALA C N 1
ATOM 2533 C CA . ALA C 1 67 ? -2.581 -35.826 -18.447 1.00 35.55 89 ALA C CA 1
ATOM 2534 C C . ALA C 1 67 ? -2.314 -34.361 -18.237 1.00 34.35 89 ALA C C 1
ATOM 2535 O O . ALA C 1 67 ? -3.148 -33.625 -17.647 1.00 38.18 89 ALA C O 1
ATOM 2537 N N . TRP C 1 68 ? -1.213 -33.880 -18.809 1.00 33.05 90 TRP C N 1
ATOM 2538 C CA . TRP C 1 68 ? -0.929 -32.451 -18.777 1.00 33.54 90 TRP C CA 1
ATOM 2539 C C . TRP C 1 68 ? -2.006 -31.603 -19.497 1.00 35.40 90 TRP C C 1
ATOM 2540 O O . TRP C 1 68 ? -2.469 -30.562 -18.991 1.00 37.73 90 TRP C O 1
ATOM 2551 N N . GLU C 1 69 ? -2.312 -31.997 -20.712 1.00 41.30 91 GLU C N 1
ATOM 2552 C CA . GLU C 1 69 ? -3.218 -31.212 -21.580 1.00 47.22 91 GLU C CA 1
ATOM 2553 C C . GLU C 1 69 ? -4.560 -31.113 -20.915 1.00 45.62 91 GLU C C 1
ATOM 2554 O O . GLU C 1 69 ? -5.135 -30.045 -20.881 1.00 43.87 91 GLU C O 1
ATOM 2560 N N . GLN C 1 70 ? -5.011 -32.235 -20.358 1.00 47.67 92 GLN C N 1
ATOM 2561 C CA . GLN C 1 70 ? -6.286 -32.317 -19.642 1.00 50.31 92 GLN C CA 1
ATOM 2562 C C . GLN C 1 70 ? -6.290 -31.434 -18.375 1.00 44.96 92 GLN C C 1
ATOM 2563 O O . GLN C 1 70 ? -7.179 -30.652 -18.181 1.00 39.10 92 GLN C O 1
ATOM 2569 N N . SER C 1 71 ? -5.205 -31.451 -17.617 1.00 42.08 93 SER C N 1
ATOM 2570 C CA . SER C 1 71 ? -5.132 -30.592 -16.452 1.00 39.41 93 SER C CA 1
ATOM 2571 C C . SER C 1 71 ? -5.1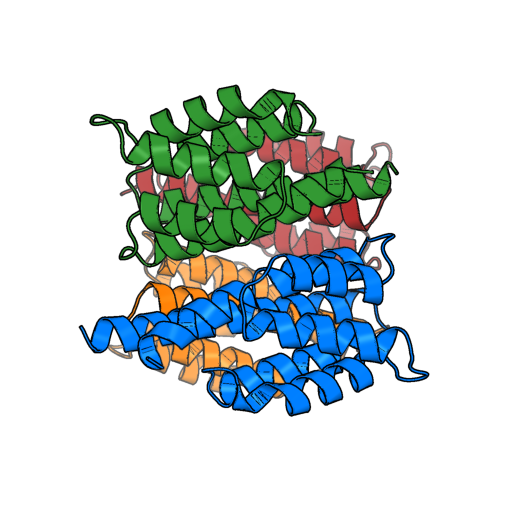16 -29.133 -16.849 1.00 38.76 93 SER C C 1
ATOM 2572 O O . SER C 1 71 ? -5.706 -28.287 -16.178 1.00 35.24 93 SER C O 1
ATOM 2575 N N . LEU C 1 72 ? -4.402 -28.829 -17.922 1.00 37.37 94 LEU C N 1
ATOM 2576 C CA . LEU C 1 72 ? -4.277 -27.460 -18.353 1.00 40.68 94 LEU C CA 1
ATOM 2577 C C . LEU C 1 72 ? -5.636 -26.838 -18.753 1.00 43.36 94 LEU C C 1
ATOM 2578 O O . LEU C 1 72 ? -5.950 -25.718 -18.334 1.00 41.76 94 LEU C O 1
ATOM 2583 N N . LYS C 1 73 ? -6.439 -27.580 -19.514 1.00 49.10 95 LYS C N 1
ATOM 2584 C CA . LYS C 1 73 ? -7.780 -27.135 -19.930 1.00 52.37 95 LYS C CA 1
ATOM 2585 C C . LYS C 1 73 ? -8.736 -27.053 -18.756 1.00 47.28 95 LYS C C 1
ATOM 2586 O O . LYS C 1 73 ? -9.495 -26.090 -18.625 1.00 48.01 95 LYS C O 1
ATOM 2592 N N . LYS C 1 74 ? -8.670 -28.032 -17.883 1.00 44.48 96 LYS C N 1
ATOM 2593 C CA . LYS C 1 74 ? -9.458 -28.026 -16.651 1.00 46.32 96 LYS C CA 1
ATOM 2594 C C . LYS C 1 74 ? -9.195 -26.743 -15.743 1.00 42.33 96 LYS C C 1
ATOM 2595 O O . LYS C 1 74 ? -10.125 -26.153 -15.255 1.00 41.37 96 LYS C O 1
ATOM 2601 N N . VAL C 1 75 ? -7.951 -26.289 -15.578 1.00 42.00 97 VAL C N 1
ATOM 2602 C CA . VAL C 1 75 ? -7.653 -25.183 -14.671 1.00 39.91 97 VAL C CA 1
ATOM 2603 C C . VAL C 1 75 ? -7.587 -23.865 -15.371 1.00 37.48 97 VAL C C 1
ATOM 2604 O O . VAL C 1 75 ? -7.635 -22.818 -14.728 1.00 36.92 97 VAL C O 1
ATOM 2608 N N . TRP C 1 76 ? -7.458 -23.883 -16.699 1.00 38.76 98 TRP C N 1
ATOM 2609 C CA . TRP C 1 76 ? -7.145 -22.688 -17.464 1.00 37.45 98 TRP C CA 1
ATOM 2610 C C . TRP C 1 76 ? -7.912 -21.437 -17.053 1.00 40.18 98 TRP C C 1
ATOM 2611 O O . TRP C 1 76 ? -7.324 -20.374 -16.871 1.00 39.56 98 TRP C O 1
ATOM 2622 N N . ASP C 1 77 ? -9.227 -21.545 -16.898 1.00 43.46 99 ASP C N 1
ATOM 2623 C CA . ASP C 1 77 ? -10.070 -20.366 -16.605 1.00 47.43 99 ASP C CA 1
ATOM 2624 C C . ASP C 1 77 ? -9.873 -19.823 -15.192 1.00 43.80 99 ASP C C 1
ATOM 2625 O O . ASP C 1 77 ? -10.200 -18.690 -14.947 1.00 44.48 99 ASP C O 1
ATOM 2630 N N . THR C 1 78 ? -9.304 -20.585 -14.283 1.00 40.82 100 THR C N 1
ATOM 2631 C CA . THR C 1 78 ? -8.930 -20.005 -12.982 1.00 40.90 100 THR C CA 1
ATOM 2632 C C . THR C 1 78 ? -7.671 -19.150 -13.000 1.00 40.39 100 THR C C 1
ATOM 2633 O O . THR C 1 78 ? -7.381 -18.390 -12.059 1.00 39.96 100 THR C O 1
ATOM 2637 N N . LEU C 1 79 ? -6.894 -19.251 -14.066 1.00 42.30 101 LEU C N 1
ATOM 2638 C CA . LEU C 1 79 ? -5.609 -18.540 -14.132 1.00 43.79 101 LEU C CA 1
ATOM 2639 C C . LEU C 1 79 ? -5.817 -17.162 -14.736 1.00 44.83 101 LEU C C 1
ATOM 2640 O O . LEU C 1 79 ? -6.906 -16.879 -15.221 1.00 46.55 101 LEU C O 1
ATOM 2645 N N . SER C 1 80 ? -4.776 -16.320 -14.679 1.00 43.71 102 SER C N 1
ATOM 2646 C CA . SER C 1 80 ? -4.805 -14.943 -15.139 1.00 45.63 102 SER C CA 1
ATOM 2647 C C . SER C 1 80 ? -3.757 -14.751 -16.227 1.00 46.20 102 SER C C 1
ATOM 2648 O O . SER C 1 80 ? -3.042 -13.745 -16.266 1.00 47.99 102 SER C O 1
ATOM 2651 N N . LEU C 1 81 ? -3.758 -15.664 -17.193 1.00 47.45 103 LEU C N 1
ATOM 2652 C CA . LEU C 1 81 ? -2.777 -15.673 -18.264 1.00 47.37 103 LEU C CA 1
ATOM 2653 C C . LEU C 1 81 ? -3.387 -15.423 -19.632 1.00 47.65 103 LEU C C 1
ATOM 2654 O O . LEU C 1 81 ? -4.569 -15.507 -19.803 1.00 51.54 103 LEU C O 1
ATOM 2659 N N . LYS C 1 82 ? -2.550 -15.050 -20.593 1.00 51.72 104 LYS C N 1
ATOM 2660 C CA . LYS C 1 82 ? -2.975 -14.790 -21.997 1.00 53.08 104 LYS C CA 1
ATOM 2661 C C . LYS C 1 82 ? -2.743 -16.033 -22.849 1.00 52.61 104 LYS C C 1
ATOM 2662 O O . LYS C 1 82 ? -2.113 -16.992 -22.395 1.00 50.34 104 LYS C O 1
ATOM 2668 N N . LYS C 1 83 ? -3.346 -16.035 -24.028 1.00 54.60 105 LYS C N 1
ATOM 2669 C CA . LYS C 1 83 ? -3.287 -17.154 -24.935 1.00 58.02 105 LYS C CA 1
ATOM 2670 C C . LYS C 1 83 ? -1.838 -17.557 -25.244 1.00 54.36 105 LYS C C 1
ATOM 2671 O O . LYS C 1 83 ? -1.534 -18.752 -25.386 1.00 56.53 105 LYS C O 1
ATOM 2677 N N . SER C 1 84 ? -0.957 -16.579 -25.359 1.00 47.35 106 SER C N 1
ATOM 2678 C CA . SER C 1 84 ? 0.432 -16.884 -25.537 1.00 51.99 106 SER C CA 1
ATOM 2679 C C . SER C 1 84 ? 0.988 -17.858 -24.453 1.00 53.62 106 SER C C 1
ATOM 2680 O O . SER C 1 84 ? 1.660 -18.807 -24.796 1.00 51.42 106 SER C O 1
ATOM 2683 N N . GLU C 1 85 ? 0.659 -17.633 -23.171 1.00 50.22 107 GLU C N 1
ATOM 2684 C CA . GLU C 1 85 ? 1.046 -18.556 -22.117 1.00 46.57 107 GLU C CA 1
ATOM 2685 C C . GLU C 1 85 ? 0.393 -19.934 -22.276 1.00 43.72 107 GLU C C 1
ATOM 2686 O O . GLU C 1 85 ? 1.057 -20.951 -22.019 1.00 41.53 107 GLU C O 1
ATOM 2692 N N . TYR C 1 86 ? -0.866 -19.975 -22.700 1.00 41.23 108 TYR C N 1
ATOM 2693 C CA . TYR C 1 86 ? -1.550 -21.236 -22.969 1.00 41.25 108 TYR C CA 1
ATOM 2694 C C . TYR C 1 86 ? -0.740 -22.070 -23.966 1.00 44.23 108 TYR C C 1
ATOM 2695 O O . TYR C 1 86 ? -0.524 -23.272 -23.749 1.00 40.67 108 TYR C O 1
ATOM 2704 N N . GLU C 1 87 ? -0.321 -21.432 -25.061 1.00 43.91 109 GLU C N 1
ATOM 2705 C CA . GLU C 1 87 ? 0.369 -22.123 -26.095 1.00 46.17 109 GLU C CA 1
ATOM 2706 C C . GLU C 1 87 ? 1.707 -22.640 -25.572 1.00 42.13 109 GLU C C 1
ATOM 2707 O O . GLU C 1 87 ? 2.132 -23.732 -25.905 1.00 39.06 109 GLU C O 1
ATOM 2713 N N . VAL C 1 88 ? 2.399 -21.826 -24.787 1.00 39.69 110 VAL C N 1
ATOM 2714 C CA . VAL C 1 88 ? 3.665 -22.248 -24.236 1.00 39.11 110 VAL C CA 1
ATOM 2715 C C . VAL C 1 88 ? 3.430 -23.456 -23.339 1.00 38.25 110 VAL C C 1
ATOM 2716 O O . VAL C 1 88 ? 4.130 -24.420 -23.427 1.00 37.40 110 VAL C O 1
ATOM 2720 N N . LEU C 1 89 ? 2.403 -23.398 -22.501 1.00 40.41 111 LEU C N 1
ATOM 2721 C CA . LEU C 1 89 ? 2.092 -24.510 -21.621 1.00 40.06 111 LEU C CA 1
ATOM 2722 C C . LEU C 1 89 ? 1.629 -25.786 -22.360 1.00 43.62 111 LEU C C 1
ATOM 2723 O O . LEU C 1 89 ? 2.026 -26.894 -21.962 1.00 46.62 111 LEU C O 1
ATOM 2728 N N . LYS C 1 90 ? 0.900 -25.628 -23.454 1.00 42.15 112 LYS C N 1
ATOM 2729 C CA . LYS C 1 90 ? 0.587 -26.733 -24.352 1.00 42.84 112 LYS C CA 1
ATOM 2730 C C . LYS C 1 90 ? 1.839 -27.333 -25.010 1.00 44.55 112 LYS C C 1
ATOM 2731 O O . LYS C 1 90 ? 1.972 -28.536 -25.006 1.00 49.40 112 LYS C O 1
ATOM 2737 N N . GLN C 1 91 ? 2.793 -26.509 -25.478 1.00 43.17 113 GLN C N 1
ATOM 2738 C CA . GLN C 1 91 ? 4.094 -27.027 -25.960 1.00 44.31 113 GLN C CA 1
ATOM 2739 C C . GLN C 1 91 ? 4.843 -27.799 -24.898 1.00 43.16 113 GLN C C 1
ATOM 2740 O O . GLN C 1 91 ? 5.521 -28.782 -25.180 1.00 45.43 113 GLN C O 1
ATOM 2746 N N . PHE C 1 92 ? 4.754 -27.335 -23.662 1.00 43.68 114 PHE C N 1
ATOM 2747 C CA . PHE C 1 92 ? 5.383 -28.079 -22.585 1.00 40.33 114 PHE C CA 1
ATOM 2748 C C . PHE C 1 92 ? 4.773 -29.495 -22.473 1.00 37.82 114 PHE C C 1
ATOM 2749 O O . PHE C 1 92 ? 5.496 -30.460 -22.289 1.00 33.78 114 PHE C O 1
ATOM 2757 N N . GLY C 1 93 ? 3.462 -29.611 -22.581 1.00 39.43 115 GLY C N 1
ATOM 2758 C CA . GLY C 1 93 ? 2.836 -30.955 -22.601 1.00 42.14 115 GLY C CA 1
ATOM 2759 C C . GLY C 1 93 ? 3.365 -31.844 -23.693 1.00 43.09 115 GLY C C 1
ATOM 2760 O O . GLY C 1 93 ? 3.731 -32.977 -23.462 1.00 42.37 115 GLY C O 1
ATOM 2761 N N . GLU C 1 94 ? 3.486 -31.280 -24.879 1.00 47.89 116 GLU C N 1
ATOM 2762 C CA . GLU C 1 94 ? 4.003 -32.017 -26.036 1.00 49.00 116 GLU C CA 1
ATOM 2763 C C . GLU C 1 94 ? 5.372 -32.542 -25.752 1.00 45.45 116 GLU C C 1
ATOM 2764 O O . GLU C 1 94 ? 5.685 -33.665 -26.063 1.00 44.56 116 GLU C O 1
ATOM 2770 N N . THR C 1 95 ? 6.156 -31.716 -25.092 1.00 43.11 117 THR C N 1
ATOM 2771 C CA . THR C 1 95 ? 7.520 -32.035 -24.698 1.00 41.09 117 THR C CA 1
ATOM 2772 C C . THR C 1 95 ? 7.612 -33.228 -23.798 1.00 44.18 117 THR C C 1
ATOM 2773 O O . THR C 1 95 ? 8.647 -33.884 -23.747 1.00 47.87 117 THR C O 1
ATOM 2777 N N . LEU C 1 96 ? 6.564 -33.533 -23.041 1.00 45.45 118 LEU C N 1
ATOM 2778 C CA . LEU C 1 96 ? 6.611 -34.699 -22.130 1.00 45.93 118 LEU C CA 1
ATOM 2779 C C . LEU C 1 96 ? 6.555 -36.035 -22.900 1.00 49.03 118 LEU C C 1
ATOM 2780 O O . LEU C 1 96 ? 6.993 -37.072 -22.385 1.00 45.65 118 LEU C O 1
ATOM 2785 N N . GLY C 1 97 ? 6.033 -35.970 -24.121 1.00 52.27 119 GLY C N 1
ATOM 2786 C CA . GLY C 1 97 ? 6.049 -37.092 -25.043 1.00 55.85 119 GLY C CA 1
ATOM 2787 C C . GLY C 1 97 ? 7.285 -37.261 -25.909 1.00 58.22 119 GLY C C 1
ATOM 2788 O O . GLY C 1 97 ? 7.299 -38.148 -26.712 1.00 58.81 119 GLY C O 1
ATOM 2789 N N . ILE C 1 98 ? 8.331 -36.440 -25.726 1.00 57.55 120 ILE C N 1
ATOM 2790 C CA . ILE C 1 98 ? 9.605 -36.608 -26.431 1.00 56.71 120 ILE C CA 1
ATOM 2791 C C . ILE C 1 98 ? 10.458 -37.700 -25.771 1.00 56.56 120 ILE C C 1
ATOM 2792 O O . ILE C 1 98 ? 10.785 -37.601 -24.607 1.00 55.79 120 ILE C O 1
ATOM 2797 N N . HIS C 1 99 ? 10.834 -38.718 -26.544 1.00 58.74 121 HIS C N 1
ATOM 2798 C CA . HIS C 1 99 ? 11.561 -39.891 -26.032 1.00 61.18 121 HIS C CA 1
ATOM 2799 C C . HIS C 1 99 ? 13.053 -39.625 -25.913 1.00 61.91 121 HIS C C 1
ATOM 2800 O O . HIS C 1 99 ? 13.669 -40.110 -24.975 1.00 63.79 121 HIS C O 1
ATOM 2807 N N . ASP C 1 100 ? 13.648 -38.862 -26.827 1.00 59.40 122 ASP C N 1
ATOM 2808 C CA . ASP C 1 100 ? 15.075 -38.555 -26.734 1.00 61.75 122 ASP C CA 1
ATOM 2809 C C . ASP C 1 100 ? 15.299 -37.662 -25.513 1.00 57.33 122 ASP C C 1
ATOM 2810 O O . ASP C 1 100 ? 14.722 -36.595 -25.452 1.00 52.81 122 ASP C O 1
ATOM 2815 N N . ARG C 1 101 ? 16.163 -38.072 -24.597 1.00 55.76 123 ARG C N 1
ATOM 2816 C CA . ARG C 1 101 ? 16.372 -37.343 -23.330 1.00 61.61 123 ARG C CA 1
ATOM 2817 C C . ARG C 1 101 ? 16.850 -35.913 -23.510 1.00 58.73 123 ARG C C 1
ATOM 2818 O O . ARG C 1 101 ? 16.356 -34.994 -22.877 1.00 58.53 123 ARG C O 1
ATOM 2826 N N . ILE C 1 102 ? 17.820 -35.725 -24.381 1.00 62.43 124 ILE C N 1
ATOM 2827 C CA . ILE C 1 102 ? 18.483 -34.425 -24.553 1.00 61.88 124 ILE C CA 1
ATOM 2828 C C . ILE C 1 102 ? 17.555 -33.473 -25.255 1.00 55.68 124 ILE C C 1
ATOM 2829 O O . ILE C 1 102 ? 17.455 -32.295 -24.887 1.00 50.33 124 ILE C O 1
ATOM 2834 N N . SER C 1 103 ? 16.877 -33.986 -26.263 1.00 49.93 125 SER C N 1
ATOM 2835 C CA . SER C 1 103 ? 15.924 -33.175 -26.982 1.00 51.42 125 SER C CA 1
ATOM 2836 C C . SER C 1 103 ? 14.798 -32.712 -26.020 1.00 46.90 125 SER C C 1
ATOM 2837 O O . SER C 1 103 ? 14.353 -31.558 -26.091 1.00 47.88 125 SER C O 1
ATOM 2840 N N . GLN C 1 104 ? 14.312 -33.624 -25.176 1.00 39.36 126 GLN C N 1
ATOM 2841 C CA . GLN C 1 104 ? 13.222 -33.283 -24.300 1.00 41.82 126 GLN C CA 1
ATOM 2842 C C . GLN C 1 104 ? 13.676 -32.155 -23.381 1.00 40.44 126 GLN C C 1
ATOM 2843 O O . GLN C 1 104 ? 12.982 -31.152 -23.213 1.00 35.93 126 GLN C O 1
ATOM 2849 N N . GLN C 1 105 ? 14.862 -32.345 -22.827 1.00 38.97 127 GLN C N 1
ATOM 2850 C CA . GLN C 1 105 ? 15.449 -31.368 -21.957 1.00 40.09 127 GLN C CA 1
ATOM 2851 C C . GLN C 1 105 ? 15.555 -29.988 -22.597 1.00 38.69 127 GLN C C 1
ATOM 2852 O O . GLN C 1 105 ? 15.168 -28.977 -22.002 1.00 42.37 127 GLN C O 1
ATOM 2858 N N . LYS C 1 106 ? 16.047 -29.936 -23.816 1.00 37.56 128 LYS C N 1
ATOM 2859 C CA . LYS C 1 106 ? 16.180 -28.681 -24.553 1.00 36.32 128 LYS C CA 1
ATOM 2860 C C . LYS C 1 106 ? 14.816 -28.051 -24.886 1.00 36.11 128 LYS C C 1
ATOM 2861 O O . LYS C 1 106 ? 14.666 -26.821 -24.829 1.00 36.34 128 LYS C O 1
ATOM 2867 N N . HIS C 1 107 ? 13.809 -28.866 -25.181 1.00 35.85 129 HIS C N 1
ATOM 2868 C CA . HIS C 1 107 ? 12.447 -28.299 -25.376 1.00 36.16 129 HIS C CA 1
ATOM 2869 C C . HIS C 1 107 ? 11.804 -27.774 -24.100 1.00 34.62 129 HIS C C 1
ATOM 2870 O O . HIS C 1 107 ? 11.048 -26.832 -24.133 1.00 32.78 129 HIS C O 1
ATOM 2877 N N . ILE C 1 108 ? 12.110 -28.422 -22.983 1.00 35.78 130 ILE C N 1
ATOM 2878 C CA . ILE C 1 108 ? 11.671 -27.913 -21.707 1.00 35.55 130 ILE C CA 1
ATOM 2879 C C . ILE C 1 108 ? 12.344 -26.597 -21.418 1.00 36.23 130 ILE C C 1
ATOM 2880 O O . ILE C 1 108 ? 11.670 -25.632 -21.003 1.00 37.56 130 ILE C O 1
ATOM 2885 N N . LYS C 1 109 ? 13.667 -26.524 -21.637 1.00 35.05 131 LYS C N 1
ATOM 2886 C CA . LYS C 1 109 ? 14.375 -25.224 -21.506 1.00 34.47 131 LYS C CA 1
ATOM 2887 C C . LYS C 1 109 ? 13.723 -24.105 -22.373 1.00 32.82 131 LYS C C 1
ATOM 2888 O O . LYS C 1 109 ? 13.569 -22.973 -21.907 1.00 32.10 131 LYS C O 1
ATOM 2894 N N . LEU C 1 110 ? 13.301 -24.438 -23.579 1.00 30.87 132 LEU C N 1
ATOM 2895 C CA . LEU C 1 110 ? 12.609 -23.460 -24.465 1.00 33.52 132 LEU C CA 1
ATOM 2896 C C . LEU C 1 110 ? 11.336 -22.926 -23.891 1.00 34.81 132 LEU C C 1
ATOM 2897 O O . LEU C 1 110 ? 11.080 -21.717 -23.926 1.00 33.77 132 LEU C O 1
ATOM 2902 N N . ALA C 1 111 ? 10.519 -23.852 -23.343 1.00 36.07 133 ALA C N 1
ATOM 2903 C CA . ALA C 1 111 ? 9.302 -23.471 -22.632 1.00 34.53 133 ALA C CA 1
ATOM 2904 C C . ALA C 1 111 ? 9.628 -22.503 -21.491 1.00 35.58 133 ALA C C 1
ATOM 2905 O O . ALA C 1 111 ? 8.995 -21.462 -21.357 1.00 37.37 133 ALA C O 1
ATOM 2907 N N . LEU C 1 112 ? 10.646 -22.812 -20.701 1.00 34.75 134 LEU C N 1
ATOM 2908 C CA . LEU C 1 112 ? 11.035 -21.922 -19.596 1.00 35.52 134 LEU C CA 1
ATOM 2909 C C . LEU C 1 112 ? 11.495 -20.566 -20.040 1.00 35.11 134 LEU C C 1
ATOM 2910 O O . LEU C 1 112 ? 11.166 -19.567 -19.407 1.00 37.63 134 LEU C O 1
ATOM 2915 N N . THR C 1 113 ? 12.307 -20.523 -21.074 1.00 34.12 135 THR C N 1
ATOM 2916 C CA . THR C 1 113 ? 12.797 -19.245 -21.572 1.00 33.55 135 THR C CA 1
ATOM 2917 C C . THR C 1 113 ? 11.682 -18.461 -22.177 1.00 34.87 135 THR C C 1
ATOM 2918 O O . THR C 1 113 ? 11.668 -17.251 -22.079 1.00 33.98 135 THR C O 1
ATOM 2922 N N . HIS C 1 114 ? 10.740 -19.135 -22.828 1.00 37.27 136 HIS C N 1
ATOM 2923 C CA . HIS C 1 114 ? 9.606 -18.416 -23.347 1.00 40.80 136 HIS C CA 1
ATOM 2924 C C . HIS C 1 114 ? 8.800 -17.717 -22.254 1.00 42.85 136 HIS C C 1
ATOM 2925 O O . HIS C 1 114 ? 8.416 -16.555 -22.377 1.00 39.68 136 HIS C O 1
ATOM 2932 N N . LEU C 1 115 ? 8.606 -18.430 -21.145 1.00 41.50 137 LEU C N 1
ATOM 2933 C CA . LEU C 1 115 ? 7.942 -17.855 -19.991 1.00 39.26 137 LEU C CA 1
ATOM 2934 C C . LEU C 1 115 ? 8.733 -16.696 -19.406 1.00 37.89 137 LEU C C 1
ATOM 2935 O O . LEU C 1 115 ? 8.175 -15.714 -18.943 1.00 40.03 137 LEU C O 1
ATOM 2940 N N . GLU C 1 116 ? 10.033 -16.815 -19.365 1.00 37.69 138 GLU C N 1
ATOM 2941 C CA . GLU C 1 116 ? 10.856 -15.724 -18.855 1.00 37.50 138 GLU C CA 1
ATOM 2942 C C . GLU C 1 116 ? 10.698 -14.491 -19.712 1.00 38.58 138 GLU C C 1
ATOM 2943 O O . GLU C 1 116 ? 10.599 -13.349 -19.190 1.00 41.52 138 GLU C O 1
ATOM 2949 N N . ALA C 1 117 ? 10.605 -14.704 -21.019 1.00 37.40 139 ALA C N 1
ATOM 2950 C CA . ALA C 1 117 ? 10.365 -13.606 -21.940 1.00 40.17 139 ALA C CA 1
ATOM 2951 C C . ALA C 1 117 ? 8.971 -13.005 -21.731 1.00 41.54 139 ALA C C 1
ATOM 2952 O O . ALA C 1 117 ? 8.846 -11.777 -21.609 1.00 43.46 139 ALA C O 1
ATOM 2954 N N . SER C 1 118 ? 7.942 -13.848 -21.660 1.00 42.33 140 SER C N 1
ATOM 2955 C CA . SER C 1 118 ? 6.585 -13.332 -21.373 1.00 44.40 140 SER C CA 1
ATOM 2956 C C . SER C 1 118 ? 6.500 -12.626 -20.013 1.00 46.51 140 SER C C 1
ATOM 2957 O O . SER C 1 118 ? 5.798 -11.622 -19.861 1.00 48.19 140 SER C O 1
ATOM 2960 N N . GLU C 1 119 ? 7.181 -13.147 -19.002 1.00 49.03 141 GLU C N 1
ATOM 2961 C CA . GLU C 1 119 ? 7.225 -12.448 -17.698 1.00 47.30 141 GLU C CA 1
ATOM 2962 C C . GLU C 1 119 ? 7.749 -11.025 -17.856 1.00 48.35 141 GLU C C 1
ATOM 2963 O O . GLU C 1 119 ? 7.203 -10.128 -17.260 1.00 47.81 141 GLU C O 1
ATOM 2969 N N . ALA C 1 120 ? 8.817 -10.841 -18.625 1.00 51.09 142 ALA C N 1
ATOM 2970 C CA . ALA C 1 120 ? 9.384 -9.509 -18.845 1.00 54.86 142 ALA C CA 1
ATOM 2971 C C . ALA C 1 120 ? 8.436 -8.573 -19.584 1.00 54.67 142 ALA C C 1
ATOM 2972 O O . ALA C 1 120 ? 8.293 -7.432 -19.190 1.00 57.11 142 ALA C O 1
ATOM 2974 N N . ASP C 1 121 ? 7.735 -9.090 -20.592 1.00 56.64 143 ASP C N 1
ATOM 2975 C CA . ASP C 1 121 ? 6.670 -8.363 -21.277 1.00 58.94 143 ASP C CA 1
ATOM 2976 C C . ASP C 1 121 ? 5.565 -7.923 -20.283 1.00 61.71 143 ASP C C 1
ATOM 2977 O O . ASP C 1 121 ? 5.121 -6.789 -20.286 1.00 65.21 143 ASP C O 1
ATOM 2982 N N . ALA C 1 122 ? 5.069 -8.864 -19.486 1.00 61.00 144 ALA C N 1
ATOM 2983 C CA . ALA C 1 122 ? 3.974 -8.604 -18.568 1.00 59.12 144 ALA C CA 1
ATOM 2984 C C . ALA C 1 122 ? 4.407 -7.555 -17.551 1.00 63.91 144 ALA C C 1
ATOM 2985 O O . ALA C 1 122 ? 3.611 -6.715 -17.190 1.00 68.43 144 ALA C O 1
ATOM 2987 N N . GLU C 1 123 ? 5.650 -7.617 -17.084 1.00 66.90 145 GLU C N 1
ATOM 2988 C CA . GLU C 1 123 ? 6.161 -6.617 -16.135 1.00 73.91 145 GLU C CA 1
ATOM 2989 C C . GLU C 1 123 ? 6.295 -5.243 -16.753 1.00 83.70 145 GLU C C 1
ATOM 2990 O O . GLU C 1 123 ? 6.010 -4.242 -16.102 1.00 83.54 145 GLU C O 1
ATOM 2996 N N . GLN C 1 124 ? 6.692 -5.224 -18.017 1.00 90.51 146 GLN C N 1
ATOM 2997 C CA . GLN C 1 124 ? 6.767 -3.986 -18.786 1.00 97.50 146 GLN C CA 1
ATOM 2998 C C . GLN C 1 124 ? 5.373 -3.354 -18.937 1.00 94.78 146 GLN C C 1
ATOM 2999 O O . GLN C 1 124 ? 5.222 -2.154 -18.731 1.00 85.99 146 GLN C O 1
ATOM 3005 N N . ALA C 1 125 ? 4.371 -4.168 -19.296 1.00 95.69 147 ALA C N 1
ATOM 3006 C CA . ALA C 1 125 ? 2.961 -3.705 -19.391 1.00 100.93 147 ALA C CA 1
ATOM 3007 C C . ALA C 1 125 ? 2.388 -3.023 -18.103 1.00 101.56 147 ALA C C 1
ATOM 3008 O O . ALA C 1 125 ? 1.895 -1.924 -18.205 1.00 102.00 147 ALA C O 1
ATOM 3010 N N . GLN C 1 126 ? 2.430 -3.645 -16.919 1.00 98.53 148 GLN C N 1
ATOM 3011 C CA . GLN C 1 126 ? 1.918 -2.976 -15.704 1.00 92.83 148 GLN C CA 1
ATOM 3012 C C . GLN C 1 126 ? 2.864 -1.855 -15.299 1.00 90.59 148 GLN C C 1
ATOM 3013 O O . GLN C 1 126 ? 4.077 -2.031 -15.325 1.00 80.48 148 GLN C O 1
ATOM 3019 N N . GLY D 1 1 ? 20.315 -29.152 -48.566 1.00 90.57 23 GLY D N 1
ATOM 3020 C CA . GLY D 1 1 ? 21.473 -29.305 -47.646 1.00 89.10 23 GLY D CA 1
ATOM 3021 C C . GLY D 1 1 ? 21.457 -30.520 -46.724 1.00 86.71 23 GLY D C 1
ATOM 3022 O O . GLY D 1 1 ? 20.399 -31.006 -46.322 1.00 82.43 23 GLY D O 1
ATOM 3023 N N . SER D 1 2 ? 22.664 -30.924 -46.326 1.00 81.36 24 SER D N 1
ATOM 3024 C CA . SER D 1 2 ? 22.893 -32.124 -45.525 1.00 75.02 24 SER D CA 1
ATOM 3025 C C . SER D 1 2 ? 22.226 -32.142 -44.080 1.00 76.39 24 SER D C 1
ATOM 3026 O O . SER D 1 2 ? 22.038 -31.123 -43.351 1.00 73.76 24 SER D O 1
ATOM 3029 N N . HIS D 1 3 ? 21.795 -33.344 -43.733 1.00 79.78 25 HIS D N 1
ATOM 3030 C CA . HIS D 1 3 ? 21.596 -33.758 -42.359 1.00 79.19 25 HIS D CA 1
ATOM 3031 C C . HIS D 1 3 ? 22.808 -33.436 -41.495 1.00 74.75 25 HIS D C 1
ATOM 3032 O O . HIS D 1 3 ? 22.689 -33.234 -40.283 1.00 69.79 25 HIS D O 1
ATOM 3039 N N . MET D 1 4 ? 23.958 -33.498 -42.144 1.00 71.08 26 MET D N 1
ATOM 3040 C CA . MET D 1 4 ? 25.280 -33.297 -41.580 1.00 72.37 26 MET D CA 1
ATOM 3041 C C . MET D 1 4 ? 25.626 -31.777 -41.453 1.00 66.50 26 MET D C 1
ATOM 3042 O O . MET D 1 4 ? 26.168 -31.352 -40.440 1.00 61.58 26 MET D O 1
ATOM 3047 N N . GLU D 1 5 ? 25.214 -30.942 -42.413 1.00 62.39 27 GLU D N 1
ATOM 3048 C CA . GLU D 1 5 ? 25.537 -29.516 -42.395 1.00 59.85 27 GLU D CA 1
ATOM 3049 C C . GLU D 1 5 ? 24.618 -28.706 -41.446 1.00 55.05 27 GLU D C 1
ATOM 3050 O O . GLU D 1 5 ? 25.069 -27.761 -40.807 1.00 55.97 27 GLU D O 1
ATOM 3056 N N . ARG D 1 6 ? 23.357 -29.066 -41.346 1.00 48.00 28 ARG D N 1
ATOM 3057 C CA . ARG D 1 6 ? 22.398 -28.303 -40.557 1.00 44.50 28 ARG D CA 1
ATOM 3058 C C . ARG D 1 6 ? 22.768 -28.077 -39.065 1.00 42.60 28 ARG D C 1
ATOM 3059 O O . ARG D 1 6 ? 22.748 -26.966 -38.621 1.00 43.57 28 ARG D O 1
ATOM 3067 N N . PRO D 1 7 ? 23.094 -29.121 -38.291 1.00 40.27 29 PRO D N 1
ATOM 3068 C CA . PRO D 1 7 ? 23.504 -28.900 -36.904 1.00 38.56 29 PRO D CA 1
ATOM 3069 C C . PRO D 1 7 ? 24.715 -28.004 -36.753 1.00 39.52 29 PRO D C 1
ATOM 3070 O O . PRO D 1 7 ? 24.773 -27.185 -35.846 1.00 40.05 29 PRO D O 1
ATOM 3074 N N . ARG D 1 8 ? 25.672 -28.156 -37.650 1.00 39.56 30 ARG D N 1
ATOM 3075 C CA . ARG D 1 8 ? 26.876 -27.375 -37.634 1.00 40.96 30 ARG D CA 1
ATOM 3076 C C . ARG D 1 8 ? 26.578 -25.892 -37.902 1.00 35.87 30 ARG D C 1
ATOM 3077 O O . ARG D 1 8 ? 27.174 -24.991 -37.315 1.00 31.34 30 ARG D O 1
ATOM 3085 N N . GLN D 1 9 ? 25.661 -25.625 -38.806 1.00 35.34 31 GLN D N 1
ATOM 3086 C CA . GLN D 1 9 ? 25.329 -24.242 -39.105 1.00 35.41 31 GLN D CA 1
ATOM 3087 C C . GLN D 1 9 ? 24.535 -23.605 -37.950 1.00 34.13 31 GLN D C 1
ATOM 3088 O O . GLN D 1 9 ? 24.731 -22.429 -37.623 1.00 33.74 31 GLN D O 1
ATOM 3094 N N . ILE D 1 10 ? 23.687 -24.396 -37.324 1.00 32.94 32 ILE D N 1
ATOM 3095 C CA . ILE D 1 10 ? 22.962 -23.915 -36.172 1.00 34.80 32 ILE D CA 1
ATOM 3096 C C . ILE D 1 10 ? 23.956 -23.606 -35.041 1.00 32.84 32 ILE D C 1
ATOM 3097 O O . ILE D 1 10 ? 23.836 -22.593 -34.417 1.00 30.58 32 ILE D O 1
ATOM 3102 N N . ARG D 1 11 ? 24.978 -24.432 -34.894 1.00 31.70 33 ARG D N 1
ATOM 3103 C CA . ARG D 1 11 ? 25.978 -24.229 -33.867 1.00 33.23 33 ARG D CA 1
ATOM 3104 C C . ARG D 1 11 ? 26.720 -22.932 -34.045 1.00 33.53 33 ARG D C 1
ATOM 3105 O O . ARG D 1 11 ? 26.863 -22.155 -33.093 1.00 33.80 33 ARG D O 1
ATOM 3113 N N . GLN D 1 12 ? 27.101 -22.661 -35.287 1.00 35.80 34 GLN D N 1
ATOM 3114 C CA . GLN D 1 12 ? 27.725 -21.409 -35.682 1.00 35.35 34 GLN D CA 1
ATOM 3115 C C . GLN D 1 12 ? 26.806 -20.226 -35.429 1.00 33.20 34 GLN D C 1
ATOM 3116 O O . GLN D 1 12 ? 27.269 -19.152 -34.998 1.00 32.95 34 GLN D O 1
ATOM 3122 N N . LEU D 1 13 ? 25.536 -20.376 -35.749 1.00 31.78 35 LEU D N 1
ATOM 3123 C CA . LEU D 1 13 ? 24.579 -19.279 -35.526 1.00 33.07 35 LEU D CA 1
ATOM 3124 C C . LEU D 1 13 ? 24.450 -18.977 -34.063 1.00 31.90 35 LEU D C 1
ATOM 3125 O O . LEU D 1 13 ? 24.355 -17.815 -33.672 1.00 33.35 35 LEU D O 1
ATOM 3130 N N . ARG D 1 14 ? 24.409 -20.026 -33.243 1.00 31.96 36 ARG D N 1
ATOM 3131 C CA . ARG D 1 14 ? 24.307 -19.826 -31.803 1.00 32.75 36 ARG D CA 1
ATOM 3132 C C . ARG D 1 14 ? 25.540 -19.124 -31.260 1.00 31.39 36 ARG D C 1
ATOM 3133 O O . ARG D 1 14 ? 25.384 -18.308 -30.378 1.00 29.99 36 ARG D O 1
ATOM 3141 N N . ALA D 1 15 ? 26.736 -19.486 -31.759 1.00 29.81 37 ALA D N 1
ATOM 3142 C CA . ALA D 1 15 ? 27.960 -18.792 -31.381 1.00 31.88 37 ALA D CA 1
ATOM 3143 C C . ALA D 1 15 ? 27.904 -17.309 -31.766 1.00 31.67 37 ALA D C 1
ATOM 3144 O O . ALA D 1 15 ? 28.141 -16.417 -30.938 1.00 31.67 37 ALA D O 1
ATOM 3146 N N . ALA D 1 16 ? 27.583 -17.044 -33.025 1.00 31.25 38 ALA D N 1
ATOM 3147 C CA . ALA D 1 16 ? 27.466 -15.672 -33.507 1.00 33.61 38 ALA D CA 1
ATOM 3148 C C . ALA D 1 16 ? 26.429 -14.854 -32.757 1.00 34.74 38 ALA D C 1
ATOM 3149 O O . ALA D 1 16 ? 26.695 -13.735 -32.333 1.00 32.81 38 ALA D O 1
ATOM 3151 N N . LEU D 1 17 ? 25.211 -15.388 -32.625 1.00 36.48 39 LEU D N 1
ATOM 3152 C CA . LEU D 1 17 ? 24.157 -14.628 -31.986 1.00 37.08 39 LEU D CA 1
ATOM 3153 C C . LEU D 1 17 ? 24.454 -14.415 -30.517 1.00 36.29 39 LEU D C 1
ATOM 3154 O O . LEU D 1 17 ? 24.090 -13.412 -29.947 1.00 39.41 39 LEU D O 1
ATOM 3159 N N . GLN D 1 18 ? 25.144 -15.326 -29.885 1.00 37.78 40 GLN D N 1
ATOM 3160 C CA . GLN D 1 18 ? 25.508 -15.107 -28.514 1.00 38.24 40 GLN D CA 1
ATOM 3161 C C . GLN D 1 18 ? 26.472 -13.919 -28.396 1.00 37.04 40 GLN D C 1
ATOM 3162 O O . GLN D 1 18 ? 26.334 -13.081 -27.530 1.00 34.78 40 GLN D O 1
ATOM 3168 N N . SER D 1 19 ? 27.444 -13.842 -29.309 1.00 34.84 41 SER D N 1
ATOM 3169 C CA . SER D 1 19 ? 28.352 -12.708 -29.343 1.00 32.17 41 SER D CA 1
ATOM 3170 C C . SER D 1 19 ? 27.632 -11.446 -29.672 1.00 33.75 41 SER D C 1
ATOM 3171 O O . SER D 1 19 ? 27.881 -10.420 -29.040 1.00 33.77 41 SER D O 1
ATOM 3174 N N . LEU D 1 20 ? 26.681 -11.509 -30.588 1.00 33.37 42 LEU D N 1
ATOM 3175 C CA . LEU D 1 20 ? 25.937 -10.305 -30.964 1.00 35.17 42 LEU D CA 1
ATOM 3176 C C . LEU D 1 20 ? 25.050 -9.809 -29.820 1.00 36.45 42 LEU D C 1
ATOM 3177 O O . LEU D 1 20 ? 25.031 -8.607 -29.515 1.00 38.22 42 LEU D O 1
ATOM 3182 N N . GLU D 1 21 ? 24.408 -10.737 -29.117 1.00 38.79 43 GLU D N 1
ATOM 3183 C CA . GLU D 1 21 ? 23.641 -10.422 -27.928 1.00 39.27 43 GLU D CA 1
ATOM 3184 C C . GLU D 1 21 ? 24.472 -9.673 -26.910 1.00 39.24 43 GLU D C 1
ATOM 3185 O O . GLU D 1 21 ? 24.048 -8.650 -26.391 1.00 38.13 43 GLU D O 1
ATOM 3191 N N . ALA D 1 22 ? 25.665 -10.175 -26.608 1.00 39.18 44 ALA D N 1
ATOM 3192 C CA . ALA D 1 22 ? 26.533 -9.500 -25.637 1.00 37.49 44 ALA D CA 1
ATOM 3193 C C . ALA D 1 22 ? 26.887 -8.100 -26.063 1.00 40.62 44 ALA D C 1
ATOM 3194 O O . ALA D 1 22 ? 26.845 -7.159 -25.248 1.00 43.65 44 ALA D O 1
ATOM 3196 N N . GLU D 1 23 ? 27.179 -7.914 -27.340 1.00 41.95 45 GLU D N 1
ATOM 3197 C CA . GLU D 1 23 ? 27.599 -6.565 -27.810 1.00 45.59 45 GLU D CA 1
ATOM 3198 C C . GLU D 1 23 ? 26.457 -5.562 -27.791 1.00 43.13 45 GLU D C 1
ATOM 3199 O O . GLU D 1 23 ? 26.639 -4.397 -27.485 1.00 42.81 45 GLU D O 1
ATOM 3205 N N . ILE D 1 24 ? 25.279 -6.036 -28.165 1.00 42.45 46 ILE D N 1
ATOM 3206 C CA . ILE D 1 24 ? 24.090 -5.234 -28.090 1.00 42.86 46 ILE D CA 1
ATOM 3207 C C . ILE D 1 24 ? 23.899 -4.818 -26.618 1.00 43.97 46 ILE D C 1
ATOM 3208 O O . ILE D 1 24 ? 23.705 -3.666 -26.357 1.00 45.91 46 ILE D O 1
ATOM 3213 N N . MET D 1 25 ? 23.904 -5.780 -25.706 1.00 39.59 47 MET D N 1
ATOM 3214 C CA . MET D 1 25 ? 23.670 -5.530 -24.288 1.00 42.94 47 MET D CA 1
ATOM 3215 C C . MET D 1 25 ? 24.667 -4.542 -23.656 1.00 42.97 47 MET D C 1
ATOM 3216 O O . MET D 1 25 ? 24.289 -3.744 -22.850 1.00 40.31 47 MET D O 1
ATOM 3221 N N . TYR D 1 26 ? 25.950 -4.704 -23.944 1.00 42.82 48 TYR D N 1
ATOM 3222 C CA . TYR D 1 26 ? 26.949 -3.769 -23.446 1.00 42.20 48 TYR D CA 1
ATOM 3223 C C . TYR D 1 26 ? 26.846 -2.372 -24.060 1.00 44.99 48 TYR D C 1
ATOM 3224 O O . TYR D 1 26 ? 27.403 -1.435 -23.514 1.00 41.98 48 TYR D O 1
ATOM 3233 N N . GLY D 1 27 ? 26.097 -2.232 -25.148 1.00 47.12 49 GLY D N 1
ATOM 3234 C CA . GLY D 1 27 ? 25.683 -0.892 -25.602 1.00 47.37 49 GLY D CA 1
ATOM 3235 C C . GLY D 1 27 ? 26.687 0.049 -26.309 1.00 51.70 49 GLY D C 1
ATOM 3236 O O . GLY D 1 27 ? 26.287 1.157 -26.717 1.00 50.16 49 GLY D O 1
ATOM 3237 N N . HIS D 1 28 ? 27.921 -0.395 -26.570 1.00 51.37 50 HIS D N 1
ATOM 3238 C CA . HIS D 1 28 ? 28.970 0.508 -27.068 1.00 53.76 50 HIS D CA 1
ATOM 3239 C C . HIS D 1 28 ? 29.599 0.101 -28.447 1.00 55.03 50 HIS D C 1
ATOM 3240 O O . HIS D 1 28 ? 30.357 0.889 -28.980 1.00 60.19 50 HIS D O 1
ATOM 3247 N N . THR D 1 29 ? 29.429 -1.112 -28.977 1.00 51.73 51 THR D N 1
ATOM 3248 C CA . THR D 1 29 ? 29.884 -1.373 -30.293 1.00 51.23 51 THR D CA 1
ATOM 3249 C C . THR D 1 29 ? 28.714 -1.117 -31.232 1.00 51.41 51 THR D C 1
ATOM 3250 O O . THR D 1 29 ? 27.639 -1.674 -31.068 1.00 45.90 51 THR D O 1
ATOM 3254 N N . PRO D 1 30 ? 28.918 -0.268 -32.275 1.00 51.44 52 PRO D N 1
ATOM 3255 C CA . PRO D 1 30 ? 27.822 -0.189 -33.262 1.00 48.17 52 PRO D CA 1
ATOM 3256 C C . PRO D 1 30 ? 27.509 -1.561 -33.891 1.00 48.00 52 PRO D C 1
ATOM 3257 O O . PRO D 1 30 ? 28.379 -2.373 -34.146 1.00 44.56 52 PRO D O 1
ATOM 3261 N N . LEU D 1 31 ? 26.249 -1.774 -34.170 1.00 46.38 53 LEU D N 1
ATOM 3262 C CA . LEU D 1 31 ? 25.793 -3.027 -34.671 1.00 46.24 53 LEU D CA 1
ATOM 3263 C C . LEU D 1 31 ? 26.429 -3.479 -36.006 1.00 44.29 53 LEU D C 1
ATOM 3264 O O . LEU D 1 31 ? 26.856 -4.678 -36.181 1.00 43.18 53 LEU D O 1
ATOM 3269 N N . HIS D 1 32 ? 26.634 -2.523 -36.889 1.00 40.84 54 HIS D N 1
ATOM 3270 C CA . HIS D 1 32 ? 27.308 -2.843 -38.110 1.00 40.58 54 HIS D CA 1
ATOM 3271 C C . HIS D 1 32 ? 28.745 -3.376 -37.859 1.00 38.84 54 HIS D C 1
ATOM 3272 O O . HIS D 1 32 ? 29.181 -4.315 -38.524 1.00 36.90 54 HIS D O 1
ATOM 3279 N N . THR D 1 33 ? 29.458 -2.783 -36.911 1.00 36.94 55 THR D N 1
ATOM 3280 C CA . THR D 1 33 ? 30.820 -3.206 -36.588 1.00 39.15 55 THR D CA 1
ATOM 3281 C C . THR D 1 33 ? 30.811 -4.593 -35.920 1.00 37.89 55 THR D C 1
ATOM 3282 O O . THR D 1 33 ? 31.549 -5.467 -36.296 1.00 37.33 55 THR D O 1
ATOM 3286 N N . ALA D 1 34 ? 29.894 -4.802 -35.004 1.00 36.62 56 ALA D N 1
ATOM 3287 C CA . ALA D 1 34 ? 29.792 -6.082 -34.340 1.00 36.13 56 ALA D CA 1
ATOM 3288 C C . ALA D 1 34 ? 29.529 -7.221 -35.308 1.00 35.45 56 ALA D C 1
ATOM 3289 O O . ALA D 1 34 ? 30.190 -8.268 -35.285 1.00 35.85 56 ALA D O 1
ATOM 3291 N N . SER D 1 35 ? 28.642 -6.966 -36.246 1.00 35.90 57 SER D N 1
ATOM 3292 C CA . SER D 1 35 ? 28.310 -7.971 -37.219 1.00 35.47 57 SER D CA 1
ATOM 3293 C C . SER D 1 35 ? 29.471 -8.249 -38.154 1.00 35.87 57 SER D C 1
ATOM 3294 O O . SER D 1 35 ? 29.732 -9.407 -38.525 1.00 33.84 57 SER D O 1
ATOM 3297 N N . GLN D 1 36 ? 30.173 -7.196 -38.558 1.00 39.75 58 GLN D N 1
ATOM 3298 C CA . GLN D 1 36 ? 31.293 -7.385 -39.477 1.00 40.31 58 GLN D CA 1
ATOM 3299 C C . GLN D 1 36 ? 32.364 -8.197 -38.737 1.00 40.05 58 GLN D C 1
ATOM 3300 O O . GLN D 1 36 ? 33.019 -9.053 -39.334 1.00 38.99 58 GLN D O 1
ATOM 3306 N N . GLN D 1 37 ? 32.572 -7.933 -37.458 1.00 39.91 59 GLN D N 1
ATOM 3307 C CA . GLN D 1 37 ? 33.643 -8.656 -36.689 1.00 41.42 59 GLN D CA 1
ATOM 3308 C C . GLN D 1 37 ? 33.353 -10.107 -36.608 1.00 37.96 59 GLN D C 1
ATOM 3309 O O . GLN D 1 37 ? 34.250 -10.946 -36.703 1.00 39.83 59 GLN D O 1
ATOM 3315 N N . ILE D 1 38 ? 32.079 -10.421 -36.474 1.00 37.92 60 ILE D N 1
ATOM 3316 C CA . ILE D 1 38 ? 31.663 -11.816 -36.435 1.00 37.29 60 ILE D CA 1
ATOM 3317 C C . ILE D 1 38 ? 31.804 -12.439 -37.794 1.00 35.17 60 ILE D C 1
ATOM 3318 O O . ILE D 1 38 ? 32.354 -13.526 -37.922 1.00 36.77 60 ILE D O 1
ATOM 3323 N N . ALA D 1 39 ? 31.383 -11.728 -38.814 1.00 34.24 61 ALA D N 1
ATOM 3324 C CA . ALA D 1 39 ? 31.555 -12.225 -40.179 1.00 36.95 61 ALA D CA 1
ATOM 3325 C C . ALA D 1 39 ? 33.006 -12.690 -40.431 1.00 38.46 61 ALA D C 1
ATOM 3326 O O . ALA D 1 39 ? 33.219 -13.728 -41.031 1.00 36.42 61 ALA D O 1
ATOM 3328 N N . LYS D 1 40 ? 33.975 -11.905 -39.984 1.00 40.81 62 LYS D N 1
ATOM 3329 C CA . LYS D 1 40 ? 35.387 -12.170 -40.291 1.00 44.33 62 LYS D CA 1
ATOM 3330 C C . LYS D 1 40 ? 35.842 -13.478 -39.632 1.00 43.23 62 LYS D C 1
ATOM 3331 O O . LYS D 1 40 ? 36.725 -14.128 -40.150 1.00 44.15 62 LYS D O 1
ATOM 3337 N N . GLN D 1 41 ? 35.172 -13.880 -38.558 1.00 39.65 63 GLN D N 1
ATOM 3338 C CA . GLN D 1 41 ? 35.513 -15.065 -37.802 1.00 39.74 63 GLN D CA 1
ATOM 3339 C C . GLN D 1 41 ? 34.490 -16.232 -37.932 1.00 37.93 63 GLN D C 1
ATOM 3340 O O . GLN D 1 41 ? 34.320 -16.996 -36.947 1.00 33.11 63 GLN D O 1
ATOM 3346 N N . LEU D 1 42 ? 33.740 -16.290 -39.031 1.00 31.95 64 LEU D N 1
ATOM 3347 C CA . LEU D 1 42 ? 32.980 -17.445 -39.386 1.00 32.64 64 LEU D CA 1
ATOM 3348 C C . LEU D 1 42 ? 33.291 -17.916 -40.783 1.00 32.31 64 LEU D C 1
ATOM 3349 O O . LEU D 1 42 ? 33.539 -17.124 -41.693 1.00 32.22 64 LEU D O 1
ATOM 3354 N N . ALA D 1 43 ? 33.192 -19.208 -40.969 1.00 30.90 65 ALA D N 1
ATOM 3355 C CA . ALA D 1 43 ? 33.299 -19.814 -42.296 1.00 30.82 65 ALA D CA 1
ATOM 3356 C C . ALA D 1 43 ? 32.011 -19.549 -43.046 1.00 30.17 65 ALA D C 1
ATOM 3357 O O . ALA D 1 43 ? 30.941 -19.310 -42.479 1.00 27.25 65 ALA D O 1
ATOM 3359 N N . GLN D 1 44 ? 32.111 -19.692 -44.344 1.00 31.55 66 GLN D N 1
ATOM 3360 C CA . GLN D 1 44 ? 30.957 -19.644 -45.263 1.00 31.74 66 GLN D CA 1
ATOM 3361 C C . GLN D 1 44 ? 30.199 -20.948 -45.173 1.00 32.72 66 GLN D C 1
ATOM 3362 O O . GLN D 1 44 ? 30.813 -21.948 -44.892 1.00 33.81 66 GLN D O 1
ATOM 3368 N N . PRO D 1 45 ? 28.877 -20.947 -45.354 1.00 33.50 67 PRO D N 1
ATOM 3369 C CA . PRO D 1 45 ? 28.093 -19.786 -45.873 1.00 33.52 67 PRO D CA 1
ATOM 3370 C C . PRO D 1 45 ? 27.495 -18.867 -44.805 1.00 33.53 67 PRO D C 1
ATOM 3371 O O . PRO D 1 45 ? 27.072 -17.736 -45.122 1.00 32.85 67 PRO D O 1
ATOM 3375 N N . VAL D 1 46 ? 27.558 -19.277 -43.528 1.00 33.70 68 VAL D N 1
ATOM 3376 C CA . VAL D 1 46 ? 26.932 -18.497 -42.457 1.00 32.96 68 VAL D CA 1
ATOM 3377 C C . VAL D 1 46 ? 27.544 -17.106 -42.342 1.00 33.49 68 VAL D C 1
ATOM 3378 O O . VAL D 1 46 ? 26.849 -16.115 -42.079 1.00 32.50 68 VAL D O 1
ATOM 3382 N N . SER D 1 47 ? 28.870 -17.023 -42.490 1.00 32.51 69 SER D N 1
ATOM 3383 C CA . SER D 1 47 ? 29.560 -15.734 -42.485 1.00 30.23 69 SER D CA 1
ATOM 3384 C C . SER D 1 47 ? 28.828 -14.648 -43.248 1.00 30.11 69 SER D C 1
ATOM 3385 O O . SER D 1 47 ? 28.753 -13.486 -42.831 1.00 31.03 69 SER D O 1
ATOM 3388 N N . THR D 1 48 ? 28.335 -15.002 -44.406 1.00 31.40 70 THR D N 1
ATOM 3389 C CA . THR D 1 48 ? 27.690 -14.006 -45.304 1.00 32.43 70 THR D CA 1
ATOM 3390 C C . THR D 1 48 ? 26.409 -13.395 -44.732 1.00 31.06 70 THR D C 1
ATOM 3391 O O . THR D 1 48 ? 26.066 -12.262 -45.046 1.00 35.17 70 THR D O 1
ATOM 3395 N N . LEU D 1 49 ? 25.712 -14.120 -43.882 1.00 31.57 71 LEU D N 1
ATOM 3396 C CA . LEU D 1 49 ? 24.575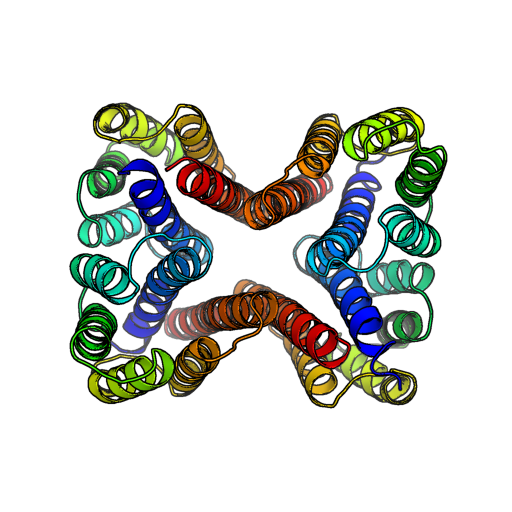 -13.542 -43.228 1.00 30.40 71 LEU D CA 1
ATOM 3397 C C . LEU D 1 49 ? 24.994 -12.296 -42.470 1.00 30.44 71 LEU D C 1
ATOM 3398 O O . LEU D 1 49 ? 24.324 -11.272 -42.502 1.00 29.97 71 LEU D O 1
ATOM 3403 N N . PHE D 1 50 ? 26.126 -12.382 -41.812 1.00 31.60 72 PHE D N 1
ATOM 3404 C CA . PHE D 1 50 ? 26.603 -11.316 -40.965 1.00 30.78 72 PHE D CA 1
ATOM 3405 C C . PHE D 1 50 ? 27.251 -10.181 -41.734 1.00 31.51 72 PHE D C 1
ATOM 3406 O O . PHE D 1 50 ? 27.140 -9.031 -41.294 1.00 30.52 72 PHE D O 1
ATOM 3414 N N . SER D 1 51 ? 27.990 -10.484 -42.816 1.00 32.49 73 SER D N 1
ATOM 3415 C CA . SER D 1 51 ? 28.590 -9.412 -43.634 1.00 31.57 73 SER D CA 1
ATOM 3416 C C . SER D 1 51 ? 27.515 -8.699 -44.442 1.00 33.16 73 SER D C 1
ATOM 3417 O O . SER D 1 51 ? 27.512 -7.481 -44.514 1.00 32.14 73 SER D O 1
ATOM 3420 N N . ALA D 1 52 ? 26.518 -9.434 -44.933 1.00 33.56 74 ALA D N 1
ATOM 3421 C CA . ALA D 1 52 ? 25.361 -8.789 -45.558 1.00 32.11 74 ALA D CA 1
ATOM 3422 C C . ALA D 1 52 ? 24.590 -7.875 -44.614 1.00 35.03 74 ALA D C 1
ATOM 3423 O O . ALA D 1 52 ? 24.136 -6.821 -45.030 1.00 36.73 74 ALA D O 1
ATOM 3425 N N . PHE D 1 53 ? 24.399 -8.306 -43.348 1.00 34.41 75 PHE D N 1
ATOM 3426 C CA . PHE D 1 53 ? 23.662 -7.527 -42.366 1.00 31.89 75 PHE D CA 1
ATOM 3427 C C . PHE D 1 53 ? 24.425 -6.251 -42.121 1.00 33.95 75 PHE D C 1
ATOM 3428 O O . PHE D 1 53 ? 23.861 -5.160 -42.116 1.00 34.54 75 PHE D O 1
ATOM 3436 N N . SER D 1 54 ? 25.735 -6.374 -41.991 1.00 34.11 76 SER D N 1
ATOM 3437 C CA . SER D 1 54 ? 26.598 -5.233 -41.796 1.00 37.55 76 SER D CA 1
ATOM 3438 C C . SER D 1 54 ? 26.478 -4.240 -42.968 1.00 37.93 76 SER D C 1
ATOM 3439 O O . SER D 1 54 ? 26.375 -3.062 -42.759 1.00 42.21 76 SER D O 1
ATOM 3442 N N . ASP D 1 55 ? 26.603 -4.710 -44.184 1.00 39.24 77 ASP D N 1
ATOM 3443 C CA . ASP D 1 55 ? 26.432 -3.858 -45.346 1.00 39.76 77 ASP D CA 1
ATOM 3444 C C . ASP D 1 55 ? 25.064 -3.149 -45.349 1.00 40.13 77 ASP D C 1
ATOM 3445 O O . ASP D 1 55 ? 24.976 -1.974 -45.617 1.00 36.69 77 ASP D O 1
ATOM 3450 N N . GLN D 1 56 ? 24.015 -3.873 -45.025 1.00 39.48 78 GLN D N 1
ATOM 3451 C CA . GLN D 1 56 ? 22.718 -3.335 -45.174 1.00 39.84 78 GLN D CA 1
ATOM 3452 C C . GLN D 1 56 ? 22.494 -2.281 -44.126 1.00 41.77 78 GLN D C 1
ATOM 3453 O O . GLN D 1 56 ? 21.952 -1.218 -44.410 1.00 42.78 78 GLN D O 1
ATOM 3459 N N . LEU D 1 57 ? 22.983 -2.514 -42.917 1.00 41.95 79 LEU D N 1
ATOM 3460 C CA . LEU D 1 57 ? 23.003 -1.462 -41.895 1.00 43.48 79 LEU D CA 1
ATOM 3461 C C . LEU D 1 57 ? 23.770 -0.229 -42.316 1.00 44.27 79 LEU D C 1
ATOM 3462 O O . LEU D 1 57 ? 23.333 0.860 -42.027 1.00 44.27 79 LEU D O 1
ATOM 3467 N N . ASP D 1 58 ? 24.916 -0.409 -42.954 1.00 46.06 80 ASP D N 1
ATOM 3468 C CA . ASP D 1 58 ? 25.676 0.725 -43.475 1.00 48.11 80 ASP D CA 1
ATOM 3469 C C . ASP D 1 58 ? 24.979 1.490 -44.554 1.00 51.27 80 ASP D C 1
ATOM 3470 O O . ASP D 1 58 ? 25.153 2.687 -44.662 1.00 51.97 80 ASP D O 1
ATOM 3475 N N . LYS D 1 59 ? 24.236 0.802 -45.404 1.00 52.01 81 LYS D N 1
ATOM 3476 C CA . LYS D 1 59 ? 23.373 1.529 -46.357 1.00 54.62 81 LYS D CA 1
ATOM 3477 C C . LYS D 1 59 ? 22.509 2.539 -45.620 1.00 54.35 81 LYS D C 1
ATOM 3478 O O . LYS D 1 59 ? 22.042 3.520 -46.220 1.00 55.95 81 LYS D O 1
ATOM 3484 N N . GLY D 1 60 ? 22.221 2.237 -44.357 1.00 47.82 82 GLY D N 1
ATOM 3485 C CA . GLY D 1 60 ? 21.610 3.166 -43.447 1.00 48.49 82 GLY D CA 1
ATOM 3486 C C . GLY D 1 60 ? 20.051 3.407 -43.567 1.00 49.88 82 GLY D C 1
ATOM 3487 O O . GLY D 1 60 ? 19.363 3.894 -42.619 1.00 51.85 82 GLY D O 1
ATOM 3488 N N . SER D 1 61 ? 19.436 3.059 -44.691 1.00 48.37 83 SER D N 1
ATOM 3489 C CA . SER D 1 61 ? 17.990 3.456 -44.887 1.00 51.02 83 SER D CA 1
ATOM 3490 C C . SER D 1 61 ? 17.026 2.730 -43.884 1.00 50.03 83 SER D C 1
ATOM 3491 O O . SER D 1 61 ? 16.080 3.266 -43.264 1.00 49.91 83 SER D O 1
ATOM 3494 N N . ASP D 1 62 ? 17.364 1.463 -43.782 1.00 49.19 84 ASP D N 1
ATOM 3495 C CA . ASP D 1 62 ? 16.654 0.429 -43.043 1.00 50.09 84 ASP D CA 1
ATOM 3496 C C . ASP D 1 62 ? 16.877 0.369 -41.542 1.00 44.06 84 ASP D C 1
ATOM 3497 O O . ASP D 1 62 ? 17.992 0.550 -41.070 1.00 40.52 84 ASP D O 1
ATOM 3502 N N . SER D 1 63 ? 15.825 0.106 -40.803 1.00 41.37 85 SER D N 1
ATOM 3503 C CA . SER D 1 63 ? 15.996 -0.296 -39.362 1.00 45.05 85 SER D CA 1
ATOM 3504 C C . SER D 1 63 ? 16.811 -1.575 -39.252 1.00 40.31 85 SER D C 1
ATOM 3505 O O . SER D 1 63 ? 16.915 -2.320 -40.212 1.00 40.72 85 SER D O 1
ATOM 3508 N N . ALA D 1 64 ? 17.368 -1.834 -38.098 1.00 36.88 86 ALA D N 1
ATOM 3509 C CA . ALA D 1 64 ? 18.128 -3.084 -37.925 1.00 37.99 86 ALA D CA 1
ATOM 3510 C C . ALA D 1 64 ? 17.277 -4.306 -38.239 1.00 37.40 86 ALA D C 1
ATOM 3511 O O . ALA D 1 64 ? 17.724 -5.279 -38.868 1.00 38.39 86 ALA D O 1
ATOM 3513 N N . LYS D 1 65 ? 16.067 -4.245 -37.776 1.00 38.98 87 LYS D N 1
ATOM 3514 C CA . LYS D 1 65 ? 15.108 -5.304 -38.001 1.00 43.14 87 LYS D CA 1
ATOM 3515 C C . LYS D 1 65 ? 14.845 -5.568 -39.470 1.00 42.66 87 LYS D C 1
ATOM 3516 O O . LYS D 1 65 ? 14.862 -6.719 -39.903 1.00 40.88 87 LYS D O 1
ATOM 3522 N N . THR D 1 66 ? 14.670 -4.510 -40.266 1.00 42.74 88 THR D N 1
ATOM 3523 C CA . THR D 1 66 ? 14.437 -4.681 -41.714 1.00 39.85 88 THR D CA 1
ATOM 3524 C C . THR D 1 66 ? 15.728 -5.164 -42.377 1.00 37.83 88 THR D C 1
ATOM 3525 O O . THR D 1 66 ? 15.710 -6.080 -43.191 1.00 38.44 88 THR D O 1
ATOM 3529 N N . ALA D 1 67 ? 16.887 -4.596 -42.008 1.00 38.75 89 ALA D N 1
ATOM 3530 C CA . ALA D 1 67 ? 18.188 -5.035 -42.561 1.00 36.73 89 ALA D CA 1
ATOM 3531 C C . ALA D 1 67 ? 18.424 -6.512 -42.328 1.00 38.04 89 ALA D C 1
ATOM 3532 O O . ALA D 1 67 ? 18.993 -7.212 -43.186 1.00 35.20 89 ALA D O 1
ATOM 3534 N N . TRP D 1 68 ? 18.095 -6.963 -41.113 1.00 37.90 90 TRP D N 1
ATOM 3535 C CA . TRP D 1 68 ? 18.258 -8.379 -40.773 1.00 38.98 90 TRP D CA 1
ATOM 3536 C C . TRP D 1 68 ? 17.376 -9.290 -41.646 1.00 42.36 90 TRP D C 1
ATOM 3537 O O . TRP D 1 68 ? 17.868 -10.265 -42.230 1.00 38.22 90 TRP D O 1
ATOM 3548 N N . GLU D 1 69 ? 16.103 -8.928 -41.765 1.00 44.87 91 GLU D N 1
ATOM 3549 C CA . GLU D 1 69 ? 15.145 -9.689 -42.596 1.00 49.37 91 GLU D CA 1
ATOM 3550 C C . GLU D 1 69 ? 15.593 -9.807 -44.031 1.00 45.70 91 GLU D C 1
ATOM 3551 O O . GLU D 1 69 ? 15.602 -10.885 -44.608 1.00 44.12 91 GLU D O 1
ATOM 3557 N N . GLN D 1 70 ? 16.041 -8.694 -44.576 1.00 46.34 92 GLN D N 1
ATOM 3558 C CA . GLN D 1 70 ? 16.546 -8.644 -45.950 1.00 47.25 92 GLN D CA 1
ATOM 3559 C C . GLN D 1 70 ? 17.801 -9.509 -46.116 1.00 42.56 92 GLN D C 1
ATOM 3560 O O . GLN D 1 70 ? 17.954 -10.224 -47.072 1.00 41.87 92 GLN D O 1
ATOM 3566 N N . SER D 1 71 ? 18.729 -9.455 -45.170 1.00 39.46 93 SER D N 1
ATOM 3567 C CA . SER D 1 71 ? 19.957 -10.235 -45.277 1.00 37.55 93 SER D CA 1
ATOM 3568 C C . SER D 1 71 ? 19.642 -11.714 -45.175 1.00 37.72 93 SER D C 1
ATOM 3569 O O . SER D 1 71 ? 20.213 -12.537 -45.861 1.00 36.63 93 SER D O 1
ATOM 3572 N N . LEU D 1 72 ? 18.716 -12.021 -44.306 1.00 38.26 94 LEU D N 1
ATOM 3573 C CA . LEU D 1 72 ? 18.309 -13.365 -44.133 1.00 40.22 94 LEU D CA 1
ATOM 3574 C C . LEU D 1 72 ? 17.697 -14.026 -45.424 1.00 39.24 94 LEU D C 1
ATOM 3575 O O . LEU D 1 72 ? 18.091 -15.126 -45.794 1.00 32.54 94 LEU D O 1
ATOM 3580 N N . LYS D 1 73 ? 16.790 -13.318 -46.100 1.00 41.10 95 LYS D N 1
ATOM 3581 C CA . LYS D 1 73 ? 16.243 -13.762 -47.391 1.00 45.17 95 LYS D CA 1
ATOM 3582 C C . LYS D 1 73 ? 17.302 -13.842 -48.514 1.00 45.93 95 LYS D C 1
ATOM 3583 O O . LYS D 1 73 ? 17.323 -14.790 -49.305 1.00 44.50 95 LYS D O 1
ATOM 3589 N N . LYS D 1 74 ? 18.196 -12.867 -48.547 1.00 44.87 96 LYS D N 1
ATOM 3590 C CA . LYS D 1 74 ? 19.291 -12.855 -49.497 1.00 42.95 96 LYS D CA 1
ATOM 3591 C C . LYS D 1 74 ? 20.214 -14.098 -49.342 1.00 41.82 96 LYS D C 1
ATOM 3592 O O . LYS D 1 74 ? 20.589 -14.694 -50.356 1.00 41.68 96 LYS D O 1
ATOM 3598 N N . VAL D 1 75 ? 20.526 -14.550 -48.120 1.00 37.92 97 VAL D N 1
ATOM 3599 C CA . VAL D 1 75 ? 21.511 -15.648 -47.964 1.00 38.15 97 VAL D CA 1
ATOM 3600 C C . VAL D 1 75 ? 20.857 -16.985 -47.804 1.00 38.69 97 VAL D C 1
ATOM 3601 O O . VAL D 1 75 ? 21.481 -18.008 -47.937 1.00 37.67 97 VAL D O 1
ATOM 3605 N N . TRP D 1 76 ? 19.568 -16.971 -47.543 1.00 39.74 98 TRP D N 1
ATOM 3606 C CA . TRP D 1 76 ? 18.878 -18.167 -47.137 1.00 42.00 98 TRP D CA 1
ATOM 3607 C C . TRP D 1 76 ? 19.229 -19.406 -47.950 1.00 42.51 98 TRP D C 1
ATOM 3608 O O . TRP D 1 76 ? 19.413 -20.452 -47.368 1.00 43.85 98 TRP D O 1
ATOM 3619 N N . ASP D 1 77 ? 19.230 -19.304 -49.268 1.00 41.91 99 ASP D N 1
ATOM 3620 C CA . ASP D 1 77 ? 19.366 -20.504 -50.126 1.00 44.85 99 ASP D CA 1
ATOM 3621 C C . ASP D 1 77 ? 20.788 -21.052 -50.098 1.00 43.04 99 ASP D C 1
ATOM 3622 O O . ASP D 1 77 ? 20.994 -22.158 -50.474 1.00 37.32 99 ASP D O 1
ATOM 3627 N N . THR D 1 78 ? 21.749 -20.273 -49.641 1.00 42.02 100 THR D N 1
ATOM 3628 C CA . THR D 1 78 ? 23.078 -20.806 -49.466 1.00 42.53 100 THR D CA 1
ATOM 3629 C C . THR D 1 78 ? 23.214 -21.668 -48.185 1.00 42.68 100 THR D C 1
ATOM 3630 O O . THR D 1 78 ? 24.166 -22.428 -48.037 1.00 40.91 100 THR D O 1
ATOM 3634 N N . LEU D 1 79 ? 22.268 -21.547 -47.255 1.00 41.83 101 LEU D N 1
ATOM 3635 C CA . LEU D 1 79 ? 22.355 -22.258 -45.991 1.00 42.19 101 LEU D CA 1
ATOM 3636 C C . LEU D 1 79 ? 21.713 -23.653 -46.151 1.00 40.51 101 LEU D C 1
ATOM 3637 O O . LEU D 1 79 ? 21.079 -23.915 -47.153 1.00 40.98 101 LEU D O 1
ATOM 3642 N N . SER D 1 80 ? 21.835 -24.486 -45.133 1.00 37.83 102 SER D N 1
ATOM 3643 C CA . SER D 1 80 ? 21.323 -25.839 -45.107 1.00 38.27 102 SER D CA 1
ATOM 3644 C C . SER D 1 80 ? 20.325 -26.029 -43.944 1.00 40.15 102 SER D C 1
ATOM 3645 O O . SER D 1 80 ? 20.404 -26.993 -43.183 1.00 43.41 102 SER D O 1
ATOM 3648 N N . LEU D 1 81 ? 19.423 -25.074 -43.788 1.00 41.25 103 LEU D N 1
ATOM 3649 C CA . LEU D 1 81 ? 18.506 -25.024 -42.646 1.00 44.32 103 LEU D CA 1
ATOM 3650 C C . LEU D 1 81 ? 17.055 -25.269 -43.059 1.00 46.82 103 LEU D C 1
ATOM 3651 O O . LEU D 1 81 ? 16.731 -25.149 -44.207 1.00 49.08 103 LEU D O 1
ATOM 3656 N N . LYS D 1 82 ? 16.202 -25.612 -42.099 1.00 50.99 104 LYS D N 1
ATOM 3657 C CA . LYS D 1 82 ? 14.778 -25.820 -42.338 1.00 53.37 104 LYS D CA 1
ATOM 3658 C C . LYS D 1 82 ? 14.006 -24.557 -42.036 1.00 49.33 104 LYS D C 1
ATOM 3659 O O . LYS D 1 82 ? 14.521 -23.638 -41.423 1.00 50.06 104 LYS D O 1
ATOM 3665 N N . LYS D 1 83 ? 12.749 -24.559 -42.428 1.00 50.33 105 LYS D N 1
ATOM 3666 C CA . LYS D 1 83 ? 11.836 -23.425 -42.233 1.00 54.04 105 LYS D CA 1
ATOM 3667 C C . LYS D 1 83 ? 11.711 -22.998 -40.743 1.00 48.86 105 LYS D C 1
ATOM 3668 O O . LYS D 1 83 ? 11.645 -21.835 -40.427 1.00 43.31 105 LYS D O 1
ATOM 3674 N N . SER D 1 84 ? 11.710 -23.965 -39.843 1.00 47.03 106 SER D N 1
ATOM 3675 C CA . SER D 1 84 ? 11.740 -23.680 -38.449 1.00 46.62 106 SER D CA 1
ATOM 3676 C C . SER D 1 84 ? 12.894 -22.727 -38.083 1.00 44.44 106 SER D C 1
ATOM 3677 O O . SER D 1 84 ? 12.684 -21.799 -37.346 1.00 43.69 106 SER D O 1
ATOM 3680 N N . GLU D 1 85 ? 14.105 -22.974 -38.604 1.00 44.43 107 GLU D N 1
ATOM 3681 C CA . GLU D 1 85 ? 15.226 -22.083 -38.329 1.00 43.43 107 GLU D CA 1
ATOM 3682 C C . GLU D 1 85 ? 14.999 -20.681 -38.934 1.00 42.64 107 GLU D C 1
ATOM 3683 O O . GLU D 1 85 ? 15.371 -19.697 -38.303 1.00 41.61 107 GLU D O 1
ATOM 3689 N N . TYR D 1 86 ? 14.391 -20.622 -40.120 1.00 39.07 108 TYR D N 1
ATOM 3690 C CA . TYR D 1 86 ? 14.048 -19.376 -40.758 1.00 40.95 108 TYR D CA 1
ATOM 3691 C C . TYR D 1 86 ? 13.174 -18.542 -39.857 1.00 42.06 108 TYR D C 1
ATOM 3692 O O . TYR D 1 86 ? 13.454 -17.371 -39.644 1.00 40.14 108 TYR D O 1
ATOM 3701 N N . GLU D 1 87 ? 12.149 -19.171 -39.277 1.00 41.46 109 GLU D N 1
ATOM 3702 C CA . GLU D 1 87 ? 11.230 -18.464 -38.429 1.00 41.54 109 GLU D CA 1
ATOM 3703 C C . GLU D 1 87 ? 11.878 -17.996 -37.156 1.00 41.36 109 GLU D C 1
ATOM 3704 O O . GLU D 1 87 ? 11.690 -16.878 -36.708 1.00 39.22 109 GLU D O 1
ATOM 3710 N N . VAL D 1 88 ? 12.724 -18.825 -36.579 1.00 41.67 110 VAL D N 1
ATOM 3711 C CA . VAL D 1 88 ? 13.457 -18.364 -35.433 1.00 40.55 110 VAL D CA 1
ATOM 3712 C C . VAL D 1 88 ? 14.336 -17.164 -35.785 1.00 37.44 110 VAL D C 1
ATOM 3713 O O . VAL D 1 88 ? 14.402 -16.194 -35.050 1.00 37.98 110 VAL D O 1
ATOM 3717 N N . LEU D 1 89 ? 15.064 -17.258 -36.882 1.00 37.79 111 LEU D N 1
ATOM 3718 C CA . LEU D 1 89 ? 15.948 -16.166 -37.294 1.00 36.76 111 LEU D CA 1
ATOM 3719 C C . LEU D 1 89 ? 15.176 -14.880 -37.628 1.00 39.03 111 LEU D C 1
ATOM 3720 O O . LEU D 1 89 ? 15.641 -13.794 -37.341 1.00 37.83 111 LEU D O 1
ATOM 3725 N N . LYS D 1 90 ? 13.991 -15.028 -38.191 1.00 40.51 112 LYS D N 1
ATOM 3726 C CA . LYS D 1 90 ? 13.101 -13.908 -38.405 1.00 45.02 112 LYS D CA 1
ATOM 3727 C C . LYS D 1 90 ? 12.676 -13.295 -37.071 1.00 43.77 112 LYS D C 1
ATOM 3728 O O . LYS D 1 90 ? 12.648 -12.109 -36.947 1.00 45.89 112 LYS D O 1
ATOM 3734 N N . GLN D 1 91 ? 12.288 -14.103 -36.095 1.00 44.87 113 GLN D N 1
ATOM 3735 C CA . GLN D 1 91 ? 11.948 -13.570 -34.737 1.00 44.28 113 GLN D CA 1
ATOM 3736 C C . GLN D 1 91 ? 13.126 -12.807 -34.144 1.00 42.17 113 GLN D C 1
ATOM 3737 O O . GLN D 1 91 ? 12.954 -11.841 -33.378 1.00 39.15 113 GLN D O 1
ATOM 3743 N N . PHE D 1 92 ? 14.319 -13.316 -34.376 1.00 37.72 114 PHE D N 1
ATOM 3744 C CA . PHE D 1 92 ? 15.474 -12.588 -33.880 1.00 39.94 114 PHE D CA 1
ATOM 3745 C C . PHE D 1 92 ? 15.565 -11.162 -34.515 1.00 41.58 114 PHE D C 1
ATOM 3746 O O . PHE D 1 92 ? 15.830 -10.174 -33.811 1.00 40.65 114 PHE D O 1
ATOM 3754 N N . GLY D 1 93 ? 15.314 -11.045 -35.814 1.00 39.65 115 GLY D N 1
ATOM 3755 C CA . GLY D 1 93 ? 15.162 -9.707 -36.407 1.00 40.46 115 GLY D CA 1
ATOM 3756 C C . GLY D 1 93 ? 14.143 -8.826 -35.698 1.00 41.76 115 GLY D C 1
ATOM 3757 O O . GLY D 1 93 ? 14.397 -7.677 -35.417 1.00 40.76 115 GLY D O 1
ATOM 3758 N N . GLU D 1 94 ? 12.966 -9.370 -35.410 1.00 45.00 116 GLU D N 1
ATOM 3759 C CA . GLU D 1 94 ? 11.904 -8.593 -34.759 1.00 48.38 116 GLU D CA 1
ATOM 3760 C C . GLU D 1 94 ? 12.404 -8.027 -33.462 1.00 49.79 116 GLU D C 1
ATOM 3761 O O . GLU D 1 94 ? 12.134 -6.918 -33.096 1.00 50.87 116 GLU D O 1
ATOM 3767 N N . THR D 1 95 ? 13.169 -8.851 -32.777 1.00 49.08 117 THR D N 1
ATOM 3768 C CA . THR D 1 95 ? 13.753 -8.507 -31.493 1.00 48.78 117 THR D CA 1
ATOM 3769 C C . THR D 1 95 ? 14.673 -7.303 -31.538 1.00 48.57 117 THR D C 1
ATOM 3770 O O . THR D 1 95 ? 14.884 -6.675 -30.532 1.00 46.10 117 THR D O 1
ATOM 3774 N N . LEU D 1 96 ? 15.263 -7.012 -32.700 1.00 48.93 118 LEU D N 1
ATOM 3775 C CA . LEU D 1 96 ? 16.191 -5.903 -32.797 1.00 46.62 118 LEU D CA 1
ATOM 3776 C C . LEU D 1 96 ? 15.480 -4.594 -32.759 1.00 49.04 118 LEU D C 1
ATOM 3777 O O . LEU D 1 96 ? 16.072 -3.560 -32.436 1.00 48.13 118 LEU D O 1
ATOM 3782 N N . GLY D 1 97 ? 14.188 -4.643 -33.065 1.00 54.17 119 GLY D N 1
ATOM 3783 C CA . GLY D 1 97 ? 13.308 -3.487 -32.943 1.00 58.90 119 GLY D CA 1
ATOM 3784 C C . GLY D 1 97 ? 12.645 -3.260 -31.593 1.00 62.74 119 GLY D C 1
ATOM 3785 O O . GLY D 1 97 ? 11.831 -2.366 -31.491 1.00 56.88 119 GLY D O 1
ATOM 3786 N N . ILE D 1 98 ? 12.953 -4.084 -30.574 1.00 67.00 120 ILE D N 1
ATOM 3787 C CA . ILE D 1 98 ? 12.428 -3.895 -29.205 1.00 66.60 120 ILE D CA 1
ATOM 3788 C C . ILE D 1 98 ? 13.222 -2.793 -28.455 1.00 68.25 120 ILE D C 1
ATOM 3789 O O . ILE D 1 98 ? 14.396 -2.930 -28.303 1.00 63.52 120 ILE D O 1
ATOM 3794 N N . HIS D 1 99 ? 12.494 -1.752 -28.007 1.00 77.79 121 HIS D N 1
ATOM 3795 C CA . HIS D 1 99 ? 12.844 -0.519 -27.219 1.00 83.91 121 HIS D CA 1
ATOM 3796 C C . HIS D 1 99 ? 13.382 -0.845 -25.815 1.00 74.19 121 HIS D C 1
ATOM 3797 O O . HIS D 1 99 ? 14.469 -0.419 -25.389 1.00 65.69 121 HIS D O 1
ATOM 3804 N N . ASP D 1 100 ? 12.588 -1.612 -25.108 1.00 72.76 122 ASP D N 1
ATOM 3805 C CA . ASP D 1 100 ? 12.888 -1.946 -23.728 1.00 76.49 122 ASP D CA 1
ATOM 3806 C C . ASP D 1 100 ? 14.106 -2.861 -23.663 1.00 74.16 122 ASP D C 1
ATOM 3807 O O . ASP D 1 100 ? 14.076 -3.920 -24.273 1.00 70.05 122 ASP D O 1
ATOM 3812 N N . ARG D 1 101 ? 15.143 -2.468 -22.918 1.00 71.90 123 ARG D N 1
ATOM 3813 C CA . ARG D 1 101 ? 16.418 -3.229 -22.901 1.00 72.12 123 ARG D CA 1
ATOM 3814 C C . ARG D 1 101 ? 16.294 -4.644 -22.398 1.00 67.02 123 ARG D C 1
ATOM 3815 O O . ARG D 1 101 ? 16.826 -5.558 -22.996 1.00 61.13 123 ARG D O 1
ATOM 3823 N N . ILE D 1 102 ? 15.541 -4.816 -21.322 1.00 62.92 124 ILE D N 1
ATOM 3824 C CA . ILE D 1 102 ? 15.427 -6.100 -20.647 1.00 60.59 124 ILE D CA 1
ATOM 3825 C C . ILE D 1 102 ? 14.596 -7.060 -21.490 1.00 54.24 124 ILE D C 1
ATOM 3826 O O . ILE D 1 102 ? 14.933 -8.236 -21.640 1.00 48.57 124 ILE D O 1
ATOM 3831 N N . SER D 1 103 ? 13.512 -6.543 -22.045 1.00 51.21 125 SER D N 1
ATOM 3832 C CA . SER D 1 103 ? 12.657 -7.316 -22.914 1.00 49.44 125 SER D CA 1
ATOM 3833 C C . SER D 1 103 ? 13.405 -7.781 -24.161 1.00 46.52 125 SER D C 1
ATOM 3834 O O . SER D 1 103 ? 13.307 -8.946 -24.559 1.00 45.26 125 SER D O 1
ATOM 3837 N N . GLN D 1 104 ? 14.202 -6.893 -24.734 1.00 42.46 126 GLN D N 1
ATOM 3838 C CA . GLN D 1 104 ? 14.946 -7.246 -25.908 1.00 43.03 126 GLN D CA 1
ATOM 3839 C C . GLN D 1 104 ? 15.895 -8.397 -25.573 1.00 41.77 126 GLN D C 1
ATOM 3840 O O . GLN D 1 104 ? 15.958 -9.389 -26.288 1.00 40.81 126 GLN D O 1
ATOM 3846 N N . GLN D 1 105 ? 16.641 -8.209 -24.503 1.00 41.81 127 GLN D N 1
ATOM 3847 C CA . GLN D 1 105 ? 17.567 -9.206 -24.018 1.00 43.15 127 GLN D CA 1
ATOM 3848 C C . GLN D 1 105 ? 16.906 -10.600 -23.824 1.00 40.93 127 GLN D C 1
ATOM 3849 O O . GLN D 1 105 ? 17.417 -11.593 -24.291 1.00 42.12 127 GLN D O 1
ATOM 3855 N N . LYS D 1 106 ? 15.730 -10.632 -23.226 1.00 39.51 128 LYS D N 1
ATOM 3856 C CA . LYS D 1 106 ? 15.022 -11.865 -22.998 1.00 39.01 128 LYS D CA 1
ATOM 3857 C C . LYS D 1 106 ? 14.488 -12.500 -24.269 1.00 39.19 128 LYS D C 1
ATOM 3858 O O . LYS D 1 106 ? 14.533 -13.721 -24.432 1.00 36.88 128 LYS D O 1
ATOM 3864 N N . HIS D 1 107 ? 14.024 -11.688 -25.199 1.00 40.85 129 HIS D N 1
ATOM 3865 C CA . HIS D 1 107 ? 13.637 -12.224 -26.522 1.00 39.23 129 HIS D CA 1
ATOM 3866 C C . HIS D 1 107 ? 14.827 -12.702 -27.375 1.00 36.20 129 HIS D C 1
ATOM 3867 O O . HIS D 1 107 ? 14.727 -13.699 -28.112 1.00 35.71 129 HIS D O 1
ATOM 3874 N N . ILE D 1 108 ? 15.969 -12.087 -27.200 1.00 34.89 130 ILE D N 1
ATOM 3875 C CA . ILE D 1 108 ? 17.209 -12.644 -27.792 1.00 35.41 130 ILE D CA 1
ATOM 3876 C C . ILE D 1 108 ? 17.568 -13.980 -27.187 1.00 35.04 130 ILE D C 1
ATOM 3877 O O . ILE D 1 108 ? 17.880 -14.945 -27.925 1.00 35.92 130 ILE D O 1
ATOM 3882 N N . LYS D 1 109 ? 17.517 -14.049 -25.873 1.00 35.10 131 LYS D N 1
ATOM 3883 C CA . LYS D 1 109 ? 17.729 -15.342 -25.193 1.00 35.46 131 LYS D CA 1
ATOM 3884 C C . LYS D 1 109 ? 16.759 -16.435 -25.728 1.00 35.34 131 LYS D C 1
ATOM 3885 O O . LYS D 1 109 ? 17.192 -17.573 -25.934 1.00 36.05 131 LYS D O 1
ATOM 3891 N N . LEU D 1 110 ? 15.490 -16.088 -25.957 1.00 36.39 132 LEU D N 1
ATOM 3892 C CA . LEU D 1 110 ? 14.511 -17.028 -26.509 1.00 38.90 132 LEU D CA 1
ATOM 3893 C C . LEU D 1 110 ? 14.883 -17.582 -27.877 1.00 39.40 132 LEU D C 1
ATOM 3894 O O . LEU D 1 110 ? 14.814 -18.801 -28.121 1.00 43.37 132 LEU D O 1
ATOM 3899 N N . ALA D 1 111 ? 15.322 -16.693 -28.760 1.00 38.18 133 ALA D N 1
ATOM 3900 C CA . ALA D 1 111 ? 15.885 -17.123 -30.043 1.00 36.83 133 ALA D CA 1
ATOM 3901 C C . ALA D 1 111 ? 17.049 -18.083 -29.892 1.00 36.85 133 ALA D C 1
ATOM 3902 O O . ALA D 1 111 ? 17.090 -19.130 -30.528 1.00 38.69 133 ALA D O 1
ATOM 3904 N N . LEU D 1 112 ? 18.009 -17.749 -29.034 1.00 35.66 134 LEU D N 1
ATOM 3905 C CA . LEU D 1 112 ? 19.118 -18.637 -28.779 1.00 35.58 134 LEU D CA 1
ATOM 3906 C C . LEU D 1 112 ? 18.702 -19.991 -28.256 1.00 35.57 134 LEU D C 1
ATOM 3907 O O . LEU D 1 112 ? 19.283 -21.027 -28.653 1.00 38.04 134 LEU D O 1
ATOM 3912 N N . THR D 1 113 ? 17.782 -20.021 -27.291 1.00 34.53 135 THR D N 1
ATOM 3913 C CA . THR D 1 113 ? 17.316 -21.295 -26.711 1.00 32.62 135 THR D CA 1
ATOM 3914 C C . THR D 1 113 ? 16.549 -22.062 -27.732 1.00 33.62 135 THR D C 1
ATOM 3915 O O . THR D 1 113 ? 16.669 -23.302 -27.802 1.00 34.52 135 THR D O 1
ATOM 3919 N N . HIS D 1 114 ? 15.806 -21.377 -28.575 1.00 35.21 136 HIS D N 1
ATOM 3920 C CA . HIS D 1 114 ? 15.130 -22.115 -29.667 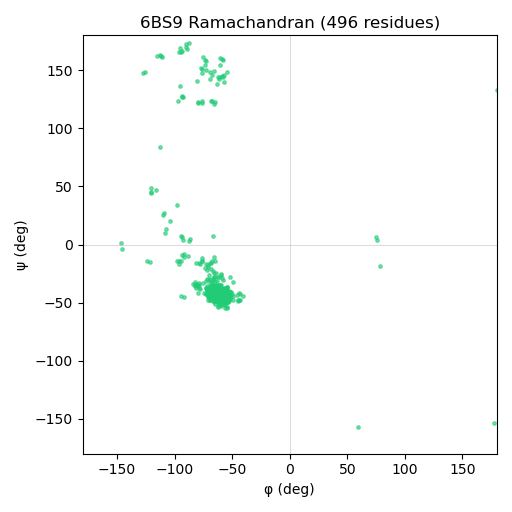1.00 39.22 136 HIS D CA 1
ATOM 3921 C C . HIS D 1 114 ? 16.143 -22.833 -30.582 1.00 37.58 136 HIS D C 1
ATOM 3922 O O . HIS D 1 114 ? 15.979 -24.005 -30.971 1.00 35.35 136 HIS D O 1
ATOM 3929 N N . LEU D 1 115 ? 17.221 -22.128 -30.900 1.00 37.37 137 LEU D N 1
ATOM 3930 C CA . LEU D 1 115 ? 18.266 -22.742 -31.735 1.00 35.82 137 LEU D CA 1
ATOM 3931 C C . LEU D 1 115 ? 18.899 -23.934 -31.044 1.00 36.34 137 LEU D C 1
ATOM 3932 O O . LEU D 1 115 ? 19.313 -24.898 -31.689 1.00 42.43 137 LEU D O 1
ATOM 3937 N N . GLU D 1 116 ? 19.137 -23.817 -29.767 1.00 35.23 138 GLU D N 1
ATOM 3938 C CA . GLU D 1 116 ? 19.741 -24.902 -29.037 1.00 34.11 138 GLU D CA 1
ATOM 3939 C C . GLU D 1 116 ? 18.870 -26.134 -29.137 1.00 35.24 138 GLU D C 1
ATOM 3940 O O . GLU D 1 116 ? 19.355 -27.260 -29.258 1.00 34.51 138 GLU D O 1
ATOM 3946 N N . ALA D 1 117 ? 17.568 -25.905 -29.078 1.00 38.17 139 ALA D N 1
ATOM 3947 C CA . ALA D 1 117 ? 16.590 -26.983 -29.142 1.00 38.54 139 ALA D CA 1
ATOM 3948 C C . ALA D 1 117 ? 16.599 -27.568 -30.542 1.00 39.74 139 ALA D C 1
ATOM 3949 O O . ALA D 1 117 ? 16.686 -28.787 -30.680 1.00 40.76 139 ALA D O 1
ATOM 3951 N N . SER D 1 118 ? 16.571 -26.709 -31.563 1.00 39.35 140 SER D N 1
ATOM 3952 C CA . SER D 1 118 ? 16.697 -27.214 -32.935 1.00 40.57 140 SER D CA 1
ATOM 3953 C C . SER D 1 118 ? 18.029 -27.963 -33.197 1.00 40.11 140 SER D C 1
ATOM 3954 O O . SER D 1 118 ? 18.049 -28.943 -33.914 1.00 38.98 140 SER D O 1
ATOM 3957 N N . GLU D 1 119 ? 19.132 -27.477 -32.646 1.00 39.08 141 GLU D N 1
ATOM 3958 C CA . GLU D 1 119 ? 20.390 -28.152 -32.810 1.00 37.22 141 GLU D CA 1
ATOM 3959 C C . GLU D 1 119 ? 20.287 -29.551 -32.243 1.00 39.61 141 GLU D C 1
ATOM 3960 O O . GLU D 1 119 ? 20.782 -30.486 -32.848 1.00 39.51 141 GLU D O 1
ATOM 3966 N N . ALA D 1 120 ? 19.657 -29.724 -31.083 1.00 42.22 142 ALA D N 1
ATOM 3967 C CA . ALA D 1 120 ? 19.485 -31.084 -30.504 1.00 42.44 142 ALA D CA 1
ATOM 3968 C C . ALA D 1 120 ? 18.607 -31.997 -31.393 1.00 42.72 142 ALA D C 1
ATOM 3969 O O . ALA D 1 120 ? 18.925 -33.158 -31.547 1.00 40.91 142 ALA D O 1
ATOM 3971 N N . ASP D 1 121 ? 17.540 -31.433 -31.988 1.00 43.89 143 ASP D N 1
ATOM 3972 C CA . ASP D 1 121 ? 16.675 -32.129 -32.934 1.00 48.11 143 ASP D CA 1
ATOM 3973 C C . ASP D 1 121 ? 17.487 -32.589 -34.133 1.00 49.29 143 ASP D C 1
ATOM 3974 O O . ASP D 1 121 ? 17.411 -33.740 -34.537 1.00 54.41 143 ASP D O 1
ATOM 3979 N N . ALA D 1 122 ? 18.245 -31.670 -34.713 1.00 48.34 144 ALA D N 1
ATOM 3980 C CA . ALA D 1 122 ? 19.010 -31.961 -35.904 1.00 47.70 144 ALA D CA 1
ATOM 3981 C C . ALA D 1 122 ? 20.053 -33.011 -35.625 1.00 48.10 144 ALA D C 1
ATOM 3982 O O . ALA D 1 122 ? 20.240 -33.908 -36.460 1.00 48.16 144 ALA D O 1
ATOM 3984 N N . GLU D 1 123 ? 20.681 -32.970 -34.441 1.00 47.77 145 GLU D N 1
ATOM 3985 C CA . GLU D 1 123 ? 21.622 -34.022 -34.053 1.00 47.15 145 GLU D CA 1
ATOM 3986 C C . GLU D 1 123 ? 20.956 -35.378 -33.851 1.00 51.00 145 GLU D C 1
ATOM 3987 O O . GLU D 1 123 ? 21.533 -36.405 -34.215 1.00 46.98 145 GLU D O 1
ATOM 3993 N N . GLN D 1 124 ? 19.750 -35.363 -33.292 1.00 56.73 146 GLN D N 1
ATOM 3994 C CA . GLN D 1 124 ? 18.951 -36.569 -33.101 1.00 65.90 146 GLN D CA 1
ATOM 3995 C C . GLN D 1 124 ? 18.551 -37.203 -34.457 1.00 66.87 146 GLN D C 1
ATOM 3996 O O . GLN D 1 124 ? 18.737 -38.405 -34.647 1.00 69.08 146 GLN D O 1
ATOM 4002 N N . ALA D 1 125 ? 18.068 -36.394 -35.397 1.00 64.90 147 ALA D N 1
ATOM 4003 C CA . ALA D 1 125 ? 17.778 -36.851 -36.769 1.00 69.28 147 ALA D CA 1
ATOM 4004 C C . ALA D 1 125 ? 18.989 -37.533 -37.431 1.00 71.52 147 ALA D C 1
ATOM 4005 O O . ALA D 1 125 ? 18.871 -38.601 -38.010 1.00 68.56 147 ALA D O 1
ATOM 4007 N N . GLN D 1 126 ? 20.140 -36.860 -37.349 1.00 79.01 148 GLN D N 1
ATOM 4008 C CA . GLN D 1 126 ? 21.439 -37.368 -37.822 1.00 79.77 148 GLN D CA 1
ATOM 4009 C C . GLN D 1 126 ? 21.726 -38.776 -37.240 1.00 79.68 148 GLN D C 1
ATOM 4010 O O . GLN D 1 126 ? 22.181 -39.600 -37.989 1.00 89.66 148 GLN D O 1
ATOM 4016 N N . ALA D 1 127 ? 21.424 -39.035 -35.958 1.00 72.86 149 ALA D N 1
ATOM 4017 C CA . ALA D 1 127 ? 21.776 -40.277 -35.236 1.00 73.40 149 ALA D CA 1
ATOM 4018 C C . ALA D 1 127 ? 21.005 -41.548 -35.695 1.00 80.05 149 ALA D C 1
ATOM 4019 O O . ALA D 1 127 ? 20.603 -42.456 -34.889 1.00 78.23 149 ALA D O 1
#

Radius of gyration: 22.66 Å; Cα contacts (8 Å, |Δi|>4): 640; chains: 4; bounding box: 61×50×62 Å

B-factor: mean 46.25, std 14.43, range [26.72, 121.63]

Sequence (507 aa):
GSHMERPRQIRQLRRAALQSLEAEIMYGHTPLHTASQQIAKQLAQPVSTLFSAFSDQLDKGSDSAKTAWEQSLKKVWDTLSLKKSEYEVLKQFGETLGIHDRISQQKHIKLALTHLEASEADAEQAQAKNEGSHMERPRQIRQLRAALQSLEAEIMYGHTPLHTASQQIAKQLAQPVSTLFSAFSDQLDKGSDSAKTAWEQSLKKVWDTLSLKKSEYEVLKQFGETLGIHDRISQQKHIKLALTHLEASEADAEQAQAMERPRQIRQLRAALQSLEAEIMYGHTPLHTASQQIAKQLAQPVSTLFSAFSDQLDKGSDSAKTAWEQSLKKVWDTLSLKKSEYEVLKQFGETLGIHDRISQQKHIKLALTHLEASEADAEQAQGSHMERPRQIRQLRAALQSLEAEIMYGHTPLHTASQQIAKQLAQPVSTLFSAFSDQLDKGSDSAKTAWEQSLKKVWDTLSLKKSEYEVLKQFGETLGIHDRISQQKHIKLALTHLEASEADAEQAQA

Solvent-accessible surface area: 20857 Å² total; per-residue (Å²): 86,78,89,107,53,29,3,51,6,0,24,14,0,20,11,3,0,15,6,1,22,4,12,47,35,28,23,120,39,75,40,61,47,0,0,58,44,11,6,167,34,23,35,126,38,0,11,47,0,0,32,10,0,7,88,49,31,84,186,43,122,46,64,23,70,57,0,0,20,86,0,0,129,160,4,41,138,84,17,30,22,116,130,59,0,18,89,5,0,65,73,0,0,79,6,23,38,50,184,51,89,24,1,22,16,8,39,0,52,5,2,8,2,54,0,16,0,7,6,1,53,2,9,75,34,18,62,187,103,161,103,53,118,133,64,27,3,75,2,0,14,20,0,16,11,3,0,17,5,0,10,1,10,46,29,18,21,86,33,74,39,66,48,0,0,58,41,12,6,166,32,22,45,132,32,0,8,43,0,0,30,7,0,4,81,27,33,90,165,52,119,56,64,23,71,59,0,0,22,88,1,1,131,149,3,50,136,85,16,19,22,126,147,54,0,40,60,2,0,69,74,1,0,80,4,23,38,47,188,49,105,21,1,23,19,14,42,0,44,7,1,24,5,45,0,18,0,6,0,1,51,1,12,83,60,73,120,146,82,39,4,101,8,0,8,16,0,13,15,3,0,21,10,0,18,13,8,36,28,30,67,91,33,73,41,71,52,1,0,64,39,15,5,162,30,23,45,116,39,0,9,50,0,0,31,12,0,5,90,12,37,99,129,76,118,51,61,21,73,62,0,0,28,79,0,1,133,141,5,42,137,86,17,32,23,126,131,58,0,21,82,3,0,70,80,0,0,78,6,20,40,52,185,52,169,51,2,23,22,8,40,1,52,13,2,19,6,46,0,17,0,8,1,4,51,4,9,85,86,101,100,50,112,133,71,33,3,88,8,0,5,17,0,14,14,3,0,15,13,0,21,2,12,40,31,29,67,102,32,75,42,70,48,0,0,66,47,16,6,144,38,23,46,122,40,0,8,51,0,0,31,12,0,4,90,26,32,91,157,52,112,36,64,22,74,58,0,0,21,92,3,0,129,164,5,46,138,85,16,16,22,118,162,57,0,28,85,3,0,68,65,0,0,78,6,20,48,42,151,50,161,39,3,21,18,13,42,2,52,8,2,24,6,43,0,8,0,6,1,3,50,3,5,83,59,64,98